Protein AF-A0A6B3GXK8-F1 (afdb_monomer_lite)

Radius of gyration: 46.5 Å; chains: 1; bounding box: 96×42×132 Å

Sequence (391 aa):
ATLAARRRALAETEGRAEFGAELALLAQATTAALAAADTPESCAGQLAGLLLRVEDLESRFAEQDTFLDALATRREEIHEAFTTRGQTLADARARHAQRLADSADRVLASLTRRLAALPDQEAVTAFLATDPMAAKVTRTIEALREADDPVRAEEIAGRLKAARQEAARALRDRADLYADGGRTVRLGRHRFAVTPRPAELTLVPDGDTLAFALSGTDYRSPVTDPGFAATRPYWEQTLPSESAEVYRAEHLAARLLTAHGADALATADLPALVRAAAEAAPEEGYERGVHDHDTVRILGALLPLHQGAGLLRFPAAERAAAQLFWAHHTEPAARSGLTRRARSLARARAAFGPTGAEEELRAELADALATSGAPGTDGVDTGLAAAYLFE

Secondary structure (DSSP, 8-state):
-HHHHHHHHHHHHHHHHHHHHHHHHHHHHHHHHHHH--SHHHHHHHHHHHHHHHHHHHHHTTT-HHHHHHHHHHHHHHHHHHHHHHHHHHHHHHHHHHHHHHHHHHHHHHHHHHHHH-SSHHHHHHHHHH-HHHHHHHHHHHHHHHTT-HHHHHHHHHHHHHHHHHHHHHHHHHHHHEEGGGTEEEETTEEEE---SPP-EEEEEETTEEEEEETTS--EEE---HHHHTTGGGTT---TT--SS--HHHHHHHHHHHHH-HHHHHHS-HHHHHHHHHHT-GGGTPPTTTHHHHHHHHHHHHHHHHHHHGGGGS-HHHHHHHHHHHHHSS-HHHHHHHHHHHHHHHHHHHHH---SHHHHHHHHHHHHHHHS--TT-TTS-HHHHHHHHH-

pLDDT: mean 91.16, std 6.45, range [64.62, 98.38]

Structure (mmCIF, N/CA/C/O backbone):
data_AF-A0A6B3GXK8-F1
#
_entry.id   AF-A0A6B3GXK8-F1
#
loop_
_atom_site.group_PDB
_atom_site.id
_atom_site.type_symbol
_atom_site.label_atom_id
_atom_site.label_alt_id
_atom_site.label_comp_id
_atom_site.label_asym_id
_atom_site.label_entity_id
_atom_site.label_seq_id
_atom_site.pdbx_PDB_ins_code
_atom_site.Cartn_x
_atom_site.Cartn_y
_atom_site.Cartn_z
_atom_site.occupancy
_atom_site.B_iso_or_equiv
_atom_site.auth_seq_id
_atom_site.auth_comp_id
_atom_site.auth_asym_id
_atom_site.auth_atom_id
_atom_site.pdbx_PDB_model_num
ATOM 1 N N . ALA A 1 1 ? -18.344 10.084 93.279 1.00 64.62 1 ALA A N 1
ATOM 2 C CA . ALA A 1 1 ? -17.398 10.804 92.395 1.00 64.62 1 ALA A CA 1
ATOM 3 C C . ALA A 1 1 ? -16.428 9.852 91.678 1.00 64.62 1 ALA A C 1
ATOM 5 O O . ALA A 1 1 ? -16.416 9.827 90.456 1.00 64.62 1 ALA A O 1
ATOM 6 N N . THR A 1 2 ? -15.686 9.005 92.396 1.00 71.75 2 THR A N 1
ATOM 7 C CA . THR A 1 2 ? -14.679 8.068 91.844 1.00 71.75 2 THR A CA 1
ATOM 8 C C . THR A 1 2 ? -15.235 6.990 90.903 1.00 71.75 2 THR A C 1
ATOM 10 O O . THR A 1 2 ? -14.640 6.735 89.862 1.00 71.75 2 THR A O 1
ATOM 13 N N . LEU A 1 3 ? -16.395 6.395 91.206 1.00 70.62 3 LEU A N 1
ATOM 14 C CA . LEU A 1 3 ? -17.056 5.417 90.320 1.00 70.62 3 LEU A CA 1
ATOM 15 C C . LEU A 1 3 ? -17.533 6.032 88.994 1.00 70.62 3 LEU A C 1
ATOM 17 O O . LEU A 1 3 ? -17.394 5.411 87.947 1.00 70.62 3 LEU A O 1
ATOM 21 N N . ALA A 1 4 ? -18.042 7.267 89.022 1.00 72.25 4 ALA A N 1
ATOM 22 C CA . ALA A 1 4 ? -18.482 7.978 87.819 1.00 72.25 4 ALA A CA 1
ATOM 23 C C . ALA A 1 4 ? -17.299 8.350 86.907 1.00 72.25 4 ALA A C 1
ATOM 25 O O . ALA A 1 4 ? -17.394 8.207 85.692 1.00 72.25 4 ALA A O 1
ATOM 26 N N . ALA A 1 5 ? -16.167 8.756 87.493 1.00 72.56 5 ALA A N 1
ATOM 27 C CA . ALA A 1 5 ? -14.934 9.016 86.751 1.00 72.56 5 ALA A CA 1
ATOM 28 C C . ALA A 1 5 ? -14.365 7.738 86.110 1.00 72.56 5 ALA A C 1
ATOM 30 O O . ALA A 1 5 ? -13.985 7.747 84.945 1.00 72.56 5 ALA A O 1
ATOM 31 N N . ARG A 1 6 ? -14.368 6.614 86.842 1.00 73.06 6 ARG A N 1
ATOM 32 C CA . ARG A 1 6 ? -13.863 5.326 86.338 1.00 73.06 6 ARG A CA 1
ATOM 33 C C . ARG A 1 6 ? -14.760 4.729 85.249 1.00 73.06 6 ARG A C 1
ATOM 35 O O . ARG A 1 6 ? -14.245 4.160 84.297 1.00 73.06 6 ARG A O 1
ATOM 42 N N . ARG A 1 7 ? -16.081 4.919 85.353 1.00 73.25 7 ARG A N 1
ATOM 43 C CA . ARG A 1 7 ? -17.059 4.515 84.329 1.00 73.25 7 ARG A CA 1
ATOM 44 C C . ARG A 1 7 ? -16.944 5.350 83.049 1.00 73.25 7 ARG A C 1
ATOM 46 O O . ARG A 1 7 ? -17.035 4.777 81.975 1.00 73.25 7 ARG A O 1
ATOM 53 N N . ARG A 1 8 ? -16.680 6.661 83.150 1.00 73.19 8 ARG A N 1
ATOM 54 C CA . ARG A 1 8 ? -16.352 7.500 81.978 1.00 73.19 8 ARG A CA 1
ATOM 55 C C . ARG A 1 8 ? -15.054 7.069 81.309 1.00 73.19 8 ARG A C 1
ATOM 57 O O . ARG A 1 8 ? -15.044 6.907 80.101 1.00 73.19 8 ARG A O 1
ATOM 64 N N . ALA A 1 9 ? -13.998 6.833 82.087 1.00 74.38 9 ALA A N 1
ATOM 65 C CA . ALA A 1 9 ? -12.712 6.408 81.540 1.00 74.38 9 ALA A CA 1
ATOM 66 C C . ALA A 1 9 ? -12.808 5.060 80.797 1.00 74.38 9 ALA A C 1
ATOM 68 O O . ALA A 1 9 ? -12.232 4.924 79.721 1.00 74.38 9 ALA A O 1
ATOM 69 N N . LEU A 1 10 ? -13.559 4.093 81.346 1.00 74.25 10 LEU A N 1
ATOM 70 C CA . LEU A 1 10 ? -13.847 2.809 80.691 1.00 74.25 10 LEU A CA 1
ATOM 71 C C . LEU A 1 10 ? -14.683 2.987 79.417 1.00 74.25 10 LEU A C 1
ATOM 73 O O . LEU A 1 10 ? -14.276 2.502 78.371 1.00 74.25 10 LEU A O 1
ATOM 77 N N . ALA A 1 11 ? -15.780 3.749 79.471 1.00 74.81 11 ALA A N 1
ATOM 78 C CA . ALA A 1 11 ? -16.615 4.016 78.297 1.00 74.81 11 ALA A CA 1
ATOM 79 C C . ALA A 1 11 ? -15.845 4.731 77.169 1.00 74.81 11 ALA A C 1
ATOM 81 O O . ALA A 1 11 ? -16.070 4.463 75.996 1.00 74.81 11 ALA A O 1
ATOM 82 N N . GLU A 1 12 ? 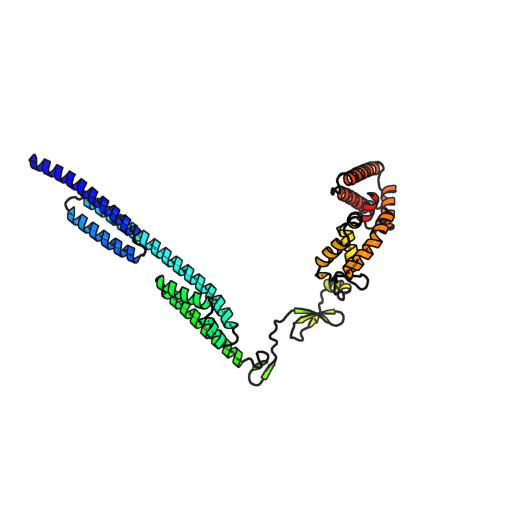-14.898 5.606 77.511 1.00 78.88 12 GLU A N 1
ATOM 83 C CA . GLU A 1 12 ? -14.046 6.294 76.537 1.00 78.88 12 GLU A CA 1
ATOM 84 C C . GLU A 1 12 ? -13.000 5.355 75.905 1.00 78.88 12 GLU A C 1
ATOM 86 O O . GLU A 1 12 ? -12.667 5.492 74.729 1.00 78.88 12 GLU A O 1
ATOM 91 N N . THR A 1 13 ? -12.476 4.380 76.660 1.00 81.38 13 THR A N 1
ATOM 92 C CA . THR A 1 13 ? -11.542 3.375 76.114 1.00 81.38 13 THR A CA 1
ATOM 93 C C . THR A 1 13 ? -12.259 2.321 75.277 1.00 81.38 13 THR A C 1
ATOM 95 O O . THR A 1 13 ? -11.777 1.976 74.200 1.00 81.38 13 THR A O 1
ATOM 98 N N . GLU A 1 14 ? -13.417 1.849 75.735 1.00 83.56 14 GLU A N 1
ATOM 99 C CA . GLU A 1 14 ? -14.279 0.916 75.004 1.00 83.56 14 GLU A CA 1
ATOM 100 C C . GLU A 1 14 ? -14.819 1.560 73.721 1.00 83.56 14 GLU A C 1
ATOM 102 O O . GLU A 1 14 ? -14.678 0.973 72.651 1.00 83.56 14 GLU A O 1
ATOM 107 N N . GLY A 1 15 ? -15.307 2.804 73.792 1.00 85.38 15 GLY A N 1
ATOM 108 C CA . GLY A 1 15 ? -15.783 3.556 72.628 1.00 85.38 15 GLY A CA 1
ATOM 109 C C . GLY A 1 15 ? -14.695 3.798 71.579 1.00 85.38 15 GLY A C 1
ATOM 110 O O . GLY A 1 15 ? -14.951 3.638 70.390 1.00 85.38 15 GLY A O 1
ATOM 111 N N . ARG A 1 16 ? -13.449 4.090 71.989 1.00 87.19 16 ARG A N 1
ATOM 112 C CA . ARG A 1 16 ? -12.304 4.173 71.056 1.00 87.19 16 ARG A CA 1
ATOM 113 C C . ARG A 1 16 ? -12.008 2.842 70.365 1.00 87.19 16 ARG A C 1
ATOM 115 O O . ARG A 1 16 ? -11.710 2.839 69.172 1.00 87.19 16 ARG A O 1
ATOM 122 N N . ALA A 1 17 ? -12.056 1.730 71.097 1.00 89.06 17 ALA A N 1
ATOM 123 C CA . ALA A 1 17 ? -11.807 0.408 70.526 1.00 89.06 17 ALA A CA 1
ATOM 124 C C . ALA A 1 17 ? -12.920 -0.004 69.546 1.00 89.06 17 ALA A C 1
ATOM 126 O O . ALA A 1 17 ? -12.631 -0.500 68.457 1.00 89.06 17 ALA A O 1
ATOM 127 N N . GLU A 1 18 ? -14.177 0.248 69.911 1.00 92.06 18 GLU A N 1
ATOM 128 C CA . GLU A 1 18 ? -15.355 -0.008 69.081 1.00 92.06 18 GLU A CA 1
ATOM 129 C C . GLU A 1 18 ? -15.349 0.845 67.806 1.00 92.06 18 GLU A C 1
ATOM 131 O O . GLU A 1 18 ? -15.479 0.305 66.707 1.00 92.06 18 GLU A O 1
ATOM 136 N N . PHE A 1 19 ? -15.107 2.154 67.929 1.00 93.94 19 PHE A N 1
ATOM 137 C CA . PHE A 1 19 ? -14.984 3.060 66.786 1.00 93.94 19 PHE A CA 1
ATOM 138 C C . PHE A 1 19 ? -13.849 2.642 65.849 1.00 93.94 19 PHE A C 1
ATOM 140 O O . PHE A 1 19 ? -14.033 2.587 64.635 1.00 93.94 19 PHE A O 1
ATOM 147 N N . GLY A 1 20 ? -12.687 2.279 66.403 1.00 92.62 20 GLY A N 1
ATOM 148 C CA . GLY A 1 20 ? -11.563 1.777 65.615 1.00 92.62 20 GLY A CA 1
ATOM 149 C C . GLY A 1 20 ? -11.911 0.516 64.817 1.00 92.62 20 GLY A C 1
ATOM 150 O O . GLY A 1 20 ? -11.515 0.398 63.656 1.00 92.62 20 GLY A O 1
ATOM 151 N N . ALA A 1 21 ? -12.685 -0.404 65.402 1.00 94.94 21 ALA A N 1
ATOM 152 C CA . ALA A 1 21 ? -13.148 -1.608 64.715 1.00 94.94 21 ALA A CA 1
ATOM 153 C C . ALA A 1 21 ? -14.155 -1.289 63.595 1.00 94.94 21 ALA A C 1
ATOM 155 O O . ALA A 1 21 ? -14.008 -1.793 62.481 1.00 94.94 21 ALA A O 1
ATOM 156 N N . GLU A 1 22 ? -15.140 -0.426 63.852 1.00 95.62 22 GLU A N 1
ATOM 157 C CA . GLU A 1 22 ? -16.134 -0.014 62.848 1.00 95.62 22 GLU A CA 1
ATOM 158 C C . GLU A 1 22 ? -15.500 0.771 61.691 1.00 95.62 22 GLU A C 1
ATOM 160 O O . GLU A 1 22 ? -15.812 0.523 60.525 1.00 95.62 22 GLU A O 1
ATOM 165 N N . LEU A 1 23 ? -14.547 1.662 61.980 1.00 94.50 23 LEU A N 1
ATOM 166 C CA . LEU A 1 23 ? -13.817 2.404 60.954 1.00 94.50 23 LEU A CA 1
ATOM 167 C C . LEU A 1 23 ? -12.968 1.466 60.080 1.00 94.50 23 LEU A C 1
ATOM 169 O O . LEU A 1 23 ? -12.909 1.633 58.859 1.00 94.50 23 LEU A O 1
ATOM 173 N N . ALA A 1 24 ? -12.355 0.437 60.678 1.00 95.25 24 ALA A N 1
ATOM 174 C CA . ALA A 1 24 ? -11.629 -0.591 59.935 1.00 95.25 24 ALA A CA 1
ATOM 175 C C . ALA A 1 24 ? -12.560 -1.414 59.025 1.00 95.25 24 ALA A C 1
ATOM 177 O O . ALA A 1 24 ? -12.211 -1.675 57.871 1.00 95.25 24 ALA A O 1
ATOM 178 N N . LEU A 1 25 ? -13.757 -1.775 59.501 1.00 96.50 25 LEU A N 1
ATOM 179 C CA . LEU A 1 25 ? -14.774 -2.454 58.690 1.00 96.50 25 LEU A CA 1
ATOM 180 C C . LEU A 1 25 ? -15.264 -1.571 57.537 1.00 96.50 25 LEU A C 1
ATOM 182 O O . LEU A 1 25 ? -15.373 -2.049 56.408 1.00 96.50 25 LEU A O 1
ATOM 186 N N . LEU A 1 26 ? -15.491 -0.278 57.782 1.00 96.50 26 LEU A N 1
ATOM 187 C CA . LEU A 1 26 ? -15.852 0.680 56.737 1.00 96.50 26 LEU A CA 1
ATOM 188 C C . LEU A 1 26 ? -14.747 0.791 55.677 1.00 96.50 26 LEU A C 1
ATOM 190 O O . LEU A 1 26 ? -15.034 0.812 54.478 1.00 96.50 26 LEU A O 1
ATOM 194 N N . ALA A 1 27 ? -13.477 0.820 56.086 1.00 95.38 27 ALA A N 1
ATOM 195 C CA . ALA A 1 27 ? -12.350 0.846 55.158 1.00 95.38 27 ALA A CA 1
ATOM 196 C C . ALA A 1 27 ? -12.271 -0.424 54.290 1.00 95.38 27 ALA A C 1
ATOM 198 O O . ALA A 1 27 ? -12.060 -0.334 53.075 1.00 95.38 27 ALA A O 1
ATOM 199 N N . GLN A 1 28 ? -12.503 -1.598 54.884 1.00 96.75 28 GLN A N 1
ATOM 200 C CA . GLN A 1 28 ? -12.580 -2.868 54.156 1.00 96.75 28 GLN A CA 1
ATOM 201 C C . GLN A 1 28 ? -13.762 -2.893 53.180 1.00 96.75 28 GLN A C 1
ATOM 203 O O . GLN A 1 28 ? -13.579 -3.242 52.014 1.00 96.75 28 GLN A O 1
ATOM 208 N N . ALA A 1 29 ? -14.946 -2.457 53.620 1.00 96.75 29 ALA A N 1
ATOM 209 C CA . ALA A 1 29 ? -16.138 -2.361 52.782 1.00 96.75 29 ALA A CA 1
ATOM 210 C C . ALA A 1 29 ? -15.925 -1.402 51.602 1.00 96.75 29 ALA A C 1
ATOM 212 O O . ALA A 1 29 ? -16.257 -1.743 50.470 1.00 96.75 29 ALA A O 1
ATOM 213 N N . THR A 1 30 ? -15.289 -0.250 51.842 1.00 96.62 30 THR A N 1
ATOM 214 C CA . THR A 1 30 ? -14.927 0.716 50.791 1.00 96.62 30 THR A CA 1
ATOM 215 C C . THR A 1 30 ? -14.024 0.068 49.744 1.00 96.62 30 THR A C 1
ATOM 217 O O . THR A 1 30 ? -14.266 0.187 48.545 1.00 96.62 30 THR A O 1
ATOM 220 N N . THR A 1 31 ? -12.998 -0.660 50.191 1.00 96.50 31 THR A N 1
ATOM 221 C CA . THR A 1 31 ? -12.043 -1.328 49.298 1.00 96.50 31 THR A CA 1
ATOM 222 C C . THR A 1 31 ? -12.724 -2.415 48.464 1.00 96.50 31 THR A C 1
ATOM 224 O O . THR A 1 31 ? -12.521 -2.483 47.252 1.00 96.50 31 THR A O 1
ATOM 227 N N . ALA A 1 32 ? -13.571 -3.237 49.089 1.00 96.44 32 ALA A N 1
ATOM 228 C CA . ALA A 1 32 ? -14.330 -4.277 48.400 1.00 96.44 32 ALA A CA 1
ATOM 229 C C . ALA A 1 32 ? -15.318 -3.690 47.378 1.00 96.44 32 ALA A C 1
ATOM 231 O O . ALA A 1 32 ? -15.403 -4.177 46.252 1.00 96.44 32 ALA A O 1
ATOM 232 N N . ALA A 1 33 ? -16.019 -2.616 47.740 1.00 96.44 33 ALA A N 1
ATOM 233 C CA . ALA A 1 33 ? -16.977 -1.946 46.871 1.00 96.44 33 ALA A CA 1
ATOM 234 C C . ALA A 1 33 ? -16.301 -1.261 45.668 1.00 96.44 33 ALA A C 1
ATOM 236 O O . ALA A 1 33 ? -16.800 -1.366 44.549 1.00 96.44 33 ALA A O 1
ATOM 237 N N . LEU A 1 34 ? -15.135 -0.630 45.861 1.00 95.88 34 LEU A N 1
ATOM 238 C CA . LEU A 1 34 ? -14.331 -0.079 44.760 1.00 95.88 34 LEU A CA 1
ATOM 239 C C . LEU A 1 34 ? -13.837 -1.168 43.798 1.00 95.88 34 LEU A C 1
ATOM 241 O O . LEU A 1 34 ? -13.799 -0.939 42.589 1.00 95.88 34 LEU A O 1
ATOM 245 N N . ALA A 1 35 ? -13.470 -2.342 44.320 1.00 94.69 35 ALA A N 1
ATOM 246 C CA . ALA A 1 35 ? -13.048 -3.481 43.507 1.00 94.69 35 ALA A CA 1
ATOM 247 C C . ALA A 1 35 ? -14.213 -4.113 42.726 1.00 94.69 35 ALA A C 1
ATOM 249 O O . ALA A 1 35 ? -14.014 -4.565 41.600 1.00 94.69 35 ALA A O 1
ATOM 250 N N . ALA A 1 36 ? -15.415 -4.131 43.308 1.00 94.69 36 ALA A N 1
ATOM 251 C CA . ALA A 1 36 ? -16.619 -4.662 42.675 1.00 94.69 36 ALA A CA 1
ATOM 252 C C . ALA A 1 36 ? -17.249 -3.700 41.652 1.00 94.69 36 ALA A C 1
ATOM 254 O O . ALA A 1 36 ? -17.963 -4.153 40.764 1.00 94.69 36 ALA A O 1
ATOM 255 N N . ALA A 1 37 ? -17.005 -2.389 41.764 1.00 94.75 37 ALA A N 1
ATOM 256 C CA . ALA A 1 37 ? -17.547 -1.401 40.839 1.00 94.75 37 ALA A CA 1
ATOM 257 C C . ALA A 1 37 ? -16.794 -1.409 39.493 1.00 94.75 37 ALA A C 1
ATOM 259 O O . ALA A 1 37 ? -15.640 -0.962 39.378 1.00 94.75 37 ALA A O 1
ATOM 260 N N . ASP A 1 38 ? -17.473 -1.911 38.464 1.00 94.19 38 ASP A N 1
ATOM 261 C CA . ASP A 1 38 ? -16.987 -2.067 37.090 1.00 94.19 38 ASP A CA 1
ATOM 262 C C . ASP A 1 38 ? -17.628 -1.084 36.092 1.00 94.19 38 ASP A C 1
ATOM 264 O O . ASP A 1 38 ? -17.113 -0.906 34.986 1.00 94.19 38 ASP A O 1
ATOM 268 N N . THR A 1 39 ? -18.684 -0.375 36.500 1.00 94.06 39 THR A N 1
ATOM 269 C CA . THR A 1 39 ? -19.329 0.695 35.727 1.00 94.06 39 THR A CA 1
ATOM 270 C C . THR A 1 39 ? -19.446 2.002 36.527 1.00 94.06 39 THR A C 1
ATOM 272 O O . THR A 1 39 ? -19.529 1.959 37.759 1.00 94.06 39 THR A O 1
ATOM 275 N N . PRO A 1 40 ? -19.483 3.184 35.873 1.00 93.88 40 PRO A N 1
ATOM 276 C CA . PRO A 1 40 ? -19.765 4.459 36.539 1.00 93.88 40 PRO A CA 1
ATOM 277 C C . PRO A 1 40 ? -21.086 4.441 37.320 1.00 93.88 40 PRO A C 1
ATOM 279 O O . PRO A 1 40 ? -21.164 4.978 38.423 1.00 93.88 40 PRO A O 1
ATOM 282 N N . GLU A 1 41 ? -22.105 3.762 36.790 1.00 93.94 41 GLU A N 1
ATOM 283 C CA . GLU A 1 41 ? -23.408 3.614 37.440 1.00 93.94 41 GLU A CA 1
ATOM 284 C C . GLU A 1 41 ? -23.295 2.752 38.710 1.00 93.94 41 GLU A C 1
ATOM 286 O O . GLU A 1 41 ? -23.850 3.100 39.755 1.00 93.94 41 GLU A O 1
ATOM 291 N N . SER A 1 42 ? -22.505 1.670 38.664 1.00 95.69 42 SER A N 1
ATOM 292 C CA . SER A 1 42 ? -22.201 0.862 39.848 1.00 95.69 42 SER A CA 1
ATOM 293 C C . SER A 1 42 ? -21.393 1.648 40.881 1.00 95.69 42 SER A C 1
ATOM 295 O O . SER A 1 42 ? -21.617 1.453 42.074 1.00 95.69 42 SER A O 1
ATOM 297 N N . CYS A 1 43 ? -20.471 2.527 40.473 1.00 95.75 43 CYS A N 1
ATOM 298 C CA . CYS A 1 43 ? -19.749 3.397 41.405 1.00 95.75 43 CYS A CA 1
ATOM 299 C C . CYS A 1 43 ? -20.710 4.299 42.186 1.00 95.75 43 CYS A C 1
ATOM 301 O O . CYS A 1 43 ? -20.597 4.383 43.406 1.00 95.75 43 CYS A O 1
ATOM 303 N N . ALA A 1 44 ? -21.677 4.921 41.505 1.00 94.62 44 ALA A N 1
ATOM 304 C CA . ALA A 1 44 ? -22.678 5.766 42.152 1.00 94.62 44 ALA A CA 1
ATOM 305 C C . ALA A 1 44 ? -23.550 4.976 43.146 1.00 94.62 44 ALA A C 1
ATOM 307 O O . ALA A 1 44 ? -23.782 5.433 44.266 1.00 94.62 44 ALA A O 1
ATOM 308 N N . GLY A 1 45 ? -23.984 3.766 42.772 1.00 95.44 45 GLY A N 1
ATOM 309 C CA . GLY A 1 45 ? -24.772 2.897 43.653 1.00 95.44 45 GLY A CA 1
ATOM 310 C C . GLY A 1 45 ? -24.008 2.440 44.903 1.00 95.44 45 GLY A C 1
ATOM 311 O O . GLY A 1 45 ? -24.535 2.508 46.013 1.00 95.44 45 GLY A O 1
ATOM 312 N N . GLN A 1 46 ? -22.750 2.020 44.738 1.00 96.75 46 GLN A N 1
ATOM 313 C CA . GLN A 1 46 ? -21.882 1.606 45.848 1.00 96.75 46 GLN A CA 1
ATOM 314 C C . GLN A 1 46 ? -21.552 2.777 46.786 1.00 96.75 46 GLN A C 1
ATOM 316 O O . GLN A 1 46 ? -21.593 2.620 48.007 1.00 96.75 46 GLN A O 1
ATOM 321 N N . LEU A 1 47 ? -21.285 3.963 46.225 1.00 97.44 47 LEU A N 1
ATOM 322 C CA . LEU A 1 47 ? -21.068 5.188 46.992 1.00 97.44 47 LEU A CA 1
ATOM 323 C C . LEU A 1 47 ? -22.286 5.514 47.861 1.00 97.44 47 LEU A C 1
ATOM 325 O O . LEU A 1 47 ? -22.132 5.712 49.063 1.00 97.44 47 LEU A O 1
ATOM 329 N N . ALA A 1 48 ? -23.494 5.505 47.288 1.00 96.19 48 ALA A N 1
ATOM 330 C CA . ALA A 1 48 ? -24.721 5.775 48.036 1.00 96.19 48 ALA A CA 1
ATOM 331 C C . ALA A 1 48 ? -24.896 4.815 49.229 1.00 96.19 48 ALA A C 1
ATOM 333 O O . ALA A 1 48 ? -25.208 5.255 50.334 1.00 96.19 48 ALA A O 1
ATOM 334 N N . GLY A 1 49 ? -24.627 3.518 49.037 1.00 96.12 49 GLY A N 1
ATOM 335 C CA . GLY A 1 49 ? -24.693 2.523 50.113 1.00 96.12 49 GLY A CA 1
ATOM 336 C C . GLY A 1 49 ? -23.672 2.757 51.233 1.00 96.12 49 GLY A C 1
ATOM 337 O O . GLY A 1 49 ? -24.005 2.629 52.411 1.00 96.12 49 GLY A O 1
ATOM 338 N N . LEU A 1 50 ? -22.439 3.138 50.890 1.00 96.69 50 LEU A N 1
ATOM 339 C CA . LEU A 1 50 ? -21.401 3.439 51.882 1.00 96.69 50 LEU A CA 1
ATOM 340 C C . LEU A 1 50 ? -21.669 4.743 52.634 1.00 96.69 50 LEU A C 1
ATOM 342 O O . LEU A 1 50 ? -21.407 4.803 53.832 1.00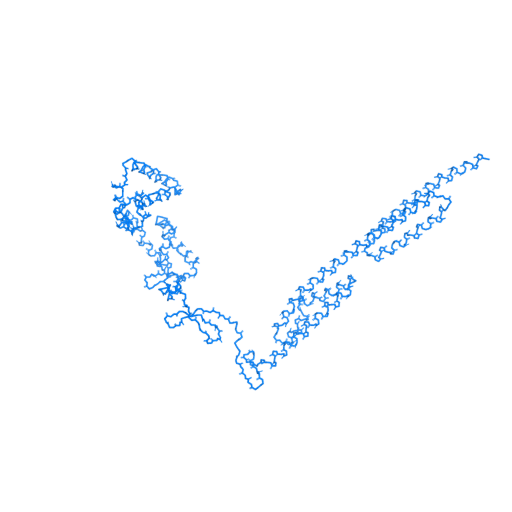 96.69 50 LEU A O 1
ATOM 346 N N . LEU A 1 51 ? -22.222 5.762 51.970 1.00 96.81 51 LEU A N 1
ATOM 347 C CA . LEU A 1 51 ? -22.602 7.017 52.621 1.00 96.81 51 LEU A CA 1
ATOM 348 C C . LEU A 1 51 ? -23.708 6.804 53.663 1.00 96.81 51 LEU A C 1
ATOM 350 O O . LEU A 1 51 ? -23.612 7.360 54.751 1.00 96.81 51 LEU A O 1
ATOM 354 N N . LEU A 1 52 ? -24.681 5.925 53.392 1.00 96.94 52 LEU A N 1
ATOM 355 C CA . LEU A 1 52 ? -25.678 5.524 54.395 1.00 96.94 52 LEU A CA 1
ATOM 356 C C . LEU A 1 52 ? -25.039 4.821 55.601 1.00 96.94 52 LEU A C 1
ATOM 358 O O . LEU A 1 52 ? -25.460 5.026 56.736 1.00 96.94 52 LEU A O 1
ATOM 362 N N . ARG A 1 53 ? -24.000 4.001 55.385 1.00 95.56 53 ARG A N 1
ATOM 363 C CA . ARG A 1 53 ? -23.265 3.371 56.494 1.00 95.56 53 ARG A CA 1
ATOM 364 C C . ARG A 1 53 ? -22.474 4.394 57.309 1.00 95.56 53 ARG A C 1
ATOM 366 O O . ARG A 1 53 ? -22.374 4.236 58.521 1.00 95.56 53 ARG A O 1
ATOM 373 N N . VAL A 1 54 ? -21.916 5.420 56.669 1.00 96.62 54 VAL A N 1
ATOM 374 C CA . VAL A 1 54 ? -21.270 6.535 57.375 1.00 96.62 54 VAL A CA 1
ATOM 375 C C . VAL A 1 54 ? -22.290 7.289 58.227 1.00 96.62 54 VAL A C 1
ATOM 377 O O . VAL A 1 54 ? -22.020 7.505 59.401 1.00 96.62 54 VAL A O 1
ATOM 380 N N . GLU A 1 55 ? -23.468 7.603 57.688 1.00 96.62 55 GLU A N 1
ATOM 381 C CA . GLU A 1 55 ? -24.549 8.281 58.422 1.00 96.62 55 GLU A CA 1
ATOM 382 C C . GLU A 1 55 ? -25.025 7.472 59.648 1.00 96.62 55 GLU A C 1
ATOM 384 O O . GLU A 1 55 ? -25.191 8.018 60.739 1.00 96.62 55 GLU A O 1
ATOM 389 N N . ASP A 1 56 ? -25.164 6.149 59.512 1.00 96.38 56 ASP A N 1
ATOM 390 C CA . ASP A 1 56 ? -25.476 5.240 60.627 1.00 96.38 56 ASP A CA 1
ATOM 391 C C . ASP A 1 56 ? -24.398 5.280 61.730 1.00 96.38 56 ASP A C 1
ATOM 393 O O . ASP A 1 56 ? -24.709 5.341 62.923 1.00 96.38 56 ASP A O 1
ATOM 397 N N . LEU A 1 57 ? -23.117 5.314 61.345 1.00 95.12 57 LEU A N 1
ATOM 398 C CA . LEU A 1 57 ? -22.006 5.454 62.291 1.00 95.12 57 LEU A CA 1
ATOM 399 C C . LEU A 1 57 ? -21.980 6.843 62.950 1.00 95.12 57 LEU A C 1
ATOM 401 O O . LEU A 1 57 ? -21.756 6.925 64.157 1.00 95.12 57 LEU A O 1
ATOM 405 N N . GLU A 1 58 ? -22.255 7.915 62.203 1.00 94.44 58 GLU A N 1
ATOM 406 C CA . GLU A 1 58 ? -22.370 9.281 62.738 1.00 94.44 58 GLU A CA 1
ATOM 407 C C . GLU A 1 58 ? -23.484 9.352 63.799 1.00 94.44 58 GLU A C 1
ATOM 409 O O . GLU A 1 58 ? -23.268 9.891 64.885 1.00 94.44 58 GLU A O 1
ATOM 414 N N . SER A 1 59 ? -24.641 8.724 63.548 1.00 94.75 59 SER A N 1
ATOM 415 C CA . SER A 1 59 ? -25.731 8.645 64.530 1.00 94.75 59 SER A CA 1
ATOM 416 C C . SER A 1 59 ? -25.360 7.823 65.768 1.00 94.75 59 SER A C 1
ATOM 418 O O . SER A 1 59 ? -25.797 8.157 66.871 1.00 94.75 59 SER A O 1
ATOM 420 N N . ARG A 1 60 ? -24.593 6.736 65.613 1.00 92.88 60 ARG A N 1
ATOM 421 C CA . ARG A 1 60 ? -24.193 5.854 66.724 1.00 92.88 60 ARG A CA 1
ATOM 422 C C . ARG A 1 60 ? -23.156 6.498 67.647 1.00 92.88 60 ARG A C 1
ATOM 424 O O . ARG A 1 60 ? -23.192 6.250 68.850 1.00 92.88 60 ARG A O 1
ATOM 431 N N . PHE A 1 61 ? -22.260 7.324 67.106 1.00 92.00 61 PHE A N 1
ATOM 432 C CA . PHE A 1 61 ? -21.165 7.974 67.843 1.00 92.00 61 PHE A CA 1
ATOM 433 C C . PHE A 1 61 ? -21.377 9.486 68.065 1.00 92.00 61 PHE A C 1
ATOM 435 O O . PHE A 1 61 ? -20.422 10.216 68.327 1.00 92.00 61 PHE A O 1
ATOM 442 N N . ALA A 1 62 ? -22.628 9.957 68.022 1.00 90.31 62 ALA A N 1
ATOM 443 C CA . ALA A 1 62 ? -22.994 11.379 68.036 1.00 90.31 62 ALA A CA 1
ATOM 444 C C . ALA A 1 62 ? -22.512 12.195 69.257 1.00 90.31 62 ALA A C 1
ATOM 446 O O . ALA A 1 62 ? -22.469 13.419 69.193 1.00 90.31 62 ALA A O 1
ATOM 447 N N . GLU A 1 63 ? -22.157 11.553 70.375 1.00 86.12 63 GLU A N 1
ATOM 448 C CA . GLU A 1 63 ? -21.722 12.240 71.606 1.00 86.12 63 GLU A CA 1
ATOM 449 C C . GLU A 1 63 ? -20.214 12.570 71.639 1.00 86.12 63 GLU A C 1
ATOM 451 O O . GLU A 1 63 ? -19.724 13.108 72.634 1.00 86.12 63 GLU A O 1
ATOM 456 N N . GLN A 1 64 ? -19.451 12.206 70.600 1.00 87.75 64 GLN A N 1
ATOM 457 C CA . GLN A 1 64 ? -17.985 12.268 70.592 1.00 87.75 64 GLN A CA 1
ATOM 458 C C . GLN A 1 64 ? -17.466 12.999 69.345 1.00 87.75 64 GLN A C 1
ATOM 460 O O . GLN A 1 64 ? -17.198 12.379 68.318 1.00 87.75 64 GLN A O 1
ATOM 465 N N . ASP A 1 65 ? -17.256 14.315 69.460 1.00 88.25 65 ASP A N 1
ATOM 466 C CA . ASP A 1 65 ? -16.855 15.198 68.347 1.00 88.25 65 ASP A CA 1
ATOM 467 C C . ASP A 1 65 ? -15.638 14.682 67.558 1.00 88.25 65 ASP A C 1
ATOM 469 O O . ASP A 1 65 ? -15.627 14.697 66.332 1.00 88.25 65 ASP A O 1
ATOM 473 N N . THR A 1 66 ? -14.634 14.121 68.242 1.00 88.75 66 THR A N 1
ATOM 474 C CA . THR A 1 66 ? -13.424 13.592 67.586 1.00 88.75 66 THR A CA 1
ATOM 475 C C . THR A 1 66 ? -13.717 12.424 66.634 1.00 88.75 66 THR A C 1
ATOM 477 O O . THR A 1 66 ? -12.986 12.215 65.668 1.00 88.75 66 THR A O 1
ATOM 480 N N . PHE A 1 67 ? -14.763 11.634 66.899 1.00 92.81 67 PHE A N 1
ATOM 481 C CA . PHE A 1 67 ? -15.169 10.531 66.022 1.00 92.81 67 PHE A CA 1
ATOM 482 C C . PHE A 1 67 ? -15.975 11.040 64.832 1.00 92.81 67 PHE A C 1
ATOM 484 O O . PHE A 1 67 ? -15.802 10.533 63.724 1.00 92.81 67 PHE A O 1
ATOM 491 N N . LEU A 1 68 ? -16.788 12.078 65.040 1.00 93.12 68 LEU A N 1
ATOM 492 C CA . LEU A 1 68 ? -17.508 12.759 63.967 1.00 93.12 68 LEU A CA 1
ATOM 493 C C . LEU A 1 68 ? -16.540 13.418 62.974 1.00 93.12 68 LEU A C 1
ATOM 495 O O . LEU A 1 68 ? -16.709 13.243 61.770 1.00 93.12 68 LEU A O 1
ATOM 499 N N . ASP A 1 69 ? -15.471 14.065 63.449 1.00 94.62 69 ASP A N 1
ATOM 500 C CA . ASP A 1 69 ? -14.422 14.633 62.584 1.00 94.62 69 ASP A CA 1
ATOM 501 C C . ASP A 1 69 ? -13.726 13.553 61.731 1.00 94.62 69 ASP A C 1
ATOM 503 O O . ASP A 1 69 ? -13.467 13.734 60.534 1.00 94.62 69 ASP A O 1
ATOM 507 N N . ALA A 1 70 ? -13.445 12.392 62.333 1.00 93.50 70 ALA A N 1
ATOM 508 C CA . ALA A 1 70 ? -12.850 11.258 61.632 1.00 93.50 70 ALA A CA 1
ATOM 509 C C . ALA A 1 70 ? -13.807 10.647 60.590 1.00 93.50 70 ALA A C 1
ATOM 511 O O . ALA A 1 70 ? -13.372 10.305 59.488 1.00 93.50 70 ALA A O 1
ATOM 512 N N . LEU A 1 71 ? -15.106 10.538 60.897 1.00 95.69 71 LEU A N 1
ATOM 513 C CA . LEU A 1 71 ? -16.127 10.077 59.949 1.00 95.69 71 LEU A CA 1
ATOM 514 C C . LEU A 1 71 ? -16.335 11.071 58.804 1.00 95.69 71 LEU A C 1
ATOM 516 O O . LEU A 1 71 ? -16.424 10.639 57.657 1.00 95.69 71 LEU A O 1
ATOM 520 N N . ALA A 1 72 ? -16.319 12.376 59.080 1.00 95.38 72 ALA A N 1
ATOM 521 C CA . ALA A 1 72 ? -16.408 13.412 58.056 1.00 95.38 72 ALA A CA 1
ATOM 522 C C . ALA A 1 72 ? -15.221 13.339 57.083 1.00 95.38 72 ALA A C 1
ATOM 524 O O . ALA A 1 72 ? -15.423 13.306 55.869 1.00 95.38 72 ALA A O 1
ATOM 525 N N . THR A 1 73 ? -14.001 13.197 57.614 1.00 96.19 73 THR A N 1
ATOM 526 C CA . THR A 1 73 ? -12.793 12.970 56.802 1.00 96.19 73 THR A CA 1
ATOM 527 C C . THR A 1 73 ? -12.951 11.712 55.950 1.00 96.19 73 THR A C 1
ATOM 529 O O . THR A 1 73 ? -12.716 11.723 54.742 1.00 96.19 73 THR A O 1
ATOM 532 N N . ARG A 1 74 ? -13.423 10.613 56.552 1.00 94.88 74 ARG A N 1
ATOM 533 C CA . ARG A 1 74 ? -13.589 9.350 55.832 1.00 94.88 74 ARG A CA 1
ATOM 534 C C . ARG A 1 74 ? -14.669 9.422 54.752 1.00 94.88 74 ARG A C 1
ATOM 536 O O . ARG A 1 74 ? -14.522 8.802 53.702 1.00 94.88 74 ARG A O 1
ATOM 543 N N . ARG A 1 75 ? -15.740 10.179 54.987 1.00 97.75 75 ARG A N 1
ATOM 544 C CA . ARG A 1 75 ? -16.808 10.440 54.017 1.00 97.75 75 ARG A CA 1
ATOM 545 C C . ARG A 1 75 ? -16.266 11.131 52.772 1.00 97.75 75 ARG A C 1
ATOM 547 O O . ARG A 1 75 ? -16.583 10.708 51.662 1.00 97.75 75 ARG A O 1
ATOM 554 N N . GLU A 1 76 ? -15.441 12.158 52.960 1.00 97.44 76 GLU A N 1
ATOM 555 C CA . GLU A 1 76 ? -14.777 12.874 51.867 1.00 97.44 76 GLU A CA 1
ATOM 556 C C . GLU A 1 76 ? -13.841 11.947 51.084 1.00 97.44 76 GLU A C 1
ATOM 558 O O . GLU A 1 76 ? -13.923 11.891 49.858 1.00 97.44 76 GLU A O 1
ATOM 563 N N . GLU A 1 77 ? -13.028 11.142 51.776 1.00 96.88 77 GLU A N 1
ATOM 564 C CA . GLU A 1 77 ? -12.144 10.155 51.139 1.00 96.88 77 GLU A CA 1
ATOM 565 C C . GLU A 1 77 ? -12.917 9.124 50.301 1.00 96.88 77 GLU A C 1
ATOM 567 O O . GLU A 1 77 ? -12.512 8.802 49.183 1.00 96.88 77 GLU A O 1
ATOM 572 N N . ILE A 1 78 ? -14.035 8.601 50.822 1.00 97.25 78 ILE A N 1
ATOM 573 C CA . ILE A 1 78 ? -14.900 7.659 50.096 1.00 97.25 78 ILE A CA 1
ATOM 574 C C . ILE A 1 78 ? -15.483 8.342 48.854 1.00 97.25 78 ILE A C 1
ATOM 576 O O . ILE A 1 78 ? -15.430 7.776 47.760 1.00 97.25 78 ILE A O 1
ATOM 580 N N . HIS A 1 79 ? -16.012 9.557 49.003 1.00 97.69 79 HIS A N 1
ATOM 581 C CA . HIS A 1 79 ? -16.598 10.308 47.897 1.00 97.69 79 HIS A CA 1
ATOM 582 C C . HIS A 1 79 ? -15.578 10.571 46.782 1.00 97.69 79 HIS A C 1
ATOM 584 O O . HIS A 1 79 ? -15.858 10.306 45.609 1.00 97.69 79 HIS A O 1
ATOM 590 N N . GLU A 1 80 ? -14.380 11.037 47.135 1.00 97.81 80 GLU A N 1
ATOM 591 C CA . GLU A 1 80 ? -13.302 11.304 46.182 1.00 97.81 80 GLU A CA 1
ATOM 592 C C . GLU A 1 80 ? -12.846 10.022 45.472 1.00 97.81 80 GLU A C 1
ATOM 594 O O . GLU A 1 80 ? -12.736 9.988 44.243 1.00 97.81 80 GLU A O 1
ATOM 599 N N . ALA A 1 81 ? -12.671 8.925 46.215 1.00 97.06 81 ALA A N 1
ATOM 600 C CA . ALA A 1 81 ? -12.257 7.648 45.642 1.00 97.06 81 ALA A CA 1
ATOM 601 C C . ALA A 1 81 ? -13.266 7.115 44.608 1.00 97.06 81 ALA A C 1
ATOM 603 O O . ALA A 1 81 ? -12.869 6.686 43.520 1.00 97.06 81 ALA A O 1
ATOM 604 N N . PHE A 1 82 ? -14.569 7.167 44.909 1.00 97.75 82 PHE A N 1
ATOM 605 C CA . PHE A 1 82 ? -15.610 6.737 43.968 1.00 97.75 82 PHE A CA 1
ATOM 606 C C . PHE A 1 82 ? -15.776 7.693 42.786 1.00 97.75 82 PHE A C 1
ATOM 608 O O . PHE A 1 82 ? -16.001 7.222 41.670 1.00 97.75 82 PHE A O 1
ATOM 615 N N . THR A 1 83 ? -15.605 9.001 42.993 1.00 96.44 83 THR A N 1
ATOM 616 C CA . THR A 1 83 ? -15.634 9.999 41.912 1.00 96.44 83 THR A CA 1
ATOM 617 C C . THR A 1 83 ? -14.490 9.755 40.928 1.00 96.44 83 THR A C 1
ATOM 619 O O . THR A 1 83 ? -14.721 9.587 39.729 1.00 96.44 83 THR A O 1
ATOM 622 N N . THR A 1 84 ? -13.261 9.616 41.433 1.00 97.12 84 THR A N 1
ATOM 623 C CA . THR A 1 84 ? -12.074 9.313 40.621 1.00 97.12 84 THR A CA 1
ATOM 624 C C . THR A 1 84 ? -12.199 7.962 39.900 1.00 97.12 84 THR A C 1
ATOM 626 O O . THR A 1 84 ? -11.877 7.845 38.709 1.00 97.12 84 THR A O 1
ATOM 629 N N . ARG A 1 85 ? -12.707 6.922 40.578 1.00 96.38 85 ARG A N 1
ATOM 630 C CA . ARG A 1 85 ? -12.945 5.602 39.970 1.00 96.38 85 ARG A CA 1
ATOM 631 C C . ARG A 1 85 ? -14.001 5.666 38.866 1.00 96.38 85 ARG A C 1
ATOM 633 O O . ARG A 1 85 ? -13.762 5.129 37.783 1.00 96.38 85 ARG A O 1
ATOM 640 N N . GLY A 1 86 ? -15.125 6.334 39.118 1.00 97.19 86 GLY A N 1
ATOM 641 C CA . GLY A 1 86 ? -16.204 6.528 38.150 1.00 97.19 86 GLY A CA 1
ATOM 642 C C . GLY A 1 86 ? -15.724 7.266 36.903 1.00 97.19 86 GLY A C 1
ATOM 643 O O . GLY A 1 86 ? -15.957 6.794 35.791 1.00 97.19 86 GLY A O 1
ATOM 644 N N . GLN A 1 87 ? -14.954 8.344 37.079 1.00 96.31 87 GLN A N 1
ATOM 645 C CA . GLN A 1 87 ? -14.344 9.085 35.972 1.00 96.31 87 GLN A CA 1
ATOM 646 C C . GLN A 1 87 ? -13.396 8.202 35.149 1.00 96.31 87 GLN A C 1
ATOM 648 O O . GLN A 1 87 ? -13.483 8.158 33.924 1.00 96.31 87 GLN A O 1
ATOM 653 N N . THR A 1 88 ? -12.539 7.421 35.814 1.00 96.69 88 THR A N 1
ATOM 654 C CA . THR A 1 88 ? -11.612 6.496 35.139 1.00 96.69 88 THR A CA 1
ATOM 655 C C . THR A 1 88 ? -12.355 5.468 34.276 1.00 96.69 88 THR A C 1
ATOM 657 O O . THR A 1 88 ? -11.929 5.170 33.154 1.00 96.69 88 THR A O 1
ATOM 660 N N . LEU A 1 89 ? -13.465 4.921 34.782 1.00 96.12 89 LEU A N 1
ATOM 661 C CA . LEU A 1 89 ? -14.311 3.973 34.053 1.00 96.12 89 LEU A CA 1
ATOM 662 C C . LEU A 1 89 ? -15.040 4.642 32.881 1.00 96.12 89 LEU A C 1
ATOM 664 O O . LEU A 1 89 ? -15.063 4.079 31.784 1.00 96.12 89 LEU A O 1
ATOM 668 N N . ALA A 1 90 ? -15.566 5.854 33.075 1.00 95.44 90 ALA A N 1
ATOM 669 C CA . ALA A 1 90 ? -16.206 6.635 32.020 1.00 95.44 90 ALA A CA 1
ATOM 670 C C . ALA A 1 90 ? -15.224 6.948 30.877 1.00 95.44 90 ALA A C 1
ATOM 672 O O . ALA A 1 90 ? -15.525 6.700 29.709 1.00 95.44 90 ALA A O 1
ATOM 673 N N . ASP A 1 91 ? -14.002 7.374 31.201 1.00 95.88 91 ASP A N 1
ATOM 674 C CA . ASP A 1 91 ? -12.954 7.644 30.213 1.00 95.88 91 ASP A CA 1
ATOM 675 C C . ASP A 1 91 ? -12.497 6.375 29.484 1.00 95.88 91 ASP A C 1
ATOM 677 O O . ASP A 1 91 ? -12.128 6.410 28.305 1.00 95.88 91 ASP A O 1
ATOM 681 N N . ALA A 1 92 ? -12.477 5.226 30.166 1.00 94.94 92 ALA A N 1
ATOM 682 C CA . ALA A 1 92 ? -12.183 3.942 29.537 1.00 94.94 92 ALA A CA 1
ATOM 683 C C . ALA A 1 92 ? -13.289 3.530 28.548 1.00 94.94 92 ALA A C 1
ATOM 685 O O . ALA A 1 92 ? -12.968 3.135 27.419 1.00 94.94 92 ALA A O 1
ATOM 686 N N . ARG A 1 93 ? -14.564 3.686 28.938 1.00 94.56 93 ARG A N 1
ATOM 687 C CA . ARG A 1 93 ? -15.748 3.446 28.095 1.00 94.56 93 ARG A CA 1
ATOM 688 C C . ARG A 1 93 ? -15.737 4.357 26.864 1.00 94.56 93 ARG A C 1
ATOM 690 O O . ARG A 1 93 ? -15.780 3.857 25.741 1.00 94.56 93 ARG A O 1
ATOM 697 N N . ALA A 1 94 ? -15.538 5.663 27.047 1.00 93.81 94 ALA A N 1
ATOM 698 C CA . ALA A 1 94 ? -15.473 6.640 25.958 1.00 93.81 94 ALA A CA 1
ATOM 699 C C . ALA A 1 94 ? -14.333 6.341 24.967 1.00 93.81 94 ALA A C 1
ATOM 701 O O . ALA A 1 94 ? -14.532 6.345 23.751 1.00 93.81 94 ALA A O 1
ATOM 702 N N . ARG A 1 95 ? -13.134 6.004 25.466 1.00 95.94 95 ARG A N 1
ATOM 703 C CA . ARG A 1 95 ? -12.006 5.602 24.608 1.00 95.94 95 ARG A CA 1
ATOM 704 C C . ARG A 1 95 ? -12.285 4.303 23.854 1.00 95.94 95 ARG A C 1
ATOM 706 O O . ARG A 1 95 ? -11.808 4.147 22.731 1.00 95.94 95 ARG A O 1
ATOM 713 N N . HIS A 1 96 ? -12.995 3.351 24.457 1.00 95.19 96 HIS A N 1
ATOM 714 C CA . HIS A 1 96 ? -13.399 2.121 23.776 1.00 95.19 96 HIS A CA 1
ATOM 715 C C . HIS A 1 96 ? -14.393 2.408 22.643 1.00 95.19 96 HIS A C 1
ATOM 717 O O . HIS A 1 96 ? -14.135 1.993 21.512 1.00 95.19 96 HIS A O 1
ATOM 723 N N . ALA A 1 97 ? -15.441 3.191 22.915 1.00 96.00 97 ALA A N 1
ATOM 724 C CA . ALA A 1 97 ? -16.414 3.623 21.914 1.00 96.00 97 ALA A CA 1
ATOM 725 C C . ALA A 1 97 ? -15.747 4.380 20.750 1.00 96.00 97 ALA A C 1
ATOM 727 O O . ALA A 1 97 ? -16.008 4.081 19.587 1.00 96.00 97 ALA A O 1
ATOM 728 N N . GLN A 1 98 ? -14.788 5.270 21.032 1.00 95.44 98 GLN A N 1
ATOM 729 C CA . GLN A 1 98 ? -14.040 5.960 19.976 1.00 95.44 98 GLN A CA 1
ATOM 730 C C . GLN A 1 98 ? -13.255 4.984 19.083 1.00 95.44 98 GLN A C 1
ATOM 732 O O . GLN A 1 98 ? -13.323 5.076 17.860 1.00 95.44 98 GLN A O 1
ATOM 737 N N . ARG A 1 99 ? -12.560 3.992 19.665 1.00 96.88 99 ARG A N 1
ATOM 738 C CA . ARG A 1 99 ? -11.836 2.974 18.876 1.00 96.88 99 ARG A CA 1
ATOM 739 C C . ARG A 1 99 ? -12.772 2.140 17.999 1.00 96.88 99 ARG A C 1
ATOM 741 O O . ARG A 1 99 ? -12.389 1.762 16.888 1.00 96.88 99 ARG A O 1
ATOM 748 N N . LEU A 1 100 ? -13.972 1.836 18.496 1.00 97.12 100 LEU A N 1
ATOM 749 C CA . LEU A 1 100 ? -15.018 1.166 17.725 1.00 97.12 100 LEU A CA 1
ATOM 750 C C . LEU A 1 100 ? -15.461 2.038 16.542 1.00 97.12 100 LEU A C 1
ATOM 752 O O . LEU A 1 100 ? -15.440 1.561 15.406 1.00 97.12 100 LEU A O 1
ATOM 756 N N . ALA A 1 101 ? -15.764 3.315 16.780 1.00 94.94 101 ALA A N 1
ATOM 757 C CA . ALA A 1 101 ? -16.177 4.256 15.742 1.00 94.94 101 ALA A CA 1
ATOM 758 C C . ALA A 1 101 ? -15.110 4.431 14.646 1.00 94.94 101 ALA A C 1
ATOM 760 O O . ALA A 1 101 ? -15.399 4.232 13.466 1.00 94.94 101 ALA A O 1
ATOM 761 N N . ASP A 1 102 ? -13.847 4.658 15.020 1.00 96.62 102 ASP A N 1
ATOM 762 C CA . ASP A 1 102 ? -12.743 4.801 14.059 1.00 96.62 102 ASP A CA 1
ATOM 763 C C . ASP A 1 102 ? -12.561 3.540 13.193 1.00 96.62 102 ASP A C 1
ATOM 765 O O . ASP A 1 102 ? -12.199 3.595 12.013 1.00 96.62 102 ASP A O 1
ATOM 769 N N . SER A 1 103 ? -12.779 2.364 13.789 1.00 96.19 103 SER A N 1
ATOM 770 C CA . SER A 1 103 ? -12.746 1.083 13.082 1.00 96.19 103 SER A CA 1
ATOM 771 C C . SER A 1 103 ? -13.906 0.966 12.092 1.00 96.19 103 SER A C 1
ATOM 773 O O . SER A 1 103 ? -13.675 0.596 10.936 1.00 96.19 103 SER A O 1
ATOM 775 N N . ALA A 1 104 ? -15.127 1.314 12.512 1.00 96.44 104 ALA A N 1
ATOM 776 C CA . ALA A 1 104 ? -16.298 1.331 11.641 1.00 96.44 104 ALA A CA 1
ATOM 777 C C . ALA A 1 104 ? -16.106 2.286 10.460 1.00 96.44 104 ALA A C 1
ATOM 779 O O . ALA A 1 104 ? -16.416 1.907 9.335 1.00 96.44 104 ALA A O 1
ATOM 780 N N . ASP A 1 105 ? -15.510 3.458 10.674 1.00 95.00 105 ASP A N 1
ATOM 781 C CA . ASP A 1 105 ? -15.261 4.448 9.625 1.00 95.00 105 ASP A CA 1
ATOM 782 C C . ASP A 1 105 ? -14.354 3.933 8.511 1.00 95.00 105 ASP A C 1
ATOM 784 O O . ASP A 1 105 ? -14.677 4.061 7.325 1.00 95.00 105 ASP A O 1
ATOM 788 N N . ARG A 1 106 ? -13.242 3.285 8.872 1.00 96.50 106 ARG A N 1
ATOM 789 C CA . ARG A 1 106 ? -12.321 2.684 7.893 1.00 96.50 106 ARG A CA 1
ATOM 790 C C . ARG A 1 106 ? -12.981 1.552 7.107 1.00 96.50 106 ARG A C 1
ATOM 792 O O . ARG A 1 106 ? -12.767 1.421 5.894 1.00 96.50 106 ARG A O 1
ATOM 799 N N . VAL A 1 107 ? -13.778 0.728 7.791 1.00 96.88 107 VAL A N 1
ATOM 800 C CA . VAL A 1 107 ? -14.506 -0.380 7.160 1.00 96.88 107 VAL A CA 1
ATOM 801 C C . VAL A 1 107 ? -15.595 0.163 6.238 1.00 96.88 107 VAL A C 1
ATOM 803 O O . VAL A 1 107 ? -15.664 -0.276 5.094 1.00 96.88 107 VAL A O 1
ATOM 806 N N . LEU A 1 108 ? -16.369 1.160 6.677 1.00 96.06 108 LEU A N 1
ATOM 807 C CA . LEU A 1 108 ? -17.400 1.831 5.885 1.00 96.06 108 LEU A CA 1
ATOM 808 C C . LEU A 1 108 ? -16.821 2.474 4.625 1.00 96.06 108 LEU A C 1
ATOM 810 O O . LEU A 1 108 ? -17.358 2.259 3.546 1.00 96.06 108 LEU A O 1
ATOM 814 N N . ALA A 1 109 ? -15.702 3.198 4.718 1.00 95.12 109 ALA A N 1
ATOM 815 C CA . ALA A 1 109 ? -15.067 3.801 3.543 1.00 95.12 109 ALA A CA 1
ATOM 816 C C . ALA A 1 109 ? -14.692 2.747 2.485 1.00 95.12 109 ALA A C 1
ATOM 818 O O . ALA A 1 109 ? -14.865 2.951 1.282 1.00 95.12 109 ALA A O 1
ATOM 819 N N . SER A 1 110 ? -14.195 1.597 2.938 1.00 95.31 110 SER A N 1
ATOM 820 C CA . SER A 1 110 ? -13.829 0.481 2.064 1.00 95.31 110 SER A CA 1
ATOM 821 C C . SER A 1 110 ? -15.063 -0.244 1.512 1.00 95.31 110 SER A C 1
ATOM 823 O O . SER A 1 110 ? -15.078 -0.628 0.343 1.00 95.31 110 SER A O 1
ATOM 825 N N . LEU A 1 111 ? -16.109 -0.382 2.329 1.00 95.81 111 LEU A N 1
ATOM 826 C CA . LEU A 1 111 ? -17.398 -0.961 1.961 1.00 95.81 111 LEU A CA 1
ATOM 827 C C . LEU A 1 111 ? -18.076 -0.123 0.872 1.00 95.81 111 LEU A C 1
ATOM 829 O O . LEU A 1 111 ? -18.476 -0.679 -0.144 1.00 95.81 111 LEU A O 1
ATOM 833 N N . THR A 1 112 ? -18.122 1.204 1.017 1.00 94.44 112 THR A N 1
ATOM 834 C CA . THR A 1 112 ? -18.702 2.117 0.019 1.00 94.44 112 THR A CA 1
ATOM 835 C C . THR A 1 112 ? -18.006 1.999 -1.337 1.00 94.44 112 THR A C 1
ATOM 837 O O . THR A 1 112 ? -18.680 1.908 -2.361 1.00 94.44 112 THR A O 1
ATOM 840 N N . ARG A 1 113 ? -16.665 1.927 -1.367 1.00 93.00 113 ARG A N 1
ATOM 841 C CA . ARG A 1 113 ? -15.916 1.725 -2.624 1.00 93.00 113 ARG A CA 1
ATOM 842 C C . ARG A 1 113 ? -16.253 0.394 -3.293 1.00 93.00 113 ARG A C 1
ATOM 844 O O . ARG A 1 113 ? -16.418 0.352 -4.507 1.00 93.00 113 ARG A O 1
ATOM 851 N N . ARG A 1 114 ? -16.366 -0.685 -2.511 1.00 93.75 114 ARG A N 1
ATOM 852 C CA . ARG A 1 114 ? -16.745 -2.005 -3.037 1.00 93.75 114 ARG A CA 1
ATOM 853 C C . ARG A 1 114 ? -18.167 -2.003 -3.580 1.00 93.75 114 ARG A C 1
ATOM 855 O O . ARG A 1 114 ? -18.367 -2.467 -4.693 1.00 93.75 114 ARG A O 1
ATOM 862 N N . LEU A 1 115 ? -19.117 -1.428 -2.842 1.00 94.25 115 LEU A N 1
ATOM 863 C CA . LEU A 1 115 ? -20.507 -1.315 -3.280 1.00 94.25 115 LEU A CA 1
ATOM 864 C C . LEU A 1 115 ? -20.638 -0.593 -4.629 1.00 94.25 115 LEU A C 1
ATOM 866 O O . LEU A 1 115 ? -21.407 -1.038 -5.474 1.00 94.25 115 LEU A O 1
ATOM 870 N N . ALA A 1 116 ? -19.868 0.477 -4.853 1.00 88.44 116 ALA A N 1
ATOM 871 C CA . ALA A 1 116 ? -19.889 1.232 -6.108 1.00 88.44 116 ALA A CA 1
ATOM 872 C C . ALA A 1 116 ? -19.359 0.440 -7.322 1.00 88.44 116 ALA A C 1
ATOM 874 O O . ALA A 1 116 ? -19.722 0.733 -8.460 1.00 88.44 116 ALA A O 1
ATOM 875 N N . ALA A 1 117 ? -18.508 -0.564 -7.092 1.00 88.88 117 ALA A N 1
ATOM 876 C CA . ALA A 1 117 ? -17.933 -1.398 -8.145 1.00 88.88 117 ALA A CA 1
ATOM 877 C C . ALA A 1 117 ? -18.806 -2.612 -8.510 1.00 88.88 117 ALA A C 1
ATOM 879 O O . ALA A 1 117 ? -18.524 -3.284 -9.502 1.00 88.88 117 ALA A O 1
ATOM 880 N N . LEU A 1 118 ? -19.851 -2.911 -7.729 1.00 91.50 118 LEU A N 1
ATOM 881 C CA . LEU A 1 118 ? -20.698 -4.080 -7.967 1.00 91.50 118 LEU A CA 1
ATOM 882 C C . LEU A 1 118 ? -21.490 -3.945 -9.278 1.00 91.50 118 LEU A C 1
ATOM 884 O O . LEU A 1 118 ? -21.803 -2.828 -9.701 1.00 91.50 118 LEU A O 1
ATOM 888 N N . PRO A 1 119 ? -21.788 -5.065 -9.959 1.00 85.81 119 PRO A N 1
ATOM 889 C CA . PRO A 1 119 ? -22.385 -5.045 -11.293 1.00 85.81 119 PRO A CA 1
ATOM 890 C C . PRO A 1 119 ? -23.875 -4.675 -11.282 1.00 85.81 119 PRO A C 1
ATOM 892 O O . PRO A 1 119 ? -24.323 -3.940 -12.166 1.00 85.81 119 PRO A O 1
ATOM 895 N N . ASP A 1 120 ? -24.625 -5.126 -10.275 1.00 88.31 120 ASP A N 1
ATOM 896 C CA . ASP A 1 120 ? -26.083 -5.023 -10.220 1.00 88.31 120 ASP A CA 1
ATOM 897 C C . ASP A 1 120 ? -26.638 -5.022 -8.778 1.00 88.31 120 ASP A C 1
ATOM 899 O O . ASP A 1 120 ? -25.910 -5.111 -7.783 1.00 88.31 120 ASP A O 1
ATOM 903 N N . GLN A 1 121 ? -27.962 -4.876 -8.671 1.00 88.81 121 GLN A N 1
ATOM 904 C CA . GLN A 1 121 ? -28.684 -4.765 -7.402 1.00 88.81 121 GLN A CA 1
ATOM 905 C C . GLN A 1 121 ? -28.729 -6.086 -6.613 1.00 88.81 121 GLN A C 1
ATOM 907 O O . GLN A 1 121 ? -28.816 -6.066 -5.378 1.00 88.81 121 GLN A O 1
ATOM 912 N N . GLU A 1 122 ? -28.684 -7.227 -7.301 1.00 91.06 122 GLU A N 1
ATOM 913 C CA . GLU A 1 122 ? -28.649 -8.544 -6.667 1.00 91.06 122 GLU A CA 1
ATOM 914 C C . GLU A 1 122 ? -27.300 -8.738 -5.970 1.00 91.06 122 GLU A C 1
ATOM 916 O O . GLU A 1 122 ? -27.265 -9.045 -4.778 1.00 91.06 122 GLU A O 1
ATOM 921 N N . ALA A 1 123 ? -26.203 -8.403 -6.654 1.00 92.75 123 ALA A N 1
ATOM 922 C CA . ALA A 1 123 ? -24.853 -8.413 -6.111 1.00 92.75 123 ALA A CA 1
ATOM 923 C C . ALA A 1 123 ? -24.699 -7.473 -4.905 1.00 92.75 123 ALA A C 1
ATOM 925 O O . ALA A 1 123 ? -24.094 -7.862 -3.909 1.00 92.75 123 ALA A O 1
ATOM 926 N N . VAL A 1 124 ? -25.283 -6.266 -4.938 1.00 92.88 124 VAL A N 1
ATOM 927 C CA . VAL A 1 124 ? -25.315 -5.355 -3.772 1.00 92.88 124 VAL A CA 1
ATOM 928 C C . VAL A 1 124 ? -26.030 -5.993 -2.583 1.00 92.88 124 VAL A C 1
ATOM 930 O O . VAL A 1 124 ? -25.563 -5.893 -1.447 1.00 92.88 124 VAL A O 1
ATOM 933 N N . THR A 1 125 ? -27.165 -6.645 -2.831 1.00 92.69 125 THR A N 1
ATOM 934 C CA . THR A 1 125 ? -27.964 -7.267 -1.771 1.00 92.69 125 THR A CA 1
ATOM 935 C C . THR A 1 125 ? -27.241 -8.469 -1.167 1.00 92.69 125 THR A C 1
ATOM 937 O O . THR A 1 125 ? -27.134 -8.557 0.055 1.00 92.69 125 THR A O 1
ATOM 940 N N . ALA A 1 126 ? -26.682 -9.340 -2.009 1.00 93.69 126 ALA A N 1
ATOM 941 C CA . ALA A 1 126 ? -25.877 -10.480 -1.587 1.00 93.69 126 ALA A CA 1
ATOM 942 C C . ALA A 1 126 ? -24.639 -10.028 -0.799 1.00 93.69 126 ALA A C 1
ATOM 944 O O . ALA A 1 126 ? -24.404 -10.511 0.305 1.00 93.69 126 ALA A O 1
ATOM 945 N N . PHE A 1 127 ? -23.906 -9.030 -1.306 1.00 93.44 127 PHE A N 1
ATOM 946 C CA . PHE A 1 127 ? -22.729 -8.475 -0.642 1.00 93.44 127 PHE A CA 1
ATOM 947 C C . PHE A 1 127 ? -23.054 -7.960 0.765 1.00 93.44 127 PHE A C 1
ATOM 949 O O . PHE A 1 127 ? -22.382 -8.326 1.723 1.00 93.44 127 PHE A O 1
ATOM 956 N N . LEU A 1 128 ? -24.108 -7.155 0.929 1.00 93.69 128 LEU A N 1
ATOM 957 C CA . LEU A 1 128 ? -24.496 -6.649 2.251 1.00 93.69 128 LEU A CA 1
ATOM 958 C C . LEU A 1 128 ? -24.956 -7.754 3.214 1.00 93.69 128 LEU A C 1
ATOM 960 O O . LEU A 1 128 ? -24.839 -7.576 4.424 1.00 93.69 128 LEU A O 1
ATOM 964 N N . ALA A 1 129 ? -25.482 -8.866 2.694 1.00 93.31 129 ALA A N 1
ATOM 965 C CA . ALA A 1 129 ? -25.946 -9.987 3.502 1.00 93.31 129 ALA A CA 1
ATOM 966 C C . ALA A 1 129 ? -24.808 -10.919 3.952 1.00 93.31 129 ALA A C 1
ATOM 968 O O . ALA A 1 129 ? -24.852 -11.425 5.071 1.00 93.31 129 ALA A O 1
ATOM 969 N N . THR A 1 130 ? -23.804 -11.159 3.101 1.00 92.94 130 THR A N 1
ATOM 970 C CA . THR A 1 130 ? -22.790 -12.202 3.341 1.00 92.94 130 THR A CA 1
ATOM 971 C C . THR A 1 130 ? -21.374 -11.679 3.557 1.00 92.94 130 THR A C 1
ATOM 973 O O . THR A 1 130 ? -20.535 -12.418 4.071 1.00 92.94 130 THR A O 1
ATOM 976 N N . ASP A 1 131 ? -21.056 -10.445 3.154 1.00 94.81 131 ASP A N 1
ATOM 977 C CA . ASP A 1 131 ? -19.680 -9.949 3.221 1.00 94.81 131 ASP A CA 1
ATOM 978 C C . ASP A 1 131 ? -19.245 -9.665 4.678 1.00 94.81 131 ASP A C 1
ATOM 980 O O . ASP A 1 131 ? -19.945 -8.966 5.427 1.00 94.81 131 ASP A O 1
ATOM 984 N N . PRO A 1 132 ? -18.056 -10.144 5.098 1.00 94.62 132 PRO A N 1
ATOM 985 C CA . PRO A 1 132 ? -17.530 -9.916 6.442 1.00 94.62 132 PRO A CA 1
ATOM 986 C C . PRO A 1 132 ? -17.406 -8.440 6.843 1.00 94.62 132 PRO A C 1
ATOM 988 O O . PRO A 1 132 ? -17.456 -8.129 8.035 1.00 94.62 132 PRO A O 1
ATOM 991 N N . MET A 1 133 ? -17.234 -7.517 5.890 1.00 94.06 133 MET A N 1
ATOM 992 C CA . MET A 1 133 ? -17.156 -6.081 6.161 1.00 94.06 133 MET A CA 1
ATOM 993 C C . MET A 1 133 ? -18.510 -5.526 6.592 1.00 94.06 133 MET A C 1
ATOM 995 O O . MET A 1 133 ? -18.564 -4.788 7.574 1.00 94.06 133 MET A O 1
ATOM 999 N N . ALA A 1 134 ? -19.593 -5.909 5.908 1.00 94.19 134 ALA A N 1
ATOM 1000 C CA . ALA A 1 134 ? -20.947 -5.504 6.279 1.00 94.19 134 ALA A CA 1
ATOM 1001 C C . ALA A 1 134 ? -21.309 -6.054 7.667 1.00 94.19 134 ALA A C 1
ATOM 1003 O O . ALA A 1 134 ? -21.704 -5.293 8.551 1.00 94.19 134 ALA A O 1
ATOM 1004 N N . ALA A 1 135 ? -21.035 -7.341 7.907 1.00 95.19 135 ALA A N 1
ATOM 1005 C CA . ALA A 1 135 ? -21.228 -7.965 9.216 1.00 95.19 135 ALA A CA 1
ATOM 1006 C C . ALA A 1 135 ? -20.385 -7.301 10.322 1.00 95.19 135 ALA A C 1
ATOM 1008 O O . ALA A 1 135 ? -20.824 -7.171 11.465 1.00 95.19 135 ALA A O 1
ATOM 1009 N N . LYS A 1 136 ? -19.158 -6.863 10.009 1.00 96.06 136 LYS A N 1
ATOM 1010 C CA . LYS A 1 136 ? -18.310 -6.131 10.957 1.00 96.06 136 LYS A CA 1
ATOM 1011 C C . LYS A 1 136 ? -18.906 -4.772 11.326 1.00 96.06 136 LYS A C 1
ATOM 1013 O O . LYS A 1 136 ? -18.922 -4.464 12.511 1.00 96.06 136 LYS A O 1
ATOM 1018 N N . VAL A 1 137 ? -19.411 -3.998 10.361 1.00 96.69 137 VAL A N 1
ATOM 1019 C CA . VAL A 1 137 ? -20.067 -2.707 10.643 1.00 96.69 137 VAL A CA 1
ATOM 1020 C C . VAL A 1 137 ? -21.287 -2.907 11.542 1.00 96.69 137 VAL A C 1
ATOM 1022 O O . VAL A 1 137 ? -21.393 -2.222 12.554 1.00 96.69 137 VAL A O 1
ATOM 1025 N N . THR A 1 138 ? -22.152 -3.883 11.242 1.00 95.62 138 THR A N 1
ATOM 1026 C CA . THR A 1 138 ? -23.330 -4.190 12.074 1.00 95.62 138 THR A CA 1
ATOM 1027 C C . THR A 1 138 ? -22.946 -4.558 13.507 1.00 95.62 138 THR A C 1
ATOM 1029 O O . THR A 1 138 ? -23.479 -3.974 14.445 1.00 95.62 138 THR A O 1
ATOM 1032 N N . ARG A 1 139 ? -21.947 -5.432 13.693 1.00 96.62 139 ARG A N 1
ATOM 1033 C CA . ARG A 1 139 ? -21.440 -5.769 15.036 1.00 96.62 139 ARG A CA 1
ATOM 1034 C C . ARG A 1 139 ? -20.856 -4.567 15.771 1.00 96.62 139 ARG A C 1
ATOM 1036 O O . ARG A 1 139 ? -20.972 -4.473 16.984 1.00 96.62 139 ARG A O 1
ATOM 1043 N N . THR A 1 140 ? -20.198 -3.648 15.064 1.00 97.06 140 THR A N 1
ATOM 1044 C CA . THR A 1 140 ? -19.678 -2.426 15.691 1.00 97.06 140 THR A CA 1
ATOM 1045 C C . THR A 1 140 ? -20.800 -1.479 16.123 1.00 97.06 140 THR A C 1
ATOM 1047 O O . THR A 1 140 ? -20.677 -0.865 17.177 1.00 97.06 140 THR A O 1
ATOM 1050 N N . ILE A 1 141 ? -21.903 -1.396 15.371 1.00 97.25 141 ILE A N 1
ATOM 1051 C CA . ILE A 1 141 ? -23.103 -0.647 15.783 1.00 97.25 141 ILE A CA 1
ATOM 1052 C C . ILE A 1 141 ? -23.678 -1.235 17.080 1.00 97.25 141 ILE A C 1
ATOM 1054 O O . ILE A 1 141 ? -23.992 -0.487 18.001 1.00 97.25 141 ILE A O 1
ATOM 1058 N N . GLU A 1 142 ? -23.788 -2.562 17.175 1.00 97.19 142 GLU A N 1
ATOM 1059 C CA . GLU A 1 142 ? -24.254 -3.248 18.390 1.00 97.19 142 GLU A CA 1
ATOM 1060 C C . GLU A 1 142 ? -23.309 -3.007 19.574 1.00 97.19 142 GLU A C 1
ATOM 1062 O O . GLU A 1 142 ? -23.761 -2.571 20.629 1.00 97.19 142 GLU A O 1
ATOM 1067 N N . ALA A 1 143 ? -21.997 -3.156 19.373 1.00 96.62 143 ALA A N 1
ATOM 1068 C CA . ALA A 1 143 ? -20.998 -2.908 20.412 1.00 96.62 143 ALA A CA 1
ATOM 1069 C C . ALA A 1 143 ? -20.999 -1.453 20.922 1.00 96.62 143 ALA A C 1
ATOM 1071 O O . ALA A 1 143 ? -20.731 -1.209 22.094 1.00 96.62 143 ALA A O 1
ATOM 1072 N N . LEU A 1 144 ? -21.312 -0.472 20.068 1.00 96.50 144 LEU A N 1
ATOM 1073 C CA . LEU A 1 144 ? -21.471 0.925 20.490 1.00 96.50 144 LEU A CA 1
ATOM 1074 C C . LEU A 1 144 ? -22.721 1.134 21.350 1.00 96.50 144 LEU A C 1
ATOM 1076 O O . LEU A 1 144 ? -22.665 1.881 22.323 1.00 96.50 144 LEU A O 1
ATOM 1080 N N . ARG A 1 145 ? -23.827 0.444 21.040 1.00 94.94 145 ARG A N 1
ATOM 1081 C CA . ARG A 1 145 ? -25.031 0.456 21.888 1.00 94.94 145 ARG A CA 1
ATOM 1082 C C . ARG A 1 145 ? -24.760 -0.194 23.244 1.00 94.94 145 ARG A C 1
ATOM 1084 O O . ARG A 1 145 ? -25.176 0.346 24.260 1.00 94.94 145 ARG A O 1
ATOM 1091 N N . GLU A 1 146 ? -24.030 -1.307 23.264 1.00 93.19 146 GLU A N 1
ATOM 1092 C CA . GLU A 1 146 ? -23.584 -1.962 24.503 1.00 93.19 146 GLU A CA 1
ATOM 1093 C C . GLU A 1 146 ? -22.621 -1.085 25.318 1.00 93.19 146 GLU A C 1
ATOM 1095 O O . GLU A 1 146 ? -22.621 -1.136 26.545 1.00 93.19 146 GLU A O 1
ATOM 1100 N N . ALA A 1 147 ? -21.830 -0.242 24.649 1.00 91.75 147 ALA A N 1
ATOM 1101 C CA . ALA A 1 147 ? -20.943 0.732 25.281 1.00 91.75 147 ALA A CA 1
ATOM 1102 C C . ALA A 1 147 ? -21.651 2.025 25.739 1.00 91.75 147 ALA A C 1
ATOM 1104 O O . ALA A 1 147 ? -20.958 2.970 26.115 1.00 91.75 147 ALA A O 1
ATOM 1105 N N . ASP A 1 148 ? -22.989 2.067 25.717 1.00 90.44 148 ASP A N 1
ATOM 1106 C CA . ASP A 1 148 ? -23.822 3.225 26.078 1.00 90.44 148 ASP A CA 1
ATOM 1107 C C . ASP A 1 148 ? -23.551 4.479 25.220 1.00 90.44 148 ASP A C 1
ATOM 1109 O O . ASP A 1 148 ? -23.601 5.617 25.682 1.00 90.44 148 ASP A O 1
ATOM 1113 N N . ASP A 1 149 ? -23.255 4.273 23.932 1.00 94.25 149 ASP A N 1
ATOM 1114 C CA . ASP A 1 149 ? -23.067 5.341 22.945 1.00 94.25 149 ASP A CA 1
ATOM 1115 C C . ASP A 1 149 ? -24.053 5.204 21.767 1.00 94.25 149 ASP A C 1
ATOM 1117 O O . ASP A 1 149 ? -23.678 4.847 20.639 1.00 94.25 149 ASP A O 1
ATOM 1121 N N . PRO A 1 150 ? -25.355 5.459 22.004 1.00 94.19 150 PRO A N 1
ATOM 1122 C CA . PRO A 1 150 ? -26.384 5.296 20.983 1.00 94.19 150 PRO A CA 1
ATOM 1123 C C . PRO A 1 150 ? -26.247 6.308 19.840 1.00 94.19 150 PRO A C 1
ATOM 1125 O O . PRO A 1 150 ? -26.625 6.003 18.711 1.00 94.19 150 PRO A O 1
ATOM 1128 N N . VAL A 1 151 ? -25.688 7.495 20.099 1.00 96.38 151 VAL A N 1
ATOM 1129 C CA . VAL A 1 151 ? -25.543 8.548 19.084 1.00 96.38 151 VAL A CA 1
ATOM 1130 C C . VAL A 1 151 ? -24.581 8.094 17.990 1.00 96.38 151 VAL A C 1
ATOM 1132 O O . VAL A 1 151 ? -24.965 8.059 16.820 1.00 96.38 151 VAL A O 1
ATOM 1135 N N . ARG A 1 152 ? -23.367 7.656 18.356 1.00 94.88 152 ARG A N 1
ATOM 1136 C CA . ARG A 1 152 ? -22.400 7.149 17.368 1.00 94.88 152 ARG A CA 1
ATOM 1137 C C . ARG A 1 152 ? -22.908 5.891 16.662 1.00 94.88 152 ARG A C 1
ATOM 1139 O O . ARG A 1 152 ? -22.662 5.713 15.467 1.00 94.88 152 ARG A O 1
ATOM 1146 N N . ALA A 1 153 ? -23.630 5.023 17.373 1.00 97.06 153 ALA A N 1
ATOM 1147 C CA . ALA A 1 153 ? -24.242 3.840 16.773 1.00 97.06 153 ALA A CA 1
ATOM 1148 C C . ALA A 1 153 ? -25.227 4.212 15.646 1.00 97.06 153 ALA A C 1
ATOM 1150 O O . ALA A 1 153 ? -25.154 3.646 14.551 1.00 97.06 153 ALA A O 1
ATOM 1151 N N . GLU A 1 154 ? -26.107 5.190 15.880 1.00 97.31 154 GLU A N 1
ATOM 1152 C CA . GLU A 1 154 ? -27.074 5.661 14.882 1.00 97.31 154 GLU A CA 1
ATOM 1153 C C . GLU A 1 154 ? -26.411 6.409 13.716 1.00 97.31 154 GLU A C 1
ATOM 1155 O O . GLU A 1 154 ? -26.815 6.233 12.565 1.00 97.31 154 GLU A O 1
ATOM 1160 N N . GLU A 1 155 ? -25.346 7.176 13.961 1.00 97.25 155 GLU A N 1
ATOM 1161 C CA . GLU A 1 155 ? -24.567 7.815 12.891 1.00 97.25 155 GLU A CA 1
ATOM 1162 C C . GLU A 1 155 ? -23.963 6.783 11.924 1.00 97.25 155 GLU A C 1
ATOM 1164 O O . GLU A 1 155 ? -24.090 6.905 10.698 1.00 97.25 155 GLU A O 1
ATOM 1169 N N . ILE A 1 156 ? -23.340 5.729 12.459 1.00 97.25 156 ILE A N 1
ATOM 1170 C CA . ILE A 1 156 ? -22.743 4.647 11.662 1.00 97.25 156 ILE A CA 1
ATOM 1171 C C . ILE A 1 156 ? -23.831 3.859 10.921 1.00 97.25 156 ILE A C 1
ATOM 1173 O O . ILE A 1 156 ? -23.671 3.564 9.731 1.00 97.25 156 ILE A O 1
ATOM 1177 N N . ALA A 1 157 ? -24.961 3.568 11.574 1.00 96.75 157 ALA A N 1
ATOM 1178 C CA . ALA A 1 157 ? -26.107 2.918 10.940 1.00 96.75 157 ALA A CA 1
ATOM 1179 C C . ALA A 1 157 ? -26.679 3.758 9.782 1.00 96.75 157 ALA A C 1
ATOM 1181 O O . ALA A 1 157 ? -26.941 3.239 8.690 1.00 96.75 157 ALA A O 1
ATOM 1182 N N . GLY A 1 158 ? -26.808 5.072 9.984 1.00 97.31 158 GLY A N 1
ATOM 1183 C CA . GLY A 1 158 ? -27.237 6.025 8.966 1.00 97.31 158 GLY A CA 1
ATOM 1184 C C . GLY A 1 158 ? -26.293 6.054 7.765 1.00 97.31 158 GLY A C 1
ATOM 1185 O O . GLY A 1 158 ? -26.745 6.000 6.619 1.00 97.31 158 GLY A O 1
ATOM 1186 N N . ARG A 1 159 ? -24.977 6.048 8.003 1.00 96.69 159 ARG A N 1
ATOM 1187 C CA . ARG A 1 159 ? -23.960 6.007 6.939 1.00 96.69 159 ARG A CA 1
ATOM 1188 C C . ARG A 1 159 ? -23.960 4.694 6.165 1.00 96.69 159 ARG A C 1
ATOM 1190 O O . ARG A 1 159 ? -23.834 4.726 4.942 1.00 96.69 159 ARG A O 1
ATOM 1197 N N . LEU A 1 160 ? -24.161 3.556 6.830 1.00 95.69 160 LEU A N 1
ATOM 1198 C CA . LEU A 1 160 ? -24.332 2.265 6.154 1.00 95.69 160 LEU A CA 1
ATOM 1199 C C . LEU A 1 160 ? -25.565 2.280 5.235 1.00 95.69 160 LEU A C 1
ATOM 1201 O O . LEU A 1 160 ? -25.498 1.860 4.076 1.00 95.69 160 LEU A O 1
ATOM 1205 N N . LYS A 1 161 ? -26.687 2.818 5.727 1.00 95.75 161 LYS A N 1
ATOM 1206 C CA . LYS A 1 161 ? -27.914 2.986 4.938 1.00 95.75 161 LYS A CA 1
ATOM 1207 C C . LYS A 1 161 ? -27.700 3.923 3.746 1.00 95.75 161 LYS A C 1
ATOM 1209 O O . LYS A 1 161 ? -28.145 3.601 2.644 1.00 95.75 161 LYS A O 1
ATOM 1214 N N . ALA A 1 162 ? -27.004 5.041 3.946 1.00 96.00 162 ALA A N 1
ATOM 1215 C CA . ALA A 1 162 ? -26.667 5.985 2.885 1.00 96.00 162 ALA A CA 1
ATOM 1216 C C . ALA A 1 162 ? -25.780 5.334 1.812 1.00 96.00 162 ALA A C 1
ATOM 1218 O O . ALA A 1 162 ? -26.092 5.440 0.630 1.00 96.00 162 ALA A O 1
ATOM 1219 N N . ALA A 1 163 ? -24.751 4.575 2.205 1.00 95.00 163 ALA A N 1
ATOM 1220 C CA . ALA A 1 163 ? -23.881 3.856 1.271 1.00 95.00 163 ALA A CA 1
ATOM 1221 C C . ALA A 1 163 ? -24.663 2.867 0.388 1.00 95.00 163 ALA A C 1
ATOM 1223 O O . ALA A 1 163 ? -24.451 2.808 -0.823 1.00 95.00 163 ALA A O 1
ATOM 1224 N N . ARG A 1 164 ? -25.628 2.137 0.968 1.00 93.56 164 ARG A N 1
ATOM 1225 C CA . ARG A 1 164 ? -26.537 1.261 0.209 1.00 93.56 164 ARG A CA 1
ATOM 1226 C C . ARG A 1 164 ? -27.403 2.045 -0.783 1.00 93.56 164 ARG A C 1
ATOM 1228 O O . ARG A 1 164 ? -27.600 1.594 -1.910 1.00 93.56 164 ARG A O 1
ATOM 1235 N N . GLN A 1 165 ? -27.966 3.178 -0.365 1.00 93.81 165 GLN A N 1
ATOM 1236 C CA . GLN A 1 165 ? -28.816 4.001 -1.232 1.00 93.81 165 GLN A CA 1
ATOM 1237 C C . GLN A 1 165 ? -28.025 4.627 -2.382 1.00 93.81 165 GLN A C 1
ATOM 1239 O O . GLN A 1 165 ? -28.529 4.667 -3.502 1.00 93.81 165 GLN A O 1
ATOM 1244 N N . GLU A 1 166 ? -26.799 5.068 -2.114 1.00 93.31 166 GLU A N 1
ATOM 1245 C CA . GLU A 1 166 ? -25.910 5.654 -3.114 1.00 93.31 166 GLU A CA 1
ATOM 1246 C C . GLU A 1 166 ? -25.485 4.618 -4.157 1.00 93.31 166 GLU A C 1
ATOM 1248 O O . GLU A 1 166 ? -25.606 4.867 -5.353 1.00 93.31 166 GLU A O 1
ATOM 1253 N N . ALA A 1 167 ? -25.121 3.405 -3.728 1.00 92.69 167 ALA A N 1
ATOM 1254 C CA . ALA A 1 167 ? -24.834 2.305 -4.648 1.00 92.69 167 ALA A CA 1
ATOM 1255 C C . ALA A 1 167 ? -26.032 1.994 -5.567 1.00 92.69 167 ALA A C 1
ATOM 1257 O O . ALA A 1 167 ? -25.874 1.865 -6.778 1.00 92.69 167 ALA A O 1
ATOM 1258 N N . ALA A 1 168 ? -27.251 1.958 -5.019 1.00 89.25 168 ALA A N 1
ATOM 1259 C CA . ALA A 1 168 ? -28.467 1.729 -5.804 1.00 89.25 168 ALA A CA 1
ATOM 1260 C C . ALA A 1 168 ? -28.820 2.891 -6.759 1.00 89.25 168 ALA A C 1
ATOM 1262 O O . ALA A 1 168 ? -29.530 2.689 -7.746 1.00 89.25 168 ALA A O 1
ATOM 1263 N N . ARG A 1 169 ? -28.383 4.124 -6.469 1.00 90.38 169 ARG A N 1
ATOM 1264 C CA . ARG A 1 169 ? -28.512 5.272 -7.384 1.00 90.38 169 ARG A CA 1
ATOM 1265 C C . ARG A 1 169 ? -27.491 5.173 -8.509 1.00 90.38 169 ARG A C 1
ATOM 1267 O O . ARG A 1 169 ? -27.900 5.125 -9.660 1.00 90.38 169 ARG A O 1
ATOM 1274 N N . ALA A 1 170 ? -26.215 4.992 -8.176 1.00 88.25 170 ALA A N 1
ATOM 1275 C CA . ALA A 1 170 ? -25.139 4.840 -9.151 1.00 88.25 170 ALA A CA 1
ATOM 1276 C C . ALA A 1 170 ? -25.387 3.683 -10.136 1.00 88.25 170 ALA A C 1
ATOM 1278 O O . ALA A 1 170 ? -25.117 3.810 -11.329 1.00 88.25 170 ALA A O 1
ATOM 1279 N N . LEU A 1 171 ? -25.949 2.564 -9.662 1.00 87.88 171 LEU A N 1
ATOM 1280 C CA . LEU A 1 171 ? -26.347 1.444 -10.519 1.00 87.88 171 LEU A CA 1
ATOM 1281 C C . LEU A 1 171 ? -27.458 1.811 -11.505 1.00 87.88 171 LEU A C 1
ATOM 1283 O O . LEU A 1 171 ? -27.381 1.420 -12.669 1.00 87.88 171 LEU A O 1
ATOM 1287 N N . ARG A 1 172 ? -28.478 2.554 -11.056 1.00 85.56 172 ARG A N 1
ATOM 1288 C CA . ARG A 1 172 ? -29.561 3.025 -11.930 1.00 85.56 172 ARG A CA 1
ATOM 1289 C C . ARG A 1 172 ? -29.043 4.018 -12.955 1.00 85.56 172 ARG A C 1
ATOM 1291 O O . ARG A 1 172 ? -29.280 3.816 -14.136 1.00 85.56 172 ARG A O 1
ATOM 1298 N N . ASP A 1 173 ? -28.248 4.991 -12.524 1.00 85.38 173 ASP A N 1
ATOM 1299 C CA . ASP A 1 173 ? -27.642 5.973 -13.424 1.00 85.38 173 ASP A CA 1
ATOM 1300 C C . ASP A 1 173 ? -26.773 5.278 -14.481 1.00 85.38 173 ASP A C 1
ATOM 1302 O O . ASP A 1 173 ? -26.847 5.596 -15.668 1.00 85.38 173 ASP A O 1
ATOM 1306 N N . ARG A 1 174 ? -25.996 4.260 -14.084 1.00 80.62 174 ARG A N 1
ATOM 1307 C CA . ARG A 1 174 ? -25.216 3.448 -15.024 1.00 80.62 174 ARG A CA 1
ATOM 1308 C C . ARG A 1 174 ? -26.111 2.667 -15.986 1.00 80.62 174 ARG A C 1
ATOM 1310 O O . ARG A 1 174 ? -25.804 2.639 -17.171 1.00 80.62 174 ARG A O 1
ATOM 1317 N N . ALA A 1 175 ? -27.189 2.050 -15.512 1.00 79.31 175 ALA A N 1
ATOM 1318 C CA . ALA A 1 175 ? -28.121 1.310 -16.364 1.00 79.31 175 ALA A CA 1
ATOM 1319 C C . ALA A 1 175 ? -28.891 2.222 -17.340 1.00 79.31 175 ALA A C 1
ATOM 1321 O O . ALA A 1 175 ? -29.165 1.821 -18.469 1.00 79.31 175 ALA A O 1
ATOM 1322 N N . ASP A 1 176 ? -29.211 3.451 -16.928 1.00 80.81 176 ASP A N 1
ATOM 1323 C CA . ASP A 1 176 ? -29.935 4.424 -17.749 1.00 80.81 176 ASP A CA 1
ATOM 1324 C C . ASP A 1 176 ? -29.039 5.052 -18.827 1.00 80.81 176 ASP A C 1
ATOM 1326 O O . ASP A 1 176 ? -29.487 5.282 -19.961 1.00 80.81 176 ASP A O 1
ATOM 1330 N N . LEU A 1 177 ? -27.776 5.320 -18.477 1.00 79.00 177 LEU A N 1
ATOM 1331 C CA . LEU A 1 177 ? -26.788 5.935 -19.361 1.00 79.00 177 LEU A CA 1
ATOM 1332 C C . LEU A 1 177 ? -26.124 4.926 -20.296 1.00 79.00 177 LEU A C 1
ATOM 1334 O O . LEU A 1 177 ? -25.936 5.238 -21.471 1.00 79.00 177 LEU A O 1
ATOM 1338 N N . TYR A 1 178 ? -25.748 3.744 -19.804 1.00 75.25 178 TYR A N 1
ATOM 1339 C CA . TYR A 1 178 ? -24.976 2.778 -20.577 1.00 75.25 178 TYR A CA 1
ATOM 1340 C C . TYR A 1 178 ? -25.863 1.712 -21.217 1.00 75.25 178 TYR A C 1
ATOM 1342 O O . TYR A 1 178 ? -26.647 1.038 -20.555 1.00 75.25 178 TYR A O 1
ATOM 1350 N N . ALA A 1 179 ? -25.672 1.504 -22.516 1.00 72.88 179 ALA A N 1
ATOM 1351 C CA . ALA A 1 179 ? -26.244 0.397 -23.266 1.00 72.88 179 ALA A CA 1
ATOM 1352 C C . ALA A 1 179 ? -25.141 -0.594 -23.679 1.00 72.88 179 ALA A C 1
ATOM 1354 O O . ALA A 1 179 ? -23.945 -0.365 -23.465 1.00 72.88 179 ALA A O 1
ATOM 1355 N N . ASP A 1 180 ? -25.552 -1.724 -24.255 1.00 70.19 180 ASP A N 1
ATOM 1356 C CA . ASP A 1 180 ? -24.656 -2.710 -24.873 1.00 70.19 180 ASP A CA 1
ATOM 1357 C C . ASP A 1 180 ? -23.517 -3.178 -23.934 1.00 70.19 180 ASP A C 1
ATOM 1359 O O . ASP A 1 180 ? -22.360 -3.308 -24.338 1.00 70.19 180 ASP A O 1
ATOM 1363 N N . GLY A 1 181 ? -23.833 -3.380 -22.647 1.00 69.75 181 GLY A N 1
ATOM 1364 C CA . GLY A 1 181 ? -22.879 -3.863 -21.640 1.00 69.75 181 GLY A CA 1
ATOM 1365 C C . GLY A 1 181 ? -21.791 -2.856 -21.246 1.00 69.75 181 GLY A C 1
ATOM 1366 O O . GLY A 1 181 ? -20.671 -3.263 -20.952 1.00 69.75 181 GLY A O 1
ATOM 1367 N N . GLY A 1 182 ? -22.084 -1.549 -21.271 1.00 72.19 182 GLY A N 1
ATOM 1368 C CA . GLY A 1 182 ? -21.118 -0.501 -20.898 1.00 72.19 182 GLY A CA 1
ATOM 1369 C C . GLY A 1 182 ? -20.309 0.059 -22.069 1.00 72.19 182 GLY A C 1
ATOM 1370 O O . GLY A 1 182 ? -19.474 0.937 -21.874 1.00 72.19 182 GLY A O 1
ATOM 1371 N N . ARG A 1 183 ? -20.546 -0.438 -23.289 1.00 74.19 183 ARG A N 1
ATOM 1372 C CA . ARG A 1 183 ? -19.792 -0.060 -24.495 1.00 74.19 183 ARG A CA 1
ATOM 1373 C C . ARG A 1 183 ? -20.357 1.158 -25.207 1.00 74.19 183 ARG A C 1
ATOM 1375 O O . ARG A 1 183 ? -19.668 1.743 -26.042 1.00 74.19 183 ARG A O 1
ATOM 1382 N N . THR A 1 184 ? -21.602 1.524 -24.919 1.00 79.81 184 THR A N 1
ATOM 1383 C CA . THR A 1 184 ? -22.223 2.718 -25.482 1.00 79.81 184 THR A CA 1
ATOM 1384 C C . THR A 1 184 ? -22.875 3.552 -24.392 1.00 79.81 184 THR A C 1
ATOM 1386 O O . THR A 1 184 ? -23.479 3.007 -23.475 1.00 79.81 184 THR A O 1
ATOM 1389 N N . VAL A 1 185 ? -22.760 4.877 -24.484 1.00 83.44 185 VAL A N 1
ATOM 1390 C CA . VAL A 1 185 ? -23.523 5.818 -23.652 1.00 83.44 185 VAL A CA 1
ATOM 1391 C C . VAL A 1 185 ? -24.605 6.462 -24.503 1.00 83.44 185 VAL A C 1
ATOM 1393 O O . VAL A 1 185 ? -24.338 6.958 -25.602 1.00 83.44 185 VAL A O 1
ATOM 1396 N N . ARG A 1 186 ? -25.842 6.446 -24.003 1.00 82.12 186 ARG A N 1
ATOM 1397 C CA . ARG A 1 186 ? -27.003 7.060 -24.642 1.00 82.12 186 ARG A CA 1
ATOM 1398 C C . ARG A 1 186 ? -27.269 8.434 -24.031 1.00 82.12 186 ARG A C 1
ATOM 1400 O O . ARG A 1 186 ? -27.685 8.535 -22.883 1.00 82.12 186 ARG A O 1
ATOM 1407 N N . LEU A 1 187 ? -27.108 9.487 -24.831 1.00 80.88 187 LEU A N 1
ATOM 1408 C CA . LEU A 1 187 ? -27.504 10.853 -24.476 1.00 80.88 187 LEU A CA 1
ATOM 1409 C C . LEU A 1 187 ? -28.658 11.283 -25.387 1.00 80.88 187 LEU A C 1
ATOM 1411 O O . LEU A 1 187 ? -28.474 11.610 -26.564 1.00 80.88 187 LEU A O 1
ATOM 1415 N N . GLY A 1 188 ? -29.880 11.223 -24.854 1.00 82.12 188 GLY A N 1
ATOM 1416 C CA . GLY A 1 188 ? -31.102 11.434 -25.631 1.00 82.12 188 GLY A CA 1
ATOM 1417 C C . GLY A 1 188 ? -31.244 10.397 -26.751 1.00 82.12 188 GLY A C 1
ATOM 1418 O O . GLY A 1 188 ? -31.362 9.201 -26.492 1.00 82.12 188 GLY A O 1
ATOM 1419 N N . ARG A 1 189 ? -31.227 10.856 -28.008 1.00 83.06 189 ARG A N 1
ATOM 1420 C CA . ARG A 1 189 ? -31.313 9.999 -29.209 1.00 83.06 189 ARG A CA 1
ATOM 1421 C C . ARG A 1 189 ? -29.958 9.509 -29.733 1.00 83.06 189 ARG A C 1
ATOM 1423 O O . ARG A 1 189 ? -29.927 8.692 -30.647 1.00 83.06 189 ARG A O 1
ATOM 1430 N N . HIS A 1 190 ? -28.854 10.039 -29.211 1.00 84.19 190 HIS A N 1
ATOM 1431 C CA . HIS A 1 190 ? -27.511 9.765 -29.715 1.00 84.19 190 HIS A CA 1
ATOM 1432 C C . HIS A 1 190 ? -26.839 8.667 -28.889 1.00 84.19 190 HIS A C 1
ATOM 1434 O O . HIS A 1 190 ? -27.024 8.592 -27.673 1.00 84.19 190 HIS A O 1
ATOM 1440 N N . ARG A 1 191 ? -26.062 7.814 -29.561 1.00 82.25 191 ARG A N 1
ATOM 1441 C CA . ARG A 1 191 ? -25.239 6.772 -28.941 1.00 82.25 191 ARG A CA 1
ATOM 1442 C C . ARG A 1 191 ? -23.776 7.087 -29.210 1.00 82.25 191 ARG A C 1
ATOM 1444 O O . ARG A 1 191 ? -23.409 7.318 -30.359 1.00 82.25 191 ARG A O 1
ATOM 1451 N N . PHE A 1 192 ? -22.966 7.069 -28.163 1.00 83.94 192 PHE A N 1
ATOM 1452 C CA . PHE A 1 192 ? -21.525 7.281 -28.235 1.00 83.94 192 PHE A CA 1
ATOM 1453 C C . PHE A 1 192 ? -20.817 5.992 -27.851 1.00 83.94 192 PHE A C 1
ATOM 1455 O O . PHE A 1 192 ? -21.193 5.374 -26.857 1.00 83.94 192 PHE A O 1
ATOM 1462 N N . ALA A 1 193 ? -19.816 5.580 -28.627 1.00 81.31 193 ALA A N 1
ATOM 1463 C CA . ALA A 1 193 ? -18.947 4.481 -28.231 1.00 81.31 193 ALA A CA 1
ATOM 1464 C C . ALA A 1 193 ? -18.091 4.926 -27.042 1.00 81.31 193 ALA A C 1
ATOM 1466 O O . ALA A 1 193 ? -17.513 6.012 -27.061 1.00 81.31 193 ALA A O 1
ATOM 1467 N N . VAL A 1 194 ? -18.019 4.086 -26.015 1.00 77.44 194 VAL A N 1
ATOM 1468 C CA . VAL A 1 194 ? -17.155 4.299 -24.858 1.00 77.44 194 VAL A CA 1
ATOM 1469 C C . VAL A 1 194 ? -16.096 3.217 -24.847 1.00 77.44 194 VAL A C 1
ATOM 1471 O O . VAL A 1 194 ? -16.399 2.026 -24.933 1.00 77.44 194 VAL A O 1
ATOM 1474 N N . THR A 1 195 ? -14.844 3.643 -24.725 1.00 72.12 195 THR A N 1
ATOM 1475 C CA . THR A 1 195 ? -13.725 2.750 -24.449 1.00 72.12 195 THR A CA 1
ATOM 1476 C C . THR A 1 195 ? -13.631 2.585 -22.931 1.00 72.12 195 THR A C 1
ATOM 1478 O O . THR A 1 195 ? -13.287 3.545 -22.250 1.00 72.12 195 THR A O 1
ATOM 1481 N N . PRO A 1 196 ? -13.932 1.399 -22.368 1.00 69.81 196 PRO A N 1
ATOM 1482 C CA . PRO A 1 196 ? -13.860 1.173 -20.922 1.00 69.81 196 PRO A CA 1
ATOM 1483 C C . PRO A 1 196 ? -12.422 0.972 -20.419 1.00 69.81 196 PRO A C 1
ATOM 1485 O O . PRO A 1 196 ? -12.207 0.808 -19.221 1.00 69.81 196 PRO A O 1
ATOM 1488 N N . ARG A 1 197 ? -11.437 0.919 -21.327 1.00 75.88 197 ARG A N 1
ATOM 1489 C CA . ARG A 1 197 ? -10.024 0.776 -20.968 1.00 75.88 197 ARG A CA 1
ATOM 1490 C C . ARG A 1 197 ? -9.491 2.121 -20.461 1.00 75.88 197 ARG A C 1
ATOM 1492 O O . ARG A 1 197 ? -9.825 3.140 -21.066 1.00 75.88 197 ARG A O 1
ATOM 1499 N N . PRO A 1 198 ? -8.666 2.134 -19.402 1.00 78.81 198 PRO A N 1
ATOM 1500 C CA . PRO A 1 198 ? -7.946 3.332 -18.992 1.00 78.81 198 PRO A CA 1
ATOM 1501 C C . PRO A 1 198 ? -7.153 3.912 -20.164 1.00 78.81 198 PRO A C 1
ATOM 1503 O O . PRO A 1 198 ? -6.581 3.164 -20.958 1.00 78.81 198 PRO A O 1
ATOM 1506 N N . ALA A 1 199 ? -7.133 5.238 -20.269 1.00 84.12 199 ALA A N 1
ATOM 1507 C CA . ALA A 1 199 ? -6.299 5.909 -21.251 1.00 84.12 199 ALA A CA 1
ATOM 1508 C C . ALA A 1 199 ? -4.831 5.797 -20.814 1.00 84.12 199 ALA A C 1
ATOM 1510 O O . ALA A 1 199 ? -4.481 6.147 -19.687 1.00 84.12 199 ALA A O 1
ATOM 1511 N N . GLU A 1 200 ? -3.987 5.300 -21.708 1.00 90.25 200 GLU A N 1
ATOM 1512 C CA . GLU A 1 200 ? -2.561 5.074 -21.487 1.00 90.25 200 GLU A CA 1
ATOM 1513 C C . GLU A 1 200 ? -1.770 5.911 -22.485 1.00 90.25 200 GLU A C 1
ATOM 1515 O O . GLU A 1 200 ? -2.123 5.980 -23.665 1.00 90.25 200 GLU A O 1
ATOM 1520 N N . LEU A 1 201 ? -0.710 6.559 -22.003 1.00 93.44 201 LEU A N 1
ATOM 1521 C CA . LEU A 1 201 ? 0.214 7.307 -22.844 1.00 93.44 201 LEU A CA 1
ATOM 1522 C C . LEU A 1 201 ? 1.334 6.369 -23.296 1.00 93.44 201 LEU A C 1
ATOM 1524 O O . LEU A 1 201 ? 2.093 5.869 -22.469 1.00 93.44 201 LEU A O 1
ATOM 1528 N N . THR A 1 202 ? 1.445 6.145 -24.600 1.00 92.62 202 THR A N 1
ATOM 1529 C CA . THR A 1 202 ? 2.438 5.237 -25.193 1.00 92.62 202 THR A CA 1
ATOM 1530 C C . THR A 1 202 ? 3.286 5.962 -26.223 1.00 92.62 202 THR A C 1
ATOM 1532 O O . THR A 1 2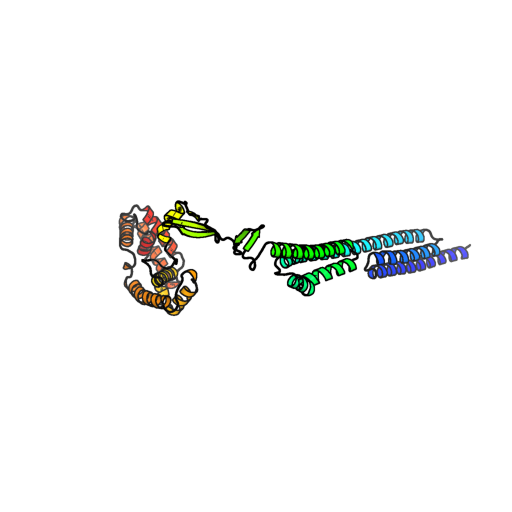02 ? 2.770 6.814 -26.944 1.00 92.62 202 THR A O 1
ATOM 1535 N N . LEU A 1 203 ? 4.563 5.600 -26.337 1.00 92.00 203 LEU A N 1
ATOM 1536 C CA . LEU A 1 203 ? 5.401 6.006 -27.464 1.00 92.00 203 LEU A CA 1
ATOM 1537 C C . LEU A 1 203 ? 5.190 5.031 -28.617 1.00 92.00 203 LEU A C 1
ATOM 1539 O O . LEU A 1 203 ? 5.298 3.820 -28.433 1.00 92.00 203 LEU A O 1
ATOM 1543 N N . VAL A 1 204 ? 4.868 5.560 -29.791 1.00 90.25 204 VAL A N 1
ATOM 1544 C CA . VAL A 1 204 ? 4.619 4.765 -30.995 1.00 90.25 204 VAL A CA 1
ATOM 1545 C C . VAL A 1 204 ? 5.337 5.374 -32.199 1.00 90.25 204 VAL A C 1
ATOM 1547 O O . VAL A 1 204 ? 5.512 6.595 -32.235 1.00 90.25 204 VAL A O 1
ATOM 1550 N N . PRO A 1 205 ? 5.712 4.558 -33.199 1.00 88.56 205 PRO A N 1
ATOM 1551 C CA . PRO A 1 205 ? 6.189 5.059 -34.483 1.00 88.56 205 PRO A CA 1
ATOM 1552 C C . PRO A 1 205 ? 5.163 5.983 -35.152 1.00 88.56 205 PRO A C 1
ATOM 1554 O O . PRO A 1 205 ? 3.966 5.677 -35.192 1.00 88.56 205 PRO A O 1
ATOM 1557 N N . ASP A 1 206 ? 5.644 7.108 -35.674 1.00 86.94 206 ASP A N 1
ATOM 1558 C CA . ASP A 1 206 ? 4.891 8.085 -36.460 1.00 86.94 206 ASP A CA 1
ATOM 1559 C C . ASP A 1 206 ? 5.782 8.618 -37.595 1.00 86.94 206 ASP A C 1
ATOM 1561 O O . ASP A 1 206 ? 6.564 9.564 -37.435 1.00 86.94 206 ASP A O 1
ATOM 1565 N N . GLY A 1 207 ? 5.719 7.930 -38.740 1.00 85.31 207 GLY A N 1
ATOM 1566 C CA . GLY A 1 207 ? 6.631 8.146 -39.864 1.00 85.31 207 GLY A CA 1
ATOM 1567 C C . GLY A 1 207 ? 8.083 7.870 -39.470 1.00 85.31 207 GLY A C 1
ATOM 1568 O O . GLY A 1 207 ? 8.407 6.772 -39.032 1.00 85.31 207 GLY A O 1
ATOM 1569 N N .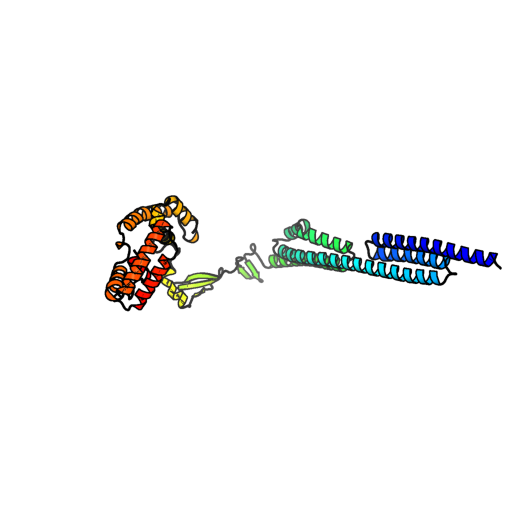 ASP A 1 208 ? 8.934 8.888 -39.602 1.00 82.94 208 ASP A N 1
ATOM 1570 C CA . ASP A 1 208 ? 10.363 8.844 -39.254 1.00 82.94 208 ASP A CA 1
ATOM 1571 C C . ASP A 1 208 ? 10.653 9.247 -37.793 1.00 82.94 208 ASP A C 1
ATOM 1573 O O . ASP A 1 208 ? 11.814 9.425 -37.411 1.00 82.94 208 ASP A O 1
ATOM 1577 N N . THR A 1 209 ? 9.608 9.466 -36.990 1.00 86.75 209 THR A N 1
ATOM 1578 C CA . THR A 1 209 ? 9.699 9.938 -35.602 1.00 86.75 209 THR A CA 1
ATOM 1579 C C . THR A 1 209 ? 8.946 9.023 -34.643 1.00 86.75 209 THR A C 1
ATOM 1581 O O . THR A 1 209 ? 8.195 8.145 -35.060 1.00 86.75 209 THR A O 1
ATOM 1584 N N . LEU A 1 210 ? 9.134 9.233 -33.340 1.00 91.50 210 LEU A N 1
ATOM 1585 C CA . LEU A 1 210 ? 8.263 8.666 -32.315 1.00 91.50 210 LEU A CA 1
ATOM 1586 C C . LEU A 1 210 ? 7.299 9.746 -31.822 1.00 91.50 210 LEU A C 1
ATOM 1588 O O . LEU A 1 210 ? 7.677 10.909 -31.662 1.00 91.50 210 LEU A O 1
ATOM 1592 N N . ALA A 1 211 ? 6.056 9.354 -31.557 1.00 94.31 211 ALA A N 1
ATOM 1593 C CA . ALA A 1 211 ? 5.014 10.225 -31.035 1.00 94.31 211 ALA A CA 1
ATOM 1594 C C . ALA A 1 211 ? 4.386 9.632 -29.774 1.00 94.31 211 ALA A C 1
ATOM 1596 O O . ALA A 1 211 ? 4.213 8.420 -29.645 1.00 94.31 211 ALA A O 1
ATOM 1597 N N . PHE A 1 212 ? 3.988 10.506 -28.855 1.00 95.12 212 PHE A N 1
ATOM 1598 C CA . PHE A 1 212 ? 3.083 10.154 -27.776 1.00 95.12 212 PHE A CA 1
ATOM 1599 C C . PHE A 1 212 ? 1.680 9.940 -28.340 1.00 95.12 212 PHE A C 1
ATOM 1601 O O . PHE A 1 212 ? 1.092 10.860 -28.910 1.00 95.12 212 PHE A O 1
ATOM 1608 N N . ALA A 1 213 ? 1.132 8.747 -28.151 1.00 94.69 213 ALA A N 1
ATOM 1609 C CA . ALA A 1 213 ? -0.245 8.409 -28.470 1.00 94.69 213 ALA A CA 1
ATOM 1610 C C . ALA A 1 213 ? -1.033 8.140 -27.189 1.00 94.69 213 ALA A C 1
ATOM 1612 O O . ALA A 1 213 ? -0.515 7.530 -26.252 1.00 94.69 213 ALA A O 1
ATOM 1613 N N . LEU A 1 214 ? -2.289 8.588 -27.163 1.00 92.44 214 LEU A N 1
ATOM 1614 C CA . LEU A 1 214 ? -3.213 8.292 -26.073 1.00 92.44 214 LEU A CA 1
ATOM 1615 C C . LEU A 1 214 ? -4.152 7.160 -26.497 1.00 92.44 214 LEU A C 1
ATOM 1617 O O . LEU A 1 214 ? -4.935 7.312 -27.441 1.00 92.44 214 LEU A O 1
ATOM 1621 N N . SER A 1 215 ? -4.077 6.028 -25.798 1.00 87.94 215 SER A N 1
ATOM 1622 C CA . SER A 1 215 ? -4.832 4.826 -26.149 1.00 87.94 215 SER A CA 1
ATOM 1623 C C . SER A 1 215 ? -6.346 5.085 -26.195 1.00 87.94 215 SER A C 1
ATOM 1625 O O . SER A 1 215 ? -6.915 5.812 -25.382 1.00 87.94 215 SER A O 1
ATOM 1627 N N . GLY A 1 216 ? -7.015 4.504 -27.196 1.00 79.44 216 GLY A N 1
ATOM 1628 C CA . GLY A 1 216 ? -8.456 4.685 -27.399 1.00 79.44 216 GLY A CA 1
ATOM 1629 C C . GLY A 1 216 ? -8.864 6.035 -28.003 1.00 79.44 216 GLY A C 1
ATOM 1630 O O . GLY A 1 216 ? -10.062 6.297 -28.097 1.00 79.44 216 GLY A O 1
ATOM 1631 N N . THR A 1 217 ? -7.904 6.862 -28.427 1.00 85.44 217 THR A N 1
ATOM 1632 C CA . THR A 1 217 ? -8.132 8.123 -29.147 1.00 85.44 217 THR A CA 1
ATOM 1633 C C . THR A 1 217 ? -7.240 8.208 -30.387 1.00 85.44 217 THR A C 1
ATOM 1635 O O . THR A 1 217 ? -6.251 7.486 -30.491 1.00 85.44 217 THR A O 1
ATOM 1638 N N . ASP A 1 218 ? -7.549 9.138 -31.292 1.00 87.56 218 ASP A N 1
ATOM 1639 C CA . ASP A 1 218 ? -6.693 9.454 -32.446 1.00 87.56 218 ASP A CA 1
ATOM 1640 C C . ASP A 1 218 ? -5.597 10.485 -32.106 1.00 87.56 218 ASP A C 1
ATOM 1642 O O . ASP A 1 218 ? -4.918 10.999 -32.995 1.00 87.56 218 ASP A O 1
ATOM 1646 N N . TYR A 1 219 ? -5.425 10.825 -30.823 1.00 91.12 219 TYR A N 1
ATOM 1647 C CA . TYR A 1 219 ? -4.450 11.822 -30.394 1.00 91.12 219 TYR A CA 1
ATOM 1648 C C . TYR A 1 219 ? -3.017 11.317 -30.576 1.00 91.12 219 TYR A C 1
ATOM 1650 O O . TYR A 1 219 ? -2.651 10.255 -30.062 1.00 91.12 219 TYR A O 1
ATOM 1658 N N . ARG A 1 220 ? -2.198 12.129 -31.253 1.00 93.81 220 ARG A N 1
ATOM 1659 C CA . ARG A 1 220 ? -0.761 11.921 -31.450 1.00 93.81 220 ARG A CA 1
ATOM 1660 C C . ARG A 1 220 ? -0.013 13.235 -31.266 1.00 93.81 220 ARG A C 1
ATOM 1662 O O . ARG A 1 220 ? -0.459 14.273 -31.750 1.00 93.81 220 ARG A O 1
ATOM 1669 N N . SER A 1 221 ? 1.125 13.178 -30.584 1.00 94.88 221 SER A N 1
ATOM 1670 C CA . SER A 1 221 ? 2.029 14.313 -30.392 1.00 94.88 221 SER A CA 1
ATOM 1671 C C . SER A 1 221 ? 3.475 13.868 -30.613 1.00 94.88 221 SER A C 1
ATOM 1673 O O . SER A 1 221 ? 3.995 13.136 -29.767 1.00 94.88 221 SER A O 1
ATOM 1675 N N . PRO A 1 222 ? 4.142 14.297 -31.699 1.00 93.69 222 PRO A N 1
ATOM 1676 C CA . PRO A 1 222 ? 5.542 13.96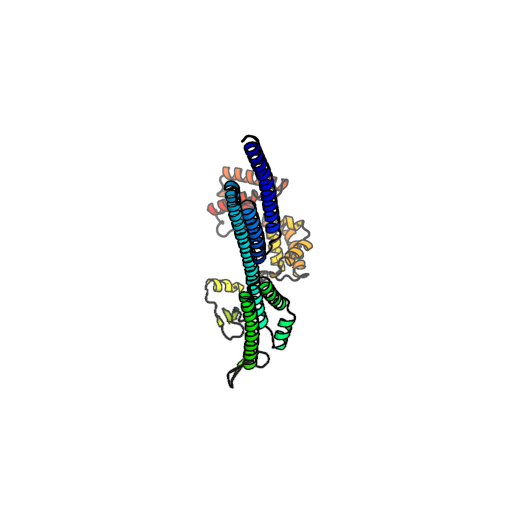6 -31.959 1.00 93.69 222 PRO A CA 1
ATOM 1677 C C . PRO A 1 222 ? 6.464 14.357 -30.800 1.00 93.69 222 PRO A C 1
ATOM 1679 O O . PRO A 1 222 ? 6.252 15.381 -30.145 1.00 93.69 222 PRO A O 1
ATOM 1682 N N . VAL A 1 223 ? 7.501 13.556 -30.555 1.00 93.88 223 VAL A N 1
ATOM 1683 C CA . VAL A 1 223 ? 8.553 13.887 -29.588 1.00 93.88 223 VAL A CA 1
ATOM 1684 C C . VAL A 1 223 ? 9.540 14.852 -30.240 1.00 93.88 223 VAL A C 1
ATOM 1686 O O . VAL A 1 223 ? 10.178 14.518 -31.235 1.00 93.88 223 VAL A O 1
ATOM 1689 N N . THR A 1 224 ? 9.680 16.054 -29.678 1.00 92.38 224 THR A N 1
ATOM 1690 C CA . THR A 1 224 ? 10.511 17.132 -30.249 1.00 92.38 224 THR A CA 1
ATOM 1691 C C . THR A 1 224 ? 11.811 17.388 -29.486 1.00 92.38 224 THR A C 1
ATOM 1693 O O . THR A 1 224 ? 12.516 18.346 -29.794 1.00 92.38 224 THR A O 1
ATOM 1696 N N . ASP A 1 225 ? 12.118 16.589 -28.463 1.00 93.50 225 ASP A N 1
ATOM 1697 C CA . ASP A 1 225 ? 13.321 16.777 -27.652 1.00 93.50 225 ASP A CA 1
ATOM 1698 C C . ASP A 1 225 ? 14.599 16.438 -28.454 1.00 93.50 225 ASP A C 1
ATOM 1700 O O . ASP A 1 225 ? 14.710 15.322 -28.971 1.00 93.50 225 ASP A O 1
ATOM 1704 N N . PRO A 1 226 ? 15.580 17.358 -28.565 1.00 91.62 226 PRO A N 1
ATOM 1705 C CA . PRO A 1 226 ? 16.809 17.103 -29.319 1.00 91.62 226 PRO A CA 1
ATOM 1706 C C . PRO A 1 226 ? 17.676 15.979 -28.739 1.00 91.62 226 PRO A C 1
ATOM 1708 O O . PRO A 1 226 ? 18.338 15.272 -29.499 1.00 91.62 226 PRO A O 1
ATOM 1711 N N . GLY A 1 227 ? 17.681 15.801 -27.413 1.00 93.19 227 GLY A N 1
ATOM 1712 C CA . GLY A 1 227 ? 18.426 14.728 -26.753 1.00 93.19 227 GLY A CA 1
ATOM 1713 C C . GLY A 1 227 ? 17.845 13.357 -27.085 1.00 93.19 227 GLY A C 1
ATOM 1714 O O . GLY A 1 227 ? 18.583 12.425 -27.394 1.00 93.19 227 GLY A O 1
ATOM 1715 N N . PHE A 1 228 ? 16.519 13.254 -27.120 1.00 90.44 228 PHE A N 1
ATOM 1716 C CA . PHE A 1 228 ? 15.821 12.064 -27.587 1.00 90.44 228 PHE A CA 1
ATOM 1717 C C . PHE A 1 228 ? 16.021 11.828 -29.089 1.00 90.44 228 PHE A C 1
ATOM 1719 O O . PHE A 1 228 ? 16.271 10.704 -29.506 1.00 90.44 228 PHE A O 1
ATOM 1726 N N . ALA A 1 229 ? 15.990 12.872 -29.921 1.00 90.19 229 ALA A N 1
ATOM 1727 C CA . ALA A 1 229 ? 16.264 12.735 -31.353 1.00 90.19 229 ALA A CA 1
ATOM 1728 C C . ALA A 1 229 ? 17.673 12.172 -31.637 1.00 90.19 229 ALA A C 1
ATOM 1730 O O . ALA A 1 229 ? 17.858 11.433 -32.605 1.00 90.19 229 ALA A O 1
ATOM 1731 N N . ALA A 1 230 ? 18.657 12.462 -30.778 1.00 92.88 230 ALA A N 1
ATOM 1732 C CA . ALA A 1 230 ? 20.004 11.900 -30.883 1.00 92.88 230 ALA A CA 1
ATOM 1733 C C . ALA A 1 230 ? 20.054 10.373 -30.658 1.00 92.88 230 ALA A C 1
ATOM 1735 O O . ALA A 1 230 ? 21.020 9.736 -31.073 1.00 92.88 230 ALA A O 1
ATOM 1736 N N . THR A 1 231 ? 19.018 9.765 -30.062 1.00 90.88 231 THR A N 1
ATOM 1737 C CA . THR A 1 231 ? 18.924 8.306 -29.870 1.00 90.88 231 THR A CA 1
ATOM 1738 C C . THR A 1 231 ? 18.276 7.574 -31.046 1.00 90.88 231 THR A C 1
ATOM 1740 O O . THR A 1 231 ? 18.125 6.355 -30.985 1.00 90.88 231 THR A O 1
ATOM 1743 N N . ARG A 1 232 ? 17.957 8.276 -32.146 1.00 88.25 232 ARG A N 1
ATOM 1744 C CA . ARG A 1 232 ? 17.375 7.702 -33.373 1.00 88.25 232 ARG A CA 1
ATOM 1745 C C . ARG A 1 232 ? 18.046 6.416 -33.879 1.00 88.25 232 ARG A C 1
ATOM 1747 O O . ARG A 1 232 ? 17.302 5.536 -34.306 1.00 88.25 232 ARG A O 1
ATOM 1754 N N . PRO A 1 233 ? 19.385 6.246 -33.821 1.00 87.75 233 PRO A N 1
ATOM 1755 C CA . PRO A 1 233 ? 20.021 4.988 -34.227 1.00 87.75 233 PRO A CA 1
ATOM 1756 C C . PRO A 1 233 ? 19.515 3.747 -33.476 1.00 87.75 233 PRO A C 1
ATOM 1758 O O . PRO A 1 233 ? 19.627 2.643 -33.996 1.00 87.75 233 PRO A O 1
ATOM 1761 N N . TYR A 1 234 ? 18.945 3.923 -32.282 1.00 85.50 234 TYR A N 1
ATOM 1762 C CA . TYR A 1 234 ? 18.491 2.843 -31.407 1.00 85.50 234 TYR A CA 1
ATOM 1763 C C . TYR A 1 234 ? 16.970 2.634 -31.426 1.00 85.50 234 TYR A C 1
ATOM 1765 O O . TYR A 1 234 ? 16.478 1.740 -30.751 1.00 85.50 234 TYR A O 1
ATOM 1773 N N . TRP A 1 235 ? 16.189 3.441 -32.154 1.00 86.69 235 TRP A N 1
ATOM 1774 C CA . TRP A 1 235 ? 14.718 3.364 -32.085 1.00 86.69 235 TRP A CA 1
ATOM 1775 C C . TRP A 1 235 ? 14.140 2.069 -32.665 1.00 86.69 235 TRP A C 1
ATOM 1777 O O . TRP A 1 235 ? 13.120 1.590 -32.183 1.00 86.69 235 TRP A O 1
ATOM 1787 N N . GLU A 1 236 ? 14.814 1.484 -33.655 1.00 82.56 236 GLU A N 1
ATOM 1788 C CA . GLU A 1 236 ? 14.444 0.188 -34.246 1.00 82.56 236 GLU A CA 1
ATOM 1789 C C . GLU A 1 236 ? 15.010 -1.003 -33.450 1.00 82.56 236 GLU A C 1
ATOM 1791 O O . GLU A 1 236 ? 14.717 -2.165 -33.740 1.00 82.56 236 GLU A O 1
ATOM 1796 N N . GLN A 1 237 ? 15.833 -0.736 -32.430 1.00 87.50 237 GLN A N 1
ATOM 1797 C CA . GLN A 1 237 ? 16.423 -1.774 -31.601 1.00 87.50 237 GLN A CA 1
ATOM 1798 C C . GLN A 1 237 ? 15.388 -2.284 -30.595 1.00 87.50 237 GLN A C 1
ATOM 1800 O O . GLN A 1 237 ? 15.035 -1.616 -29.627 1.00 87.50 237 GLN A O 1
ATOM 1805 N N . THR A 1 238 ? 14.905 -3.504 -30.825 1.00 86.31 238 THR A N 1
ATOM 1806 C CA . THR A 1 238 ? 13.860 -4.116 -29.989 1.00 86.31 238 THR A CA 1
ATOM 1807 C C . THR A 1 238 ? 14.411 -4.688 -28.679 1.00 86.31 238 THR A C 1
ATOM 1809 O O . THR A 1 238 ? 13.696 -4.725 -27.679 1.00 86.31 238 THR A O 1
ATOM 1812 N N . LEU A 1 239 ? 15.673 -5.132 -28.670 1.00 91.12 239 LEU A N 1
ATOM 1813 C CA . LEU A 1 239 ? 16.327 -5.745 -27.512 1.00 91.12 239 LEU A CA 1
ATOM 1814 C C . LEU A 1 239 ? 17.680 -5.084 -27.233 1.00 91.12 239 LEU A C 1
ATOM 1816 O O . LEU A 1 239 ? 18.417 -4.805 -28.175 1.00 91.12 239 LEU A O 1
ATOM 1820 N N . PRO A 1 240 ? 18.072 -4.901 -25.963 1.00 91.50 240 PRO A N 1
ATOM 1821 C CA . PRO A 1 240 ? 19.383 -4.341 -25.620 1.00 91.50 240 PRO A CA 1
ATOM 1822 C C . PRO A 1 240 ? 20.559 -5.232 -26.059 1.00 91.50 240 PRO A C 1
ATOM 1824 O O . PRO A 1 240 ? 21.662 -4.739 -26.276 1.00 91.50 240 PRO A O 1
ATOM 1827 N N . SER A 1 241 ? 20.317 -6.532 -26.213 1.00 94.06 241 SER A N 1
ATOM 1828 C CA . SER A 1 241 ? 21.304 -7.568 -26.531 1.00 94.06 241 SER A CA 1
ATOM 1829 C C . SER A 1 241 ? 21.476 -7.843 -28.029 1.00 94.06 241 SER A C 1
ATOM 1831 O O . SER A 1 241 ? 22.294 -8.685 -28.393 1.00 94.06 241 SER A O 1
ATOM 1833 N N . GLU A 1 242 ? 20.706 -7.186 -28.900 1.00 93.88 242 GLU A N 1
ATOM 1834 C CA . GLU A 1 242 ? 20.677 -7.480 -30.335 1.00 93.88 242 GLU A CA 1
ATOM 1835 C C . GLU A 1 242 ? 20.663 -6.203 -31.169 1.00 93.88 242 GLU A C 1
ATOM 1837 O O . GLU A 1 242 ? 19.938 -5.256 -30.871 1.00 93.88 242 GLU A O 1
ATOM 1842 N N . SER A 1 243 ? 21.430 -6.198 -32.255 1.00 91.56 243 SER A N 1
ATOM 1843 C CA . SER A 1 243 ? 21.360 -5.172 -33.292 1.00 91.56 243 SER A CA 1
ATOM 1844 C C . SER A 1 243 ? 21.550 -5.808 -34.669 1.00 91.56 243 SER A C 1
ATOM 1846 O O . SER A 1 243 ? 21.794 -7.007 -34.786 1.00 91.56 243 SER A O 1
ATOM 1848 N N . ALA A 1 244 ? 21.476 -5.005 -35.733 1.00 88.75 244 ALA A N 1
ATOM 1849 C CA . ALA A 1 244 ? 21.795 -5.478 -37.081 1.00 88.75 244 ALA A CA 1
ATOM 1850 C C . ALA A 1 244 ? 23.249 -5.981 -37.220 1.00 88.75 244 ALA A C 1
ATOM 1852 O O . ALA A 1 244 ? 23.545 -6.729 -38.150 1.00 88.75 244 ALA A O 1
ATOM 1853 N N . GLU A 1 245 ? 24.142 -5.570 -36.315 1.00 91.44 245 GLU A N 1
ATOM 1854 C CA . GLU A 1 245 ? 25.570 -5.905 -36.340 1.00 91.44 245 GLU A CA 1
ATOM 1855 C C . GLU A 1 245 ? 25.984 -6.878 -35.230 1.00 91.44 245 GLU A C 1
ATOM 1857 O O . GLU A 1 245 ? 27.054 -7.473 -35.324 1.00 91.44 245 GLU A O 1
ATOM 1862 N N . VAL A 1 246 ? 25.171 -7.035 -34.180 1.00 94.00 246 VAL A N 1
ATOM 1863 C CA . VAL A 1 246 ? 25.523 -7.813 -32.987 1.00 94.00 246 VAL A CA 1
ATOM 1864 C C . VAL A 1 246 ? 24.452 -8.853 -32.707 1.00 94.00 246 VAL A C 1
ATOM 1866 O O . VAL A 1 246 ? 23.306 -8.518 -32.398 1.00 94.00 246 VAL A O 1
ATOM 1869 N N . TYR A 1 247 ? 24.849 -10.122 -32.758 1.00 95.88 247 TYR A N 1
ATOM 1870 C CA . TYR A 1 247 ? 23.985 -11.232 -32.377 1.00 95.88 247 TYR A CA 1
ATOM 1871 C C . TYR A 1 247 ? 23.916 -11.389 -30.849 1.00 95.88 247 TYR A C 1
ATOM 1873 O O . TYR A 1 247 ? 24.910 -11.218 -30.140 1.00 95.88 247 TYR A O 1
ATOM 1881 N N . ARG A 1 248 ? 22.757 -11.812 -30.325 1.00 96.62 248 ARG A N 1
ATOM 1882 C CA . ARG A 1 248 ? 22.524 -12.020 -28.881 1.00 96.62 248 ARG A CA 1
ATOM 1883 C C . ARG A 1 248 ? 23.577 -12.900 -28.211 1.00 96.62 248 ARG A C 1
ATOM 1885 O O . ARG A 1 248 ? 24.051 -12.576 -27.125 1.00 96.62 248 ARG A O 1
ATOM 1892 N N . ALA A 1 249 ? 23.980 -14.001 -28.846 1.00 97.88 249 ALA A N 1
ATOM 1893 C CA . ALA A 1 249 ? 24.968 -14.898 -28.247 1.00 97.88 249 ALA A CA 1
ATOM 1894 C C . ALA A 1 249 ? 26.375 -14.275 -28.170 1.00 97.88 249 ALA A C 1
ATOM 1896 O O . ALA A 1 249 ? 27.141 -14.600 -27.258 1.00 97.88 249 ALA A O 1
ATOM 1897 N N . GLU A 1 250 ? 26.711 -13.377 -29.101 1.00 97.50 250 GLU A N 1
ATOM 1898 C CA . GLU A 1 250 ? 27.968 -12.620 -29.096 1.00 97.50 250 GLU A CA 1
ATOM 1899 C C . GLU A 1 250 ? 27.956 -11.566 -27.993 1.00 97.50 250 GLU A C 1
ATOM 1901 O O . GLU A 1 250 ? 28.929 -11.455 -27.248 1.00 97.50 250 GLU A O 1
ATOM 1906 N N . HIS A 1 251 ? 26.832 -10.859 -27.828 1.00 97.19 251 HIS A N 1
ATOM 1907 C CA . HIS A 1 251 ? 26.637 -9.938 -26.713 1.00 97.19 251 HIS A CA 1
ATOM 1908 C C . HIS A 1 251 ? 26.805 -10.654 -25.365 1.00 97.19 251 HIS A C 1
ATOM 1910 O O . HIS A 1 251 ? 27.585 -10.209 -24.520 1.00 97.19 251 HIS A O 1
ATOM 1916 N N . LEU A 1 252 ? 26.155 -11.811 -25.185 1.00 97.69 252 LEU A N 1
ATOM 1917 C CA . LEU A 1 252 ? 26.285 -12.609 -23.966 1.00 97.69 252 LEU A CA 1
ATOM 1918 C C . LEU A 1 252 ? 27.729 -13.083 -23.741 1.00 97.69 252 LEU A C 1
ATOM 1920 O O . LEU A 1 252 ? 28.233 -12.994 -22.622 1.00 97.69 252 LEU A O 1
ATOM 1924 N N . ALA A 1 253 ? 28.418 -13.543 -24.792 1.00 97.69 253 ALA A N 1
ATOM 1925 C CA . ALA A 1 253 ? 29.821 -13.949 -24.709 1.00 97.69 253 ALA A CA 1
ATOM 1926 C C . ALA A 1 253 ? 30.729 -12.785 -24.286 1.00 97.69 253 ALA A C 1
ATOM 1928 O O . ALA A 1 253 ? 31.551 -12.946 -23.382 1.00 97.69 253 ALA A O 1
ATOM 1929 N N . ALA A 1 254 ? 30.556 -11.610 -24.898 1.00 95.88 254 ALA A N 1
ATOM 1930 C CA . ALA A 1 254 ? 31.315 -10.407 -24.574 1.00 95.88 254 ALA A CA 1
ATOM 1931 C C . ALA A 1 254 ? 31.070 -9.967 -23.125 1.00 95.88 254 ALA A C 1
ATOM 1933 O O . ALA A 1 254 ? 32.022 -9.744 -22.380 1.00 95.88 254 ALA A O 1
ATOM 1934 N N . ARG A 1 255 ? 29.805 -9.935 -22.690 1.00 96.19 255 ARG A N 1
ATOM 1935 C CA . ARG A 1 255 ? 29.418 -9.572 -21.320 1.00 96.19 255 ARG A CA 1
ATOM 1936 C C . ARG A 1 255 ? 30.053 -10.501 -20.285 1.00 96.19 255 ARG A C 1
ATOM 1938 O O . ARG A 1 255 ? 30.595 -10.030 -19.288 1.00 96.19 255 ARG A O 1
ATOM 1945 N N . LEU A 1 256 ? 30.040 -11.811 -20.538 1.00 96.75 256 LEU A N 1
ATOM 1946 C CA . LEU A 1 256 ? 30.685 -12.797 -19.667 1.00 96.75 256 LEU A CA 1
ATOM 1947 C C . LEU A 1 256 ? 32.205 -12.635 -19.640 1.00 96.75 256 LEU A C 1
ATOM 1949 O O . LEU A 1 256 ? 32.806 -12.713 -18.568 1.00 96.75 256 LEU A O 1
ATOM 1953 N N . LEU A 1 257 ? 32.823 -12.385 -20.797 1.00 93.38 257 LEU A N 1
ATOM 1954 C CA . LEU A 1 257 ? 34.261 -12.156 -20.895 1.00 93.38 257 LEU A CA 1
ATOM 1955 C C . LEU A 1 257 ? 34.689 -10.917 -20.102 1.00 93.38 257 LEU A C 1
ATOM 1957 O O . LEU A 1 257 ? 35.683 -10.978 -19.385 1.00 93.38 257 LEU A O 1
ATOM 1961 N N . THR A 1 258 ? 33.924 -9.828 -20.176 1.00 89.81 258 THR A N 1
ATOM 1962 C CA . THR A 1 258 ? 34.169 -8.610 -19.394 1.00 89.81 258 THR A CA 1
ATOM 1963 C C . THR A 1 258 ? 33.952 -8.835 -17.898 1.00 89.81 258 THR A C 1
ATOM 1965 O O . THR A 1 258 ? 34.755 -8.371 -17.094 1.00 89.81 258 THR A O 1
ATOM 1968 N N . ALA A 1 259 ? 32.893 -9.551 -17.512 1.00 91.94 259 ALA A N 1
ATOM 1969 C CA . ALA A 1 259 ? 32.535 -9.740 -16.107 1.00 91.94 259 ALA A CA 1
ATOM 1970 C C . ALA A 1 259 ? 33.481 -10.691 -15.355 1.00 91.94 259 ALA A C 1
ATOM 1972 O O . ALA A 1 259 ? 33.752 -10.484 -14.174 1.00 91.94 259 ALA A O 1
ATOM 1973 N N . HIS A 1 260 ? 33.965 -11.741 -16.021 1.00 89.81 260 HIS A N 1
ATOM 1974 C CA . HIS A 1 260 ? 34.742 -12.803 -15.375 1.00 89.81 260 HIS A CA 1
ATOM 1975 C C . HIS A 1 260 ? 36.213 -12.836 -15.801 1.00 89.81 260 HIS A C 1
ATOM 1977 O O . HIS A 1 260 ? 37.048 -13.362 -15.067 1.00 89.81 260 HIS A O 1
ATOM 1983 N N . GLY A 1 261 ? 36.550 -12.278 -16.964 1.00 88.19 261 GLY A N 1
ATOM 1984 C CA . GLY A 1 261 ? 37.870 -12.418 -17.570 1.00 88.19 261 GLY A CA 1
ATOM 1985 C C . GLY A 1 261 ? 38.086 -13.786 -18.229 1.00 88.19 261 GLY A C 1
ATOM 1986 O O . GLY A 1 261 ? 37.453 -14.788 -17.890 1.00 88.19 261 GLY A O 1
ATOM 1987 N N . ALA A 1 262 ? 39.011 -13.836 -19.190 1.00 89.19 262 ALA A N 1
ATOM 1988 C CA . ALA A 1 262 ? 39.275 -15.041 -19.979 1.00 89.19 262 ALA A CA 1
ATOM 1989 C C . ALA A 1 262 ? 39.783 -16.221 -19.130 1.00 89.19 262 ALA A C 1
ATOM 1991 O O . ALA A 1 262 ? 39.348 -17.353 -19.328 1.00 89.19 262 ALA A O 1
ATOM 1992 N N . ASP A 1 263 ? 40.672 -15.967 -18.166 1.00 85.38 263 ASP A N 1
ATOM 1993 C CA . ASP A 1 263 ? 41.303 -17.030 -17.371 1.00 85.38 263 ASP A CA 1
ATOM 1994 C C . ASP A 1 263 ? 40.306 -17.744 -16.449 1.00 85.38 263 ASP A C 1
ATOM 1996 O O . ASP A 1 263 ? 40.315 -18.973 -16.346 1.00 85.38 263 ASP A O 1
ATOM 2000 N N . ALA A 1 264 ? 39.396 -16.992 -15.823 1.00 88.50 264 ALA A N 1
ATOM 2001 C CA . ALA A 1 264 ? 38.346 -17.572 -14.992 1.00 88.50 264 ALA A CA 1
ATOM 2002 C C . ALA A 1 264 ? 37.364 -18.389 -15.841 1.00 88.50 264 ALA A C 1
ATOM 2004 O O . ALA A 1 264 ? 37.023 -19.515 -15.483 1.00 88.50 264 ALA A O 1
ATOM 2005 N N . LEU A 1 265 ? 36.962 -17.865 -17.003 1.00 93.81 265 LEU A N 1
ATOM 2006 C CA . LEU A 1 265 ? 36.064 -18.572 -17.915 1.00 93.81 265 LEU A CA 1
ATOM 2007 C C . LEU A 1 265 ? 36.683 -19.852 -18.483 1.00 93.81 265 LEU A C 1
ATOM 2009 O O . LEU A 1 265 ? 35.981 -20.847 -18.631 1.00 93.81 265 LEU A O 1
ATOM 2013 N N . ALA A 1 266 ? 37.990 -19.864 -18.754 1.00 90.25 266 ALA A N 1
ATOM 2014 C CA . ALA A 1 266 ? 38.679 -21.035 -19.296 1.00 90.25 266 ALA A CA 1
ATOM 2015 C C . ALA A 1 266 ? 38.693 -22.244 -18.346 1.00 90.25 266 ALA A C 1
ATOM 2017 O O . ALA A 1 266 ? 38.888 -23.372 -18.798 1.00 90.25 266 ALA A O 1
ATOM 2018 N N . THR A 1 267 ? 38.491 -22.023 -17.044 1.00 91.25 267 THR A N 1
ATOM 2019 C CA . THR A 1 267 ? 38.435 -23.084 -16.024 1.00 91.25 267 THR A CA 1
ATOM 2020 C C . THR A 1 267 ? 37.022 -23.341 -15.493 1.00 91.25 267 THR A C 1
ATOM 2022 O O . THR A 1 267 ? 36.820 -24.270 -14.711 1.00 91.25 267 THR A O 1
ATOM 2025 N N . ALA A 1 268 ? 36.040 -22.544 -15.921 1.00 93.25 268 ALA A N 1
ATOM 2026 C CA . ALA A 1 268 ? 34.655 -22.647 -15.484 1.00 93.25 268 ALA A CA 1
ATOM 2027 C C . ALA A 1 268 ? 33.877 -23.746 -16.230 1.00 93.25 268 ALA A C 1
ATOM 2029 O O . ALA A 1 268 ? 34.194 -24.120 -17.361 1.00 93.25 268 ALA A O 1
ATOM 2030 N N . ASP A 1 269 ? 32.778 -24.203 -15.624 1.00 96.50 269 ASP A N 1
ATOM 2031 C CA . ASP A 1 269 ? 31.728 -24.943 -16.331 1.00 96.50 269 ASP A CA 1
ATOM 2032 C C . ASP A 1 269 ? 30.933 -23.966 -17.215 1.00 96.50 269 ASP A C 1
ATOM 2034 O O . ASP A 1 269 ? 29.912 -23.405 -16.802 1.00 96.50 269 ASP A O 1
ATOM 2038 N N . LEU A 1 270 ? 31.455 -23.708 -18.421 1.00 95.94 270 LEU A N 1
ATOM 2039 C CA . LEU A 1 270 ? 30.890 -22.741 -19.366 1.00 95.94 270 LEU A CA 1
ATOM 2040 C C . LEU A 1 270 ? 29.402 -22.998 -19.665 1.00 95.94 270 LEU A C 1
ATOM 2042 O O . LEU A 1 270 ? 28.630 -22.045 -19.555 1.00 95.94 270 LEU A O 1
ATOM 2046 N N . PRO A 1 271 ? 28.947 -24.229 -19.984 1.00 97.19 271 PRO A N 1
ATOM 2047 C CA . PRO A 1 271 ? 27.522 -24.496 -20.176 1.00 97.19 271 PRO A CA 1
ATOM 2048 C C . PRO A 1 271 ? 26.642 -24.090 -18.991 1.00 97.19 271 PRO A C 1
ATOM 2050 O O . PRO A 1 271 ? 25.581 -23.496 -19.190 1.00 97.19 271 PRO A O 1
ATOM 2053 N N . ALA A 1 272 ? 27.058 -24.393 -17.758 1.00 97.06 272 ALA A N 1
ATOM 2054 C CA . ALA A 1 272 ? 26.272 -24.039 -16.581 1.00 97.06 272 ALA A CA 1
ATOM 2055 C C . ALA A 1 272 ? 26.248 -22.524 -16.338 1.00 97.06 272 ALA A C 1
ATOM 2057 O O . ALA A 1 272 ? 25.180 -21.971 -16.064 1.00 97.06 272 ALA A O 1
ATOM 2058 N N . LEU A 1 273 ? 27.400 -21.862 -16.472 1.00 97.31 273 LEU A N 1
ATOM 2059 C CA . LEU A 1 273 ? 27.555 -20.426 -16.248 1.00 97.31 273 LEU A CA 1
ATOM 2060 C C . LEU A 1 273 ? 26.786 -19.602 -17.286 1.00 97.31 273 LEU A C 1
ATOM 2062 O O . LEU A 1 273 ? 26.035 -18.702 -16.918 1.00 97.31 273 LEU A O 1
ATOM 2066 N N . VAL A 1 274 ? 26.920 -19.939 -18.571 1.00 97.81 274 VAL A N 1
ATOM 2067 C CA . VAL A 1 274 ? 26.225 -19.250 -19.668 1.00 97.81 274 VAL A CA 1
ATOM 2068 C C . VAL A 1 274 ? 24.712 -19.369 -19.511 1.00 97.81 274 VAL A C 1
ATOM 2070 O O . VAL A 1 274 ? 24.006 -18.368 -19.607 1.00 97.81 274 VAL A O 1
ATOM 2073 N N . ARG A 1 275 ? 24.209 -20.574 -19.209 1.00 96.88 275 ARG A N 1
ATOM 2074 C CA . ARG A 1 275 ? 22.777 -20.789 -18.976 1.00 96.88 275 ARG A CA 1
ATOM 2075 C C . ARG A 1 275 ? 22.266 -19.941 -17.812 1.00 96.88 275 ARG A C 1
ATOM 2077 O O . ARG A 1 275 ? 21.242 -19.284 -17.956 1.00 96.88 275 ARG A O 1
ATOM 2084 N N . ALA A 1 276 ? 22.986 -19.922 -16.689 1.00 97.00 276 ALA A N 1
ATOM 2085 C CA . ALA A 1 276 ? 22.606 -19.110 -15.536 1.00 97.00 276 ALA A CA 1
ATOM 2086 C C . ALA A 1 276 ? 22.597 -17.607 -15.870 1.00 97.00 276 ALA A C 1
ATOM 2088 O O . ALA A 1 276 ? 21.686 -16.891 -15.466 1.00 97.00 276 ALA A O 1
ATOM 2089 N N . ALA A 1 277 ? 23.575 -17.131 -16.645 1.00 96.75 277 ALA A N 1
ATOM 2090 C CA . ALA A 1 277 ? 23.661 -15.732 -17.053 1.00 96.75 277 ALA A CA 1
ATOM 2091 C C . ALA A 1 277 ? 22.560 -15.315 -18.042 1.00 96.75 277 ALA A C 1
ATOM 2093 O O . ALA A 1 277 ? 22.092 -14.178 -17.981 1.00 96.75 277 ALA A O 1
ATOM 2094 N N . ALA A 1 278 ? 22.139 -16.218 -18.931 1.00 96.38 278 ALA A N 1
ATOM 2095 C CA . ALA A 1 278 ? 21.007 -15.992 -19.827 1.00 96.38 278 ALA A CA 1
ATOM 2096 C C . ALA A 1 278 ? 19.674 -15.966 -19.058 1.00 96.38 278 ALA A C 1
ATOM 2098 O O . ALA A 1 278 ? 18.850 -15.083 -19.278 1.00 96.38 278 ALA A O 1
ATOM 2099 N N . GLU A 1 279 ? 19.475 -16.894 -18.114 1.00 95.56 279 GLU A N 1
ATOM 2100 C CA . GLU A 1 279 ? 18.270 -16.957 -17.270 1.00 95.56 279 GLU A CA 1
ATOM 2101 C C . GLU A 1 279 ? 18.145 -15.747 -16.327 1.00 95.56 279 GLU A C 1
ATOM 2103 O O . GLU A 1 279 ? 17.035 -15.320 -16.013 1.00 95.56 279 GLU A O 1
ATOM 2108 N N . ALA A 1 280 ? 19.273 -15.174 -15.900 1.00 96.25 280 ALA A N 1
ATOM 2109 C CA . ALA A 1 280 ? 19.311 -13.991 -15.045 1.00 96.25 280 ALA A CA 1
ATOM 2110 C C . ALA A 1 280 ? 18.979 -12.672 -15.771 1.00 96.25 280 ALA A C 1
ATOM 2112 O O . ALA A 1 280 ? 18.794 -11.666 -15.090 1.00 96.25 280 ALA A O 1
ATOM 2113 N N . ALA A 1 281 ? 18.906 -12.669 -17.109 1.00 94.31 281 ALA A N 1
ATOM 2114 C CA . ALA A 1 281 ? 18.684 -11.474 -17.929 1.00 94.31 281 ALA A CA 1
ATOM 2115 C C . ALA A 1 281 ? 17.479 -11.649 -18.883 1.00 94.31 281 ALA A C 1
ATOM 2117 O O . ALA A 1 281 ? 17.647 -11.681 -20.107 1.00 94.31 281 ALA A O 1
ATOM 2118 N N . PRO A 1 282 ? 16.247 -11.810 -18.356 1.00 91.94 282 PRO A N 1
ATOM 2119 C CA . PRO A 1 282 ? 15.051 -12.009 -19.180 1.00 91.94 282 PRO A CA 1
ATOM 2120 C C . PRO A 1 282 ? 14.768 -10.841 -20.139 1.00 91.94 282 PRO A C 1
ATOM 2122 O O . PRO A 1 282 ? 14.218 -11.048 -21.219 1.00 91.94 282 PRO A O 1
ATOM 2125 N N . GLU A 1 283 ? 15.162 -9.623 -19.775 1.00 92.88 283 GLU A N 1
ATOM 2126 C CA . GLU A 1 283 ? 15.051 -8.410 -20.588 1.00 92.88 283 GLU A CA 1
ATOM 2127 C C . GLU A 1 283 ? 15.937 -8.422 -21.842 1.00 92.88 283 GLU A C 1
ATOM 2129 O O . GLU A 1 283 ? 15.644 -7.726 -22.811 1.00 92.88 283 GLU A O 1
ATOM 2134 N N . GLU A 1 284 ? 16.991 -9.241 -21.853 1.00 93.94 284 GLU A N 1
ATOM 2135 C CA . GLU A 1 284 ? 17.883 -9.432 -23.001 1.00 93.94 284 GLU A CA 1
ATOM 2136 C C . GLU A 1 284 ? 17.353 -10.507 -23.975 1.00 93.94 284 GLU A C 1
ATOM 2138 O O . GLU A 1 284 ? 17.964 -10.772 -25.010 1.00 93.94 284 GLU A O 1
ATOM 2143 N N . GLY A 1 285 ? 16.199 -11.121 -23.689 1.00 94.88 285 GLY A N 1
ATOM 2144 C CA . GLY A 1 285 ? 15.447 -11.916 -24.662 1.00 94.88 285 GLY A CA 1
ATOM 2145 C C . GLY A 1 285 ? 16.145 -13.189 -25.152 1.00 94.88 285 GLY A C 1
ATOM 2146 O O . GLY A 1 285 ? 15.950 -13.581 -26.301 1.00 94.88 285 GLY A O 1
ATOM 2147 N N . TYR A 1 286 ? 16.967 -13.850 -24.334 1.00 96.69 286 TYR A N 1
ATOM 2148 C CA . TYR A 1 286 ? 17.661 -15.075 -24.743 1.00 96.69 286 TYR A CA 1
ATOM 2149 C C . TYR A 1 286 ? 16.724 -16.278 -24.909 1.00 96.69 286 TYR A C 1
ATOM 2151 O O . TYR A 1 286 ? 15.987 -16.664 -24.005 1.00 96.69 286 TYR A O 1
ATOM 2159 N N . GLU A 1 287 ? 16.822 -16.937 -26.060 1.00 95.94 287 GLU A N 1
ATOM 2160 C CA . GLU A 1 287 ? 16.208 -18.244 -26.312 1.00 95.94 287 GLU A CA 1
ATOM 2161 C C . GLU A 1 287 ? 17.127 -19.386 -25.863 1.00 95.94 287 GLU A C 1
ATOM 2163 O O . GLU A 1 287 ? 18.256 -19.528 -26.350 1.00 95.94 287 GLU A O 1
ATOM 2168 N N . ARG A 1 288 ? 16.619 -20.204 -24.939 1.00 93.44 288 ARG A N 1
ATOM 2169 C CA . ARG A 1 288 ? 17.308 -21.367 -24.374 1.00 93.44 288 ARG A CA 1
ATOM 2170 C C . ARG A 1 288 ? 17.515 -22.462 -25.420 1.00 93.44 288 ARG A C 1
ATOM 2172 O O . ARG A 1 288 ? 16.593 -22.820 -26.142 1.00 93.44 288 ARG A O 1
ATOM 2179 N N . GLY A 1 289 ? 18.700 -23.057 -25.428 1.00 92.75 289 GLY A N 1
ATOM 2180 C CA . GLY A 1 289 ? 19.135 -24.059 -26.398 1.00 92.75 289 GLY A CA 1
ATOM 2181 C C . GLY A 1 289 ? 19.708 -23.467 -27.688 1.00 92.75 289 GLY A C 1
ATOM 2182 O O . GLY A 1 289 ? 20.341 -24.203 -28.441 1.00 92.75 289 GLY A O 1
ATOM 2183 N N . VAL A 1 290 ? 19.511 -22.169 -27.932 1.00 96.88 290 VAL A N 1
ATOM 2184 C CA . VAL A 1 290 ? 20.041 -21.455 -29.099 1.00 96.88 290 VAL A CA 1
ATOM 2185 C C . VAL A 1 290 ? 21.181 -20.549 -28.654 1.00 96.88 290 VAL A C 1
ATOM 2187 O O . VAL A 1 290 ? 22.344 -20.818 -28.944 1.00 96.88 290 VAL A O 1
ATOM 2190 N N . HIS A 1 291 ? 20.869 -19.514 -27.876 1.00 97.88 291 HIS A N 1
ATOM 2191 C CA . HIS A 1 291 ? 21.848 -18.480 -27.551 1.00 97.88 291 HIS A CA 1
ATOM 2192 C C . HIS A 1 291 ? 22.872 -18.956 -26.526 1.00 97.88 291 HIS A C 1
ATOM 2194 O O . HIS A 1 291 ? 24.050 -18.660 -26.664 1.00 97.88 291 HIS A O 1
ATOM 2200 N N . ASP A 1 292 ? 22.456 -19.739 -25.532 1.00 96.56 292 ASP A N 1
ATOM 2201 C CA . ASP A 1 292 ? 23.373 -20.358 -24.572 1.00 96.56 292 ASP A CA 1
ATOM 2202 C C . ASP A 1 292 ? 24.323 -21.351 -25.259 1.00 96.56 292 ASP A C 1
ATOM 2204 O O . ASP A 1 292 ? 25.527 -21.346 -25.001 1.00 96.56 292 ASP A O 1
ATOM 2208 N N . HIS A 1 293 ? 23.805 -22.162 -26.183 1.00 97.50 293 HIS A N 1
ATOM 2209 C CA . HIS A 1 293 ? 24.608 -23.071 -26.992 1.00 97.50 293 HIS A CA 1
ATOM 2210 C C . HIS A 1 293 ? 25.635 -22.317 -27.848 1.00 97.50 293 HIS A C 1
ATOM 2212 O O . HIS A 1 293 ? 26.826 -22.643 -27.819 1.00 97.50 293 HIS A O 1
ATOM 2218 N N . ASP A 1 294 ? 25.195 -21.292 -28.576 1.00 98.38 294 ASP A N 1
ATOM 2219 C CA . ASP A 1 294 ? 26.058 -20.493 -29.444 1.00 98.38 294 ASP A CA 1
ATOM 2220 C C . ASP A 1 294 ? 27.101 -19.711 -28.643 1.00 98.38 294 ASP A C 1
ATOM 2222 O O . ASP A 1 294 ? 28.275 -19.707 -29.011 1.00 98.38 294 ASP A O 1
ATOM 2226 N N . THR A 1 295 ? 26.731 -19.132 -27.498 1.00 98.38 295 THR A N 1
ATOM 2227 C CA . THR A 1 295 ? 27.672 -18.448 -26.603 1.00 98.38 295 THR A CA 1
ATOM 2228 C C . THR A 1 295 ? 28.757 -19.403 -26.114 1.00 98.38 295 THR A C 1
ATOM 2230 O O . THR A 1 295 ? 29.934 -19.042 -26.129 1.00 98.38 295 THR A O 1
ATOM 2233 N N . VAL A 1 296 ? 28.409 -20.638 -25.731 1.00 98.12 296 VAL A N 1
ATOM 2234 C CA . VAL A 1 296 ? 29.409 -21.651 -25.347 1.00 98.12 296 VAL A CA 1
ATOM 2235 C C . VAL A 1 296 ? 30.354 -21.956 -26.511 1.00 98.12 296 VAL A C 1
ATOM 2237 O O . VAL A 1 296 ? 31.559 -22.083 -26.297 1.00 98.12 296 VAL A O 1
ATOM 2240 N N . ARG A 1 297 ? 29.850 -22.036 -27.749 1.00 98.19 297 ARG A N 1
ATOM 2241 C CA . ARG A 1 297 ? 30.692 -22.256 -28.939 1.00 98.19 297 ARG A CA 1
ATOM 2242 C C . ARG A 1 297 ? 31.616 -21.076 -29.224 1.00 98.19 297 ARG A C 1
ATOM 2244 O O . ARG A 1 297 ? 32.790 -21.298 -29.518 1.00 98.19 297 ARG A O 1
ATOM 2251 N N . ILE A 1 298 ? 31.108 -19.850 -29.107 1.00 97.81 298 ILE A N 1
ATOM 2252 C CA . ILE A 1 298 ? 31.887 -18.617 -29.269 1.00 97.81 298 ILE A CA 1
ATOM 2253 C C . ILE A 1 298 ? 33.011 -18.580 -28.231 1.00 97.81 298 ILE A C 1
ATOM 2255 O O . ILE A 1 298 ? 34.178 -18.458 -28.597 1.00 97.81 298 ILE A O 1
ATOM 2259 N N . LEU A 1 299 ? 32.690 -18.764 -26.946 1.00 97.56 299 LEU A N 1
ATOM 2260 C CA . LEU A 1 299 ? 33.682 -18.778 -25.867 1.00 97.56 299 LEU A CA 1
ATOM 2261 C C . LEU A 1 299 ? 34.685 -19.928 -26.026 1.00 97.56 299 LEU A C 1
ATOM 2263 O O . LEU A 1 299 ? 35.884 -19.723 -25.844 1.00 97.56 299 LEU A O 1
ATOM 2267 N N . GLY A 1 300 ? 34.227 -21.111 -26.437 1.00 96.56 300 GLY A N 1
ATOM 2268 C CA . GLY A 1 300 ? 35.089 -22.266 -26.691 1.00 96.56 300 GLY A CA 1
ATOM 2269 C C . GLY A 1 300 ? 36.135 -22.023 -27.785 1.00 96.56 300 GLY A C 1
ATOM 2270 O O . GLY A 1 300 ? 37.240 -22.553 -27.695 1.00 96.56 300 GLY A O 1
ATOM 2271 N N . ALA A 1 301 ? 35.822 -21.196 -28.787 1.00 95.81 301 ALA A N 1
ATOM 2272 C CA . ALA A 1 301 ? 36.782 -20.774 -29.807 1.00 95.81 301 ALA A CA 1
ATOM 2273 C C . ALA A 1 301 ? 37.642 -19.580 -29.353 1.00 95.81 301 ALA A C 1
ATOM 2275 O O . ALA A 1 301 ? 38.836 -19.524 -29.650 1.00 95.81 301 ALA A O 1
ATOM 2276 N N . LEU A 1 302 ? 37.048 -18.628 -28.631 1.00 93.88 302 LEU A N 1
ATOM 2277 C CA . LEU A 1 302 ? 37.687 -17.368 -28.262 1.00 93.88 302 LEU A CA 1
ATOM 2278 C C . LEU A 1 302 ? 38.733 -17.530 -27.155 1.00 93.88 302 LEU A C 1
ATOM 2280 O O . LEU A 1 302 ? 39.805 -16.937 -27.244 1.00 93.88 302 LEU A O 1
ATOM 2284 N N . LEU A 1 303 ? 38.452 -18.326 -26.120 1.00 94.38 303 LEU A N 1
ATOM 2285 C CA . LEU A 1 303 ? 39.330 -18.446 -24.951 1.00 94.38 303 LEU A CA 1
ATOM 2286 C C . LEU A 1 303 ? 40.720 -19.019 -25.296 1.00 94.38 303 LEU A C 1
ATOM 2288 O O . LEU A 1 303 ? 41.710 -18.421 -24.867 1.00 94.38 303 LEU A O 1
ATOM 2292 N N . PRO A 1 304 ? 40.858 -20.081 -26.123 1.00 92.50 304 PRO A N 1
ATOM 2293 C CA . PRO A 1 304 ? 42.174 -20.560 -26.552 1.00 92.50 304 PRO A CA 1
ATOM 2294 C C . PRO A 1 304 ? 42.952 -19.526 -27.374 1.00 92.50 304 PRO A C 1
ATOM 2296 O O . PRO A 1 304 ? 44.162 -19.383 -27.200 1.00 92.50 304 PRO A O 1
ATOM 2299 N N . LEU A 1 305 ? 42.268 -18.777 -28.248 1.00 91.88 305 LEU A N 1
ATOM 2300 C CA . LEU A 1 305 ? 42.888 -17.695 -29.020 1.00 91.88 305 LEU A CA 1
ATOM 2301 C C . LEU A 1 305 ? 43.358 -16.565 -28.104 1.00 91.88 305 LEU A C 1
ATOM 2303 O O . LEU A 1 305 ? 44.462 -16.055 -28.277 1.00 91.88 305 LEU A O 1
ATOM 2307 N N . HIS A 1 306 ? 42.550 -16.210 -27.106 1.00 89.50 306 HIS A N 1
ATOM 2308 C CA . HIS A 1 306 ? 42.886 -15.183 -26.129 1.00 89.50 306 HIS A CA 1
ATOM 2309 C C . HIS A 1 306 ? 44.122 -15.569 -25.305 1.00 89.50 306 HIS A C 1
ATOM 2311 O O . HIS A 1 306 ? 45.033 -14.757 -25.144 1.00 89.50 306 HIS A O 1
ATOM 2317 N N . GLN A 1 307 ? 44.199 -16.825 -24.850 1.00 85.88 307 GLN A N 1
ATOM 2318 C CA . GLN A 1 307 ? 45.368 -17.358 -24.144 1.00 85.88 307 GLN A CA 1
ATOM 2319 C C . GLN A 1 307 ? 46.612 -17.396 -25.041 1.00 85.88 307 GLN A C 1
ATOM 2321 O O . GLN A 1 307 ? 47.688 -16.961 -24.629 1.00 85.88 307 GLN A O 1
ATOM 2326 N N . GLY A 1 308 ? 46.472 -17.869 -26.283 1.00 88.00 308 GLY A N 1
ATOM 2327 C CA . GLY A 1 308 ? 47.575 -17.959 -27.243 1.00 88.00 308 GLY A CA 1
ATOM 2328 C C . GLY A 1 308 ? 48.094 -16.602 -27.730 1.00 88.00 308 GLY A C 1
ATOM 2329 O O . GLY A 1 308 ? 49.271 -16.482 -28.063 1.00 88.00 308 GLY A O 1
ATOM 2330 N N . ALA A 1 309 ? 47.248 -15.568 -27.749 1.00 89.31 309 ALA A N 1
ATOM 2331 C CA . ALA A 1 309 ? 47.627 -14.229 -28.188 1.00 89.31 309 ALA A CA 1
ATOM 2332 C C . ALA A 1 309 ? 48.617 -13.539 -27.230 1.00 89.31 309 ALA A C 1
ATOM 2334 O O . ALA A 1 309 ? 49.376 -12.669 -27.662 1.00 89.31 309 ALA A O 1
ATOM 2335 N N . GLY A 1 310 ? 48.640 -13.898 -25.940 1.00 87.06 310 GLY A N 1
ATOM 2336 C CA . GLY A 1 310 ? 49.497 -13.238 -24.951 1.00 87.06 310 GLY A CA 1
ATOM 2337 C C . GLY A 1 310 ? 49.274 -11.721 -24.949 1.00 87.06 310 GLY A C 1
ATOM 2338 O O . GLY A 1 310 ? 48.136 -11.262 -24.861 1.00 87.06 310 GLY A O 1
ATOM 2339 N N . LEU A 1 311 ? 50.343 -10.934 -25.100 1.00 89.94 311 LEU A N 1
ATOM 2340 C CA . LEU A 1 311 ? 50.260 -9.469 -25.192 1.00 89.94 311 LEU A CA 1
ATOM 2341 C C . LEU A 1 311 ? 49.617 -8.961 -26.497 1.00 89.94 311 LEU A C 1
ATOM 2343 O O . LEU A 1 311 ? 49.269 -7.786 -26.590 1.00 89.94 311 LEU A O 1
ATOM 2347 N N . LEU A 1 312 ? 49.418 -9.818 -27.506 1.00 90.75 312 LEU A N 1
ATOM 2348 C CA . LEU A 1 312 ? 48.760 -9.421 -28.754 1.00 90.75 312 LEU A CA 1
ATOM 2349 C C . LEU A 1 312 ? 47.254 -9.177 -28.595 1.00 90.75 312 LEU A C 1
ATOM 2351 O O . LEU A 1 312 ? 46.649 -8.617 -29.506 1.00 90.75 312 LEU A O 1
ATOM 2355 N N . ARG A 1 313 ? 46.672 -9.544 -27.444 1.00 87.88 313 ARG A N 1
ATOM 2356 C CA . ARG A 1 313 ? 45.276 -9.243 -27.083 1.00 87.88 313 ARG A CA 1
ATOM 2357 C C . ARG A 1 313 ? 44.993 -7.744 -26.938 1.00 87.88 313 ARG A C 1
ATOM 2359 O O . ARG A 1 313 ? 43.851 -7.331 -27.085 1.00 87.88 313 ARG A O 1
ATOM 2366 N N . PHE A 1 314 ? 46.019 -6.942 -26.648 1.00 91.00 314 PHE A N 1
ATOM 2367 C CA . PHE A 1 314 ? 45.902 -5.486 -26.583 1.00 91.00 314 PHE A CA 1
ATOM 2368 C C . PHE A 1 314 ? 45.978 -4.900 -27.996 1.00 91.00 314 PHE A C 1
ATOM 2370 O O . PHE A 1 314 ? 46.850 -5.340 -28.755 1.00 91.00 314 PHE A O 1
ATOM 2377 N N . PRO A 1 315 ? 45.129 -3.931 -28.382 1.00 92.50 315 PRO A N 1
ATOM 2378 C CA . PRO A 1 315 ? 45.145 -3.423 -29.745 1.00 92.50 315 PRO A CA 1
ATOM 2379 C C . PRO A 1 315 ? 46.449 -2.672 -30.068 1.00 92.50 315 PRO A C 1
ATOM 2381 O O . PRO A 1 315 ? 47.219 -2.258 -29.199 1.00 92.50 315 PRO A O 1
ATOM 2384 N N . ALA A 1 316 ? 46.786 -2.616 -31.360 1.00 93.44 316 ALA A N 1
ATOM 2385 C CA . ALA A 1 316 ? 48.129 -2.232 -31.796 1.00 93.44 316 ALA A CA 1
ATOM 2386 C C . ALA A 1 316 ? 48.496 -0.781 -31.436 1.00 93.44 316 ALA A C 1
ATOM 2388 O O . ALA A 1 316 ? 49.666 -0.513 -31.154 1.00 93.44 316 ALA A O 1
ATOM 2389 N N . ALA A 1 317 ? 47.514 0.125 -31.432 1.00 94.12 317 ALA A N 1
ATOM 2390 C CA . ALA A 1 317 ? 47.715 1.533 -31.110 1.00 94.12 317 ALA A CA 1
ATOM 2391 C C . ALA A 1 317 ? 48.081 1.720 -29.629 1.00 94.12 317 ALA A C 1
ATOM 2393 O O . ALA A 1 317 ? 49.070 2.380 -29.320 1.00 94.12 317 ALA A O 1
ATOM 2394 N N . GLU A 1 318 ? 47.374 1.041 -28.727 1.00 95.12 318 GLU A N 1
ATOM 2395 C CA . GLU A 1 318 ? 47.589 1.055 -27.279 1.00 95.12 318 GLU A CA 1
ATOM 2396 C C . GLU A 1 318 ? 48.968 0.495 -26.931 1.00 95.12 318 GLU A C 1
ATOM 2398 O O . GLU A 1 318 ? 49.700 1.089 -26.139 1.00 95.12 318 GLU A O 1
ATOM 2403 N N . ARG A 1 319 ? 49.375 -0.611 -27.574 1.00 94.88 319 ARG A N 1
ATOM 2404 C CA . ARG A 1 319 ? 50.726 -1.170 -27.396 1.00 94.88 319 ARG A CA 1
ATOM 2405 C C . ARG A 1 319 ? 51.808 -0.193 -27.853 1.00 94.88 319 ARG A C 1
ATOM 2407 O O . ARG A 1 319 ? 52.831 -0.062 -27.183 1.00 94.88 319 ARG A O 1
ATOM 2414 N N . ALA A 1 320 ? 51.611 0.479 -28.988 1.00 94.19 320 ALA A N 1
ATOM 2415 C CA . ALA A 1 320 ? 52.570 1.451 -29.508 1.00 94.19 320 ALA A CA 1
ATOM 2416 C C . ALA A 1 320 ? 52.687 2.677 -28.589 1.00 94.19 320 ALA A C 1
ATOM 2418 O O . ALA A 1 320 ? 53.802 3.050 -28.220 1.00 94.19 320 ALA A O 1
ATOM 2419 N N . ALA A 1 321 ? 51.555 3.245 -28.162 1.00 94.31 321 ALA A N 1
ATOM 2420 C CA . ALA A 1 321 ? 51.496 4.372 -27.234 1.00 94.31 321 ALA A CA 1
ATOM 2421 C C . ALA A 1 321 ? 52.197 4.044 -25.909 1.00 94.31 321 ALA A C 1
ATOM 2423 O O . ALA A 1 321 ? 53.076 4.780 -25.459 1.00 94.31 321 ALA A O 1
ATOM 2424 N N . ALA A 1 322 ? 51.893 2.876 -25.341 1.00 94.19 322 ALA A N 1
ATOM 2425 C CA . ALA A 1 322 ? 52.548 2.350 -24.154 1.00 94.19 322 ALA A CA 1
ATOM 2426 C C . ALA A 1 322 ? 54.075 2.260 -24.299 1.00 94.19 322 ALA A C 1
ATOM 2428 O O . ALA A 1 322 ? 54.814 2.740 -23.438 1.00 94.19 322 ALA A O 1
ATOM 2429 N N . GLN A 1 323 ? 54.569 1.662 -25.387 1.00 93.75 323 GLN A N 1
ATOM 2430 C CA . GLN A 1 323 ? 56.010 1.513 -25.616 1.00 93.75 323 GLN A CA 1
ATOM 2431 C C . GLN A 1 323 ? 56.707 2.869 -25.794 1.00 93.75 323 GLN A C 1
ATOM 2433 O O . GLN A 1 323 ? 57.787 3.074 -25.241 1.00 93.75 323 GLN A O 1
ATOM 2438 N N . LEU A 1 324 ? 56.091 3.814 -26.512 1.00 93.50 324 LEU A N 1
ATOM 2439 C CA . LEU A 1 324 ? 56.631 5.164 -26.712 1.00 93.50 324 LEU A CA 1
ATOM 2440 C C . LEU A 1 324 ? 56.668 5.971 -25.410 1.00 93.50 324 LEU A C 1
ATOM 2442 O O . LEU A 1 324 ? 57.666 6.640 -25.121 1.00 93.50 324 LEU A O 1
ATOM 2446 N N . PHE A 1 325 ? 55.616 5.877 -24.599 1.00 94.00 325 PHE A N 1
ATOM 2447 C CA . PHE A 1 325 ? 55.590 6.449 -23.258 1.00 94.00 325 PHE A CA 1
ATOM 2448 C C . PHE A 1 325 ? 56.698 5.861 -22.382 1.00 94.00 325 PHE A C 1
ATOM 2450 O O . PHE A 1 325 ? 57.518 6.596 -21.829 1.00 94.00 325 PHE A O 1
ATOM 2457 N N . TRP A 1 326 ? 56.782 4.532 -22.309 1.00 94.25 326 TRP A N 1
ATOM 2458 C CA . TRP A 1 326 ? 57.745 3.850 -21.453 1.00 94.25 326 TRP A CA 1
ATOM 2459 C C . TRP A 1 326 ? 59.191 4.140 -21.855 1.00 94.25 326 TRP A C 1
ATOM 2461 O O . TRP A 1 326 ? 60.049 4.346 -20.991 1.00 94.25 326 TRP A O 1
ATOM 2471 N N . ALA A 1 327 ? 59.473 4.177 -23.161 1.00 92.56 327 ALA A N 1
ATOM 2472 C CA . ALA A 1 327 ? 60.811 4.389 -23.700 1.00 92.56 327 ALA A CA 1
ATOM 2473 C C . ALA A 1 327 ? 61.272 5.850 -23.600 1.00 92.56 327 ALA A C 1
ATOM 2475 O O . ALA A 1 327 ? 62.428 6.087 -23.237 1.00 92.56 327 ALA A O 1
ATOM 2476 N N . HIS A 1 328 ? 60.386 6.810 -23.887 1.00 91.19 328 HIS A N 1
ATOM 2477 C CA . HIS A 1 328 ? 60.772 8.209 -24.110 1.00 91.19 328 HIS A CA 1
ATOM 2478 C C . HIS A 1 328 ? 60.208 9.207 -23.093 1.00 91.19 328 HIS A C 1
ATOM 2480 O O . HIS A 1 328 ? 60.768 10.289 -22.961 1.00 91.19 328 HIS A O 1
ATOM 2486 N N . HIS A 1 329 ? 59.153 8.851 -22.358 1.00 90.31 329 HIS A N 1
ATOM 2487 C CA . HIS A 1 329 ? 58.430 9.769 -21.464 1.00 90.31 329 HIS A CA 1
ATOM 2488 C C . HIS A 1 329 ? 58.387 9.277 -20.009 1.00 90.31 329 HIS A C 1
ATOM 2490 O O . HIS A 1 329 ? 57.722 9.868 -19.167 1.00 90.31 329 HIS A O 1
ATOM 2496 N N . THR A 1 330 ? 59.126 8.209 -19.692 1.00 90.25 330 THR A N 1
ATOM 2497 C CA . THR A 1 330 ? 59.339 7.732 -18.320 1.00 90.25 330 THR A CA 1
ATOM 2498 C C . THR A 1 330 ? 60.817 7.846 -17.957 1.00 90.25 330 THR A C 1
ATOM 2500 O O . THR A 1 330 ? 61.668 7.205 -18.582 1.00 90.25 330 THR A O 1
ATOM 2503 N N . GLU A 1 331 ? 61.139 8.626 -16.923 1.00 90.31 331 GLU A N 1
ATOM 2504 C CA . GLU A 1 331 ? 62.518 8.772 -16.448 1.00 90.31 331 GLU A CA 1
ATOM 2505 C C . GLU A 1 331 ? 63.103 7.438 -15.937 1.00 90.31 331 GLU A C 1
ATOM 2507 O O . GLU A 1 331 ? 62.379 6.629 -15.345 1.00 90.31 331 GLU A O 1
ATOM 2512 N N . PRO A 1 332 ? 64.423 7.191 -16.071 1.00 89.62 332 PRO A N 1
ATOM 2513 C CA . PRO A 1 332 ? 65.038 5.921 -15.664 1.00 89.62 332 PRO A CA 1
ATOM 2514 C C . PRO A 1 332 ? 64.795 5.521 -14.196 1.00 89.62 332 PRO A C 1
ATOM 2516 O O . PRO A 1 332 ? 64.628 4.333 -13.890 1.00 89.62 332 PRO A O 1
ATOM 2519 N N . ALA A 1 333 ? 64.752 6.498 -13.282 1.00 88.25 333 ALA A N 1
ATOM 2520 C CA . ALA A 1 333 ? 64.477 6.268 -11.864 1.00 88.25 333 ALA A CA 1
ATOM 2521 C C . ALA A 1 333 ? 63.016 5.844 -11.628 1.00 88.25 333 ALA A C 1
ATOM 2523 O O . ALA A 1 333 ? 62.769 4.838 -10.955 1.00 88.25 333 ALA A O 1
ATOM 2524 N N . ALA A 1 334 ? 62.064 6.545 -12.253 1.00 87.81 334 ALA A N 1
ATOM 2525 C CA . ALA A 1 334 ? 60.641 6.211 -12.214 1.00 87.81 334 ALA A CA 1
ATOM 2526 C C . ALA A 1 334 ? 60.376 4.827 -12.826 1.00 87.81 334 ALA A C 1
ATOM 2528 O O . ALA A 1 334 ? 59.732 3.985 -12.201 1.00 87.81 334 ALA A O 1
ATOM 2529 N N . ARG A 1 335 ? 60.986 4.532 -13.982 1.00 90.81 335 ARG A N 1
ATOM 2530 C CA . ARG A 1 335 ? 60.903 3.230 -14.662 1.00 90.81 335 ARG A CA 1
ATOM 2531 C C . ARG A 1 335 ? 61.329 2.078 -13.751 1.00 90.81 335 ARG A C 1
ATOM 2533 O O . ARG A 1 335 ? 60.661 1.046 -13.679 1.00 90.81 335 ARG A O 1
ATOM 2540 N N . SER A 1 336 ? 62.429 2.262 -13.022 1.00 91.69 336 SER A N 1
ATOM 2541 C CA . SER A 1 336 ? 62.960 1.264 -12.086 1.00 91.69 336 SER A CA 1
ATOM 2542 C C . SER A 1 336 ? 62.031 1.033 -10.888 1.00 91.69 336 SER A C 1
ATOM 2544 O O . SER A 1 336 ? 61.877 -0.105 -10.435 1.00 91.69 336 SER A O 1
ATOM 2546 N N . GLY A 1 337 ? 61.402 2.098 -10.381 1.00 92.50 337 GLY A N 1
ATOM 2547 C CA . GLY A 1 337 ? 60.402 2.031 -9.314 1.00 92.50 337 GLY A CA 1
ATOM 2548 C C . GLY A 1 337 ? 59.124 1.316 -9.757 1.00 92.50 337 GLY A C 1
ATOM 2549 O O . GLY A 1 337 ? 58.710 0.351 -9.113 1.00 92.50 337 GLY A O 1
ATOM 2550 N N . LEU A 1 338 ? 58.559 1.729 -10.893 1.00 91.50 338 LEU A N 1
ATOM 2551 C CA . LEU A 1 338 ? 57.352 1.148 -11.488 1.00 91.50 338 LEU A CA 1
ATOM 2552 C C . LEU A 1 338 ? 57.545 -0.335 -11.824 1.00 91.50 338 LEU A C 1
ATOM 2554 O O . LEU A 1 338 ? 56.735 -1.161 -11.416 1.00 91.50 338 LEU A O 1
ATOM 2558 N N . THR A 1 339 ? 58.675 -0.707 -12.437 1.00 92.44 339 THR A N 1
ATOM 2559 C CA . THR A 1 339 ? 59.001 -2.117 -12.736 1.00 92.44 339 THR A CA 1
ATOM 2560 C C . THR A 1 339 ? 59.051 -2.968 -11.466 1.00 92.44 339 THR A C 1
ATOM 2562 O O . THR A 1 339 ? 58.596 -4.111 -11.448 1.00 92.44 339 THR A O 1
ATOM 2565 N N . ARG A 1 340 ? 59.629 -2.434 -10.381 1.00 93.88 340 ARG A N 1
ATOM 2566 C CA . ARG A 1 340 ? 59.713 -3.148 -9.102 1.00 93.88 340 ARG A CA 1
ATOM 2567 C C . ARG A 1 340 ? 58.329 -3.333 -8.486 1.00 93.88 340 ARG A C 1
ATOM 2569 O O . ARG A 1 340 ? 58.033 -4.435 -8.037 1.00 93.88 340 ARG A O 1
ATOM 2576 N N . ARG A 1 341 ? 57.499 -2.285 -8.493 1.00 93.62 341 ARG A N 1
ATOM 2577 C CA . ARG A 1 341 ? 56.110 -2.331 -8.010 1.00 93.62 341 ARG A CA 1
ATOM 2578 C C . ARG A 1 341 ? 55.286 -3.337 -8.816 1.00 93.62 341 ARG A C 1
ATOM 2580 O O . ARG A 1 341 ? 54.732 -4.244 -8.209 1.00 93.62 341 ARG A O 1
ATOM 2587 N N . ALA A 1 342 ? 55.317 -3.264 -10.147 1.00 91.75 342 ALA A N 1
ATOM 2588 C CA . ALA A 1 342 ? 54.615 -4.193 -11.035 1.00 91.75 342 ALA A CA 1
ATOM 2589 C C . ALA A 1 342 ? 55.036 -5.653 -10.796 1.00 91.75 342 ALA A C 1
ATOM 2591 O O . ALA A 1 342 ? 54.194 -6.513 -10.571 1.00 91.75 342 ALA A O 1
ATOM 2592 N N . ARG A 1 343 ? 56.346 -5.940 -10.717 1.00 92.12 343 ARG A N 1
ATOM 2593 C CA . ARG A 1 343 ? 56.844 -7.300 -10.427 1.00 92.12 343 ARG A CA 1
ATOM 2594 C C . ARG A 1 343 ? 56.435 -7.810 -9.047 1.00 92.12 343 ARG A C 1
ATOM 2596 O O . ARG A 1 343 ? 56.157 -8.999 -8.902 1.00 92.12 343 ARG A O 1
ATOM 2603 N N . SER A 1 344 ? 56.452 -6.952 -8.029 1.00 92.38 344 SER A N 1
ATOM 2604 C CA . SER A 1 344 ? 56.009 -7.324 -6.682 1.00 92.38 344 SER A CA 1
ATOM 2605 C C . SER A 1 344 ? 54.510 -7.612 -6.648 1.00 92.38 344 SER A C 1
ATOM 2607 O O . SER A 1 344 ? 54.109 -8.600 -6.040 1.00 92.38 344 SER A O 1
ATOM 2609 N N . LEU A 1 345 ? 53.706 -6.799 -7.336 1.00 91.75 345 LEU A N 1
ATOM 2610 C CA . LEU A 1 345 ? 52.260 -6.983 -7.445 1.00 91.75 345 LEU A CA 1
ATOM 2611 C C . LEU A 1 345 ? 51.906 -8.247 -8.232 1.00 91.75 345 LEU A C 1
ATOM 2613 O O . LEU A 1 345 ? 51.174 -9.077 -7.710 1.00 91.75 345 LEU A O 1
ATOM 2617 N N . ALA A 1 346 ? 52.544 -8.494 -9.379 1.00 86.88 346 ALA A N 1
ATOM 2618 C CA . ALA A 1 346 ? 52.340 -9.719 -10.153 1.00 86.88 346 ALA A CA 1
ATOM 2619 C C . ALA A 1 346 ? 52.667 -10.991 -9.341 1.00 86.88 346 ALA A C 1
ATOM 2621 O O . ALA A 1 346 ? 51.961 -11.997 -9.426 1.00 86.88 346 ALA A O 1
ATOM 2622 N N . ARG A 1 347 ? 53.719 -10.954 -8.507 1.00 88.81 347 ARG A N 1
ATOM 2623 C CA . ARG A 1 347 ? 54.039 -12.050 -7.570 1.00 88.81 347 ARG A CA 1
ATOM 2624 C C . ARG A 1 347 ? 52.994 -12.188 -6.467 1.00 88.81 347 ARG A C 1
ATOM 2626 O O . ARG A 1 347 ? 52.661 -13.312 -6.104 1.00 88.81 347 ARG A O 1
ATOM 2633 N N . ALA A 1 348 ? 52.498 -11.073 -5.935 1.00 87.06 348 ALA A N 1
ATOM 2634 C CA . ALA A 1 348 ? 51.434 -11.081 -4.939 1.00 87.06 348 ALA A CA 1
ATOM 2635 C C . ALA A 1 348 ? 50.139 -11.668 -5.520 1.00 87.06 348 ALA A C 1
ATOM 2637 O O . ALA A 1 348 ? 49.569 -12.555 -4.892 1.00 87.06 348 ALA A O 1
ATOM 2638 N N . ARG A 1 349 ? 49.747 -11.293 -6.747 1.00 84.38 349 ARG A N 1
ATOM 2639 C CA . ARG A 1 349 ? 48.611 -11.894 -7.465 1.00 84.38 349 ARG A CA 1
ATOM 2640 C C . ARG A 1 349 ? 48.777 -13.390 -7.660 1.00 84.38 349 ARG A C 1
ATOM 2642 O O . ARG A 1 349 ? 47.845 -14.142 -7.400 1.00 84.38 349 ARG A O 1
ATOM 2649 N N . ALA A 1 350 ? 49.960 -13.835 -8.076 1.00 82.62 350 ALA A N 1
ATOM 2650 C CA . ALA A 1 350 ? 50.226 -15.260 -8.258 1.00 82.62 350 ALA A CA 1
ATOM 2651 C C . ALA A 1 350 ? 50.140 -16.059 -6.942 1.00 82.62 350 ALA A C 1
ATOM 2653 O O . ALA A 1 350 ? 49.750 -17.223 -6.963 1.00 82.62 350 ALA A O 1
ATOM 2654 N N . ALA A 1 351 ? 50.507 -15.455 -5.806 1.00 85.62 351 ALA A N 1
ATOM 2655 C CA . ALA A 1 351 ? 50.522 -16.124 -4.505 1.00 85.62 351 ALA A CA 1
ATOM 2656 C C . ALA A 1 351 ? 49.191 -16.036 -3.737 1.00 85.62 351 ALA A C 1
ATOM 2658 O O . ALA A 1 351 ? 48.860 -16.958 -2.995 1.00 85.62 351 ALA A O 1
ATOM 2659 N N . PHE A 1 352 ? 48.447 -14.937 -3.888 1.00 83.56 352 PHE A N 1
ATOM 2660 C CA . PHE A 1 352 ? 47.299 -14.601 -3.036 1.00 83.56 352 PHE A CA 1
ATOM 2661 C C . PHE A 1 352 ? 46.013 -14.278 -3.810 1.00 83.56 352 PHE A C 1
ATOM 2663 O O . PHE A 1 352 ? 44.976 -14.064 -3.185 1.00 83.56 352 PHE A O 1
ATOM 2670 N N . GLY A 1 353 ? 46.051 -14.265 -5.145 1.00 77.38 353 GLY A N 1
ATOM 2671 C CA . GLY A 1 353 ? 44.943 -13.799 -5.980 1.00 77.38 353 GLY A CA 1
ATOM 2672 C C . GLY A 1 353 ? 44.894 -12.267 -6.117 1.00 77.38 353 GLY A C 1
ATOM 2673 O O . GLY A 1 353 ? 45.762 -11.569 -5.589 1.00 77.38 353 GLY A O 1
ATOM 2674 N N . PRO A 1 354 ? 43.918 -11.724 -6.865 1.00 74.94 354 PRO A N 1
ATOM 2675 C CA . PRO A 1 354 ? 43.799 -10.286 -7.115 1.00 74.94 354 PRO A CA 1
ATOM 2676 C C . PRO A 1 354 ? 43.519 -9.505 -5.819 1.00 74.94 354 PRO A C 1
ATOM 2678 O O . PRO A 1 354 ? 42.655 -9.885 -5.032 1.00 74.94 354 PRO A O 1
ATOM 2681 N N . THR A 1 355 ? 44.246 -8.405 -5.599 1.00 76.44 355 THR A N 1
ATOM 2682 C CA . THR A 1 355 ? 44.187 -7.605 -4.357 1.00 76.44 355 THR A CA 1
ATOM 2683 C C . THR A 1 355 ? 43.673 -6.174 -4.549 1.00 76.44 355 THR A C 1
ATOM 2685 O O . THR A 1 355 ? 43.631 -5.424 -3.578 1.00 76.44 355 THR A O 1
ATOM 2688 N N . GLY A 1 356 ? 43.318 -5.763 -5.773 1.00 79.81 356 GLY A N 1
ATOM 2689 C CA . GLY A 1 356 ? 42.929 -4.381 -6.100 1.00 79.81 356 GLY A CA 1
ATOM 2690 C C . GLY A 1 356 ? 44.113 -3.419 -6.296 1.00 79.81 356 GLY A C 1
ATOM 2691 O O . GLY A 1 356 ? 43.994 -2.396 -6.964 1.00 79.81 356 GLY A O 1
ATOM 2692 N N . ALA A 1 357 ? 45.290 -3.749 -5.754 1.00 85.75 357 ALA A N 1
ATOM 2693 C CA . ALA A 1 357 ? 46.486 -2.910 -5.856 1.00 85.75 357 ALA A CA 1
ATOM 2694 C C . ALA A 1 357 ? 47.109 -2.898 -7.270 1.00 85.75 357 ALA A C 1
ATOM 2696 O O . ALA A 1 357 ? 47.916 -2.023 -7.590 1.00 85.75 357 ALA A O 1
ATOM 2697 N N . GLU A 1 358 ? 46.761 -3.866 -8.124 1.00 86.75 358 GLU A N 1
ATOM 2698 C CA . GLU A 1 358 ? 47.165 -3.869 -9.537 1.00 86.75 358 GLU A CA 1
ATOM 2699 C C . GLU A 1 358 ? 46.378 -2.834 -10.332 1.00 86.75 358 GLU A C 1
ATOM 2701 O O . GLU A 1 358 ? 46.945 -2.122 -11.158 1.00 86.75 358 GLU A O 1
ATOM 2706 N N . GLU A 1 359 ? 45.084 -2.730 -10.051 1.00 87.44 359 GLU A N 1
ATOM 2707 C CA . GLU A 1 359 ? 44.173 -1.754 -10.628 1.00 87.44 359 GLU A CA 1
ATOM 2708 C C . GLU A 1 359 ? 44.595 -0.331 -10.250 1.00 87.44 359 GLU A C 1
ATOM 2710 O O . GLU A 1 359 ? 44.617 0.536 -11.119 1.00 87.44 359 GLU A O 1
ATOM 2715 N N . GLU A 1 360 ? 45.038 -0.106 -9.008 1.00 91.25 360 GLU A N 1
ATOM 2716 C CA . GLU A 1 360 ? 45.610 1.180 -8.580 1.00 91.25 360 GLU A CA 1
ATOM 2717 C C . GLU A 1 360 ? 46.876 1.548 -9.369 1.00 91.25 360 GLU A C 1
ATOM 2719 O O . GLU A 1 360 ? 47.008 2.679 -9.837 1.00 91.25 360 GLU A O 1
ATOM 2724 N N . LEU A 1 361 ? 47.801 0.599 -9.571 1.00 93.00 361 LEU A N 1
ATOM 2725 C CA . LEU A 1 361 ? 49.005 0.857 -10.369 1.00 93.00 361 LEU A CA 1
ATOM 2726 C C . LEU A 1 361 ? 48.673 1.071 -11.853 1.00 93.00 361 LEU A C 1
ATOM 2728 O O . LEU A 1 361 ? 49.302 1.902 -12.506 1.00 93.00 361 LEU A O 1
ATOM 2732 N N . ARG A 1 362 ? 47.695 0.340 -12.400 1.00 93.62 362 ARG A N 1
ATOM 2733 C CA . ARG A 1 362 ? 47.219 0.541 -13.777 1.00 93.62 362 ARG A CA 1
ATOM 2734 C C . ARG A 1 362 ? 46.559 1.909 -13.940 1.00 93.62 362 ARG A C 1
ATOM 2736 O O . ARG A 1 362 ? 46.818 2.558 -14.944 1.00 93.62 362 ARG A O 1
ATOM 2743 N N . ALA A 1 363 ? 45.780 2.371 -12.963 1.00 93.69 363 ALA A N 1
ATOM 2744 C CA . ALA A 1 363 ? 45.200 3.712 -12.970 1.00 93.69 363 ALA A CA 1
ATOM 2745 C C . ALA A 1 363 ? 46.288 4.799 -12.921 1.00 93.69 363 ALA A C 1
ATOM 2747 O O . ALA A 1 363 ? 46.283 5.698 -13.754 1.00 93.69 363 ALA A O 1
ATOM 2748 N N . GLU A 1 364 ? 47.286 4.659 -12.038 1.00 94.19 364 GLU A N 1
ATOM 2749 C CA . GLU A 1 364 ? 48.444 5.570 -11.983 1.00 94.19 364 GLU A CA 1
ATOM 2750 C C . GLU A 1 364 ? 49.186 5.632 -13.332 1.00 94.19 364 GLU A C 1
ATOM 2752 O O . GLU A 1 364 ? 49.541 6.710 -13.807 1.00 94.19 364 GLU A O 1
ATOM 2757 N N . LEU A 1 365 ? 49.404 4.478 -13.974 1.00 93.75 365 LEU A N 1
ATOM 2758 C CA . LEU A 1 365 ? 50.029 4.401 -15.296 1.00 93.75 365 LEU A CA 1
ATOM 2759 C C . LEU A 1 365 ? 49.148 5.009 -16.395 1.00 93.75 365 LEU A C 1
ATOM 2761 O O . LEU A 1 365 ? 49.685 5.654 -17.292 1.00 93.75 365 LEU A O 1
ATOM 2765 N N . ALA A 1 366 ? 47.829 4.820 -16.335 1.00 94.44 366 ALA A N 1
ATOM 2766 C CA . ALA A 1 366 ? 46.884 5.377 -17.299 1.00 94.44 366 ALA A CA 1
ATOM 2767 C C . ALA A 1 366 ? 46.835 6.911 -17.216 1.00 94.44 366 ALA A C 1
ATOM 2769 O O . ALA A 1 366 ? 46.877 7.578 -18.250 1.00 94.44 366 ALA A O 1
ATOM 2770 N N . ASP A 1 367 ? 46.839 7.469 -16.003 1.00 93.88 367 ASP A N 1
ATOM 2771 C CA . ASP A 1 367 ? 46.902 8.915 -15.767 1.00 93.88 367 ASP A CA 1
ATOM 2772 C C . ASP A 1 367 ? 48.245 9.500 -16.225 1.00 93.88 367 ASP A C 1
ATOM 2774 O O . ASP A 1 367 ? 48.297 10.556 -16.866 1.00 93.88 367 ASP A O 1
ATOM 2778 N N . ALA A 1 368 ? 49.350 8.798 -15.953 1.00 92.06 368 ALA A N 1
ATOM 2779 C CA . ALA A 1 368 ? 50.671 9.197 -16.427 1.00 92.06 368 ALA A CA 1
ATOM 2780 C C . ALA A 1 368 ? 50.753 9.175 -17.963 1.00 92.06 368 ALA A C 1
ATOM 2782 O O . ALA A 1 368 ? 51.265 10.121 -18.555 1.00 92.06 368 ALA A O 1
ATOM 2783 N N . LEU A 1 369 ? 50.202 8.144 -18.611 1.00 92.69 369 LEU A N 1
ATOM 2784 C CA . LEU A 1 369 ? 50.075 8.049 -20.070 1.00 92.69 369 LEU A CA 1
ATOM 2785 C C . LEU A 1 369 ? 49.232 9.192 -20.649 1.00 92.69 369 LEU A C 1
ATOM 2787 O O . LEU A 1 369 ? 49.623 9.797 -21.643 1.00 92.69 369 LEU A O 1
ATOM 2791 N N . ALA A 1 370 ? 48.098 9.512 -20.022 1.00 91.50 370 ALA A N 1
ATOM 2792 C CA . ALA A 1 370 ? 47.205 10.575 -20.479 1.00 91.50 370 ALA A CA 1
ATOM 2793 C C . ALA A 1 370 ? 47.848 11.970 -20.383 1.00 91.50 370 ALA A C 1
ATOM 2795 O O . ALA A 1 370 ? 47.566 12.848 -21.197 1.00 91.50 370 ALA A O 1
ATOM 2796 N N . THR A 1 371 ? 48.726 12.182 -19.399 1.00 91.00 371 THR A N 1
ATOM 2797 C CA . THR A 1 371 ? 49.345 13.488 -19.116 1.00 91.00 371 THR A CA 1
ATOM 2798 C C . THR A 1 371 ? 50.755 13.650 -19.687 1.00 91.00 371 THR A C 1
ATOM 2800 O O . THR A 1 371 ? 51.286 14.761 -19.684 1.00 91.00 371 THR A O 1
ATOM 2803 N N . SER A 1 372 ? 51.374 12.588 -20.216 1.00 87.31 372 SER A N 1
ATOM 2804 C CA . SER A 1 372 ? 52.780 12.618 -20.643 1.00 87.31 372 SER A CA 1
ATOM 2805 C C . SER A 1 372 ? 53.045 13.369 -21.947 1.00 87.31 372 SER A C 1
ATOM 2807 O O . SER A 1 372 ? 54.204 13.646 -22.252 1.00 87.31 372 SER A O 1
ATOM 2809 N N . GLY A 1 373 ? 52.012 13.616 -22.761 1.00 83.62 373 GLY A N 1
ATOM 2810 C CA . GLY A 1 373 ? 52.160 14.151 -24.120 1.00 83.62 373 GLY A CA 1
ATOM 2811 C C . GLY A 1 373 ? 52.935 13.218 -25.061 1.00 83.62 373 GLY A C 1
ATOM 2812 O O . GLY A 1 373 ? 53.603 13.690 -25.981 1.00 83.62 373 GLY A O 1
ATOM 2813 N N . ALA A 1 374 ? 52.898 11.902 -24.808 1.00 84.62 374 ALA A N 1
ATOM 2814 C CA . ALA A 1 374 ? 53.630 10.939 -25.624 1.00 84.62 374 ALA A CA 1
ATOM 2815 C C . ALA A 1 374 ? 52.956 10.786 -27.002 1.00 84.62 374 ALA A C 1
ATOM 2817 O O . ALA A 1 374 ? 51.730 10.785 -27.088 1.00 84.62 374 ALA A O 1
ATOM 2818 N N . PRO A 1 375 ? 53.712 10.619 -28.100 1.00 80.31 375 PRO A N 1
ATOM 2819 C CA . PRO A 1 375 ? 53.106 10.437 -29.413 1.00 80.31 375 PRO A CA 1
ATOM 2820 C C . PRO A 1 375 ? 52.199 9.201 -29.439 1.00 80.31 375 PRO A C 1
ATOM 2822 O O . PRO A 1 375 ? 52.607 8.123 -29.005 1.00 80.31 375 PRO A O 1
ATOM 2825 N N . GLY A 1 376 ? 50.992 9.351 -29.988 1.00 80.81 376 GLY A N 1
ATOM 2826 C CA . GLY A 1 376 ? 50.032 8.252 -30.132 1.00 80.81 376 GLY A CA 1
ATOM 2827 C C . GLY A 1 376 ? 49.139 7.999 -28.915 1.00 80.81 376 GLY A C 1
ATOM 2828 O O . GLY A 1 376 ? 48.420 7.008 -28.923 1.00 80.81 376 GLY A O 1
ATOM 2829 N N . THR A 1 377 ? 49.153 8.867 -27.896 1.00 82.88 377 THR A N 1
ATOM 2830 C CA . THR A 1 377 ? 48.188 8.807 -26.779 1.00 82.88 377 THR A CA 1
ATOM 2831 C C . THR A 1 377 ? 46.825 9.420 -27.123 1.00 82.88 377 THR A C 1
ATOM 2833 O O . THR A 1 377 ? 45.855 9.198 -26.404 1.00 82.88 377 THR A O 1
ATOM 2836 N N . ASP A 1 378 ? 46.725 10.169 -28.224 1.00 83.31 378 ASP A N 1
ATOM 2837 C CA . ASP A 1 378 ? 45.466 10.753 -28.686 1.00 83.31 378 ASP A CA 1
ATOM 2838 C C . ASP A 1 378 ? 44.574 9.679 -29.325 1.00 83.31 378 ASP A C 1
ATOM 2840 O O . ASP A 1 378 ? 44.937 9.070 -30.333 1.00 83.31 378 ASP A O 1
ATOM 2844 N N . GLY A 1 379 ? 43.389 9.460 -28.752 1.00 82.56 379 GLY A N 1
ATOM 2845 C CA . GLY A 1 379 ? 42.389 8.533 -29.292 1.00 82.56 379 GLY A CA 1
ATOM 2846 C C . GLY A 1 379 ? 42.613 7.051 -28.969 1.00 82.56 379 GLY A C 1
ATOM 2847 O O . GLY A 1 379 ? 41.892 6.220 -29.516 1.00 82.56 379 GLY A O 1
ATOM 2848 N N . VAL A 1 380 ? 43.567 6.716 -28.090 1.00 91.00 380 VAL A N 1
ATOM 2849 C CA . VAL A 1 380 ? 43.743 5.356 -27.544 1.00 91.00 380 VAL A CA 1
ATOM 2850 C C . VAL A 1 380 ? 43.138 5.240 -26.147 1.00 91.00 380 VAL A C 1
ATOM 2852 O O . VAL A 1 380 ? 43.073 6.219 -25.401 1.00 91.00 380 VAL A O 1
ATOM 2855 N N . ASP A 1 381 ? 42.742 4.030 -25.762 1.00 92.75 381 ASP A N 1
ATOM 2856 C CA . ASP A 1 381 ? 42.347 3.740 -24.383 1.00 92.75 381 ASP A CA 1
ATOM 2857 C C . ASP A 1 381 ? 43.603 3.648 -23.495 1.00 92.75 381 ASP A C 1
ATOM 2859 O O . ASP A 1 381 ? 44.368 2.676 -23.538 1.00 92.75 381 ASP A O 1
ATOM 2863 N N . THR A 1 382 ? 43.839 4.682 -22.683 1.00 92.38 382 THR A N 1
ATOM 2864 C CA . THR A 1 382 ? 45.000 4.744 -21.782 1.00 92.38 382 THR A CA 1
ATOM 2865 C C . THR A 1 382 ? 44.954 3.678 -20.690 1.00 92.38 382 THR A C 1
ATOM 2867 O O . THR A 1 382 ? 46.012 3.258 -20.219 1.00 92.38 382 THR A O 1
ATOM 2870 N N . GLY A 1 383 ? 43.769 3.174 -20.337 1.00 92.00 383 GLY A N 1
ATOM 2871 C CA . GLY A 1 383 ? 43.593 2.044 -19.431 1.00 92.00 383 GLY A CA 1
ATOM 2872 C C . GLY A 1 383 ? 44.093 0.737 -20.046 1.00 92.00 383 GLY A C 1
ATOM 2873 O O . GLY A 1 383 ? 44.845 0.001 -19.403 1.00 92.00 383 GLY A O 1
ATOM 2874 N N . LEU A 1 384 ? 43.764 0.470 -21.314 1.00 91.19 384 LEU A N 1
ATOM 2875 C CA . LEU A 1 384 ? 44.292 -0.690 -22.047 1.00 91.19 384 LEU A CA 1
ATOM 2876 C C . LEU A 1 384 ? 45.805 -0.589 -22.281 1.00 91.19 384 LEU A C 1
ATOM 2878 O O . LEU A 1 384 ? 46.516 -1.585 -22.131 1.00 91.19 384 LEU A O 1
ATOM 2882 N N . ALA A 1 3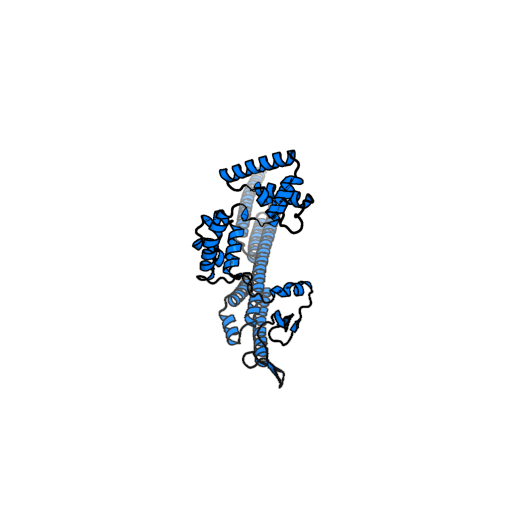85 ? 46.314 0.604 -22.594 1.00 93.81 385 ALA A N 1
ATOM 2883 C CA . ALA A 1 385 ? 47.751 0.843 -22.730 1.00 93.81 385 ALA A CA 1
ATOM 2884 C C . ALA A 1 385 ? 48.499 0.628 -21.398 1.00 93.81 385 ALA A C 1
ATOM 2886 O O . ALA A 1 385 ? 49.555 -0.010 -21.371 1.00 93.81 385 ALA A O 1
ATOM 2887 N N . ALA A 1 386 ? 47.936 1.092 -20.280 1.00 93.38 386 ALA A N 1
ATOM 2888 C CA . ALA A 1 386 ? 48.485 0.868 -18.946 1.00 93.38 386 ALA A CA 1
ATOM 2889 C C . ALA A 1 386 ? 48.440 -0.609 -18.531 1.00 93.38 386 ALA A C 1
ATOM 2891 O O . ALA A 1 386 ? 49.412 -1.128 -17.980 1.00 93.38 386 ALA A O 1
ATOM 2892 N N . ALA A 1 387 ? 47.343 -1.308 -18.833 1.00 91.12 387 ALA A N 1
ATOM 2893 C CA . ALA A 1 387 ? 47.225 -2.742 -18.602 1.00 91.12 387 ALA A CA 1
ATOM 2894 C C . ALA A 1 387 ? 48.261 -3.535 -19.416 1.00 91.12 387 ALA A C 1
ATOM 2896 O O . ALA A 1 387 ? 48.852 -4.468 -18.880 1.00 91.12 387 ALA A O 1
ATOM 2897 N N . TYR A 1 388 ? 48.543 -3.131 -20.659 1.00 93.94 388 TYR A N 1
ATOM 2898 C CA . TYR A 1 388 ? 49.627 -3.706 -21.459 1.00 93.94 388 TYR A CA 1
ATOM 2899 C C . TYR A 1 388 ? 51.018 -3.438 -20.868 1.00 93.94 388 TYR A C 1
ATOM 2901 O O . TYR A 1 388 ? 51.872 -4.305 -20.957 1.00 93.94 388 TYR A O 1
ATOM 2909 N N . LEU A 1 389 ? 51.273 -2.263 -20.279 1.00 92.31 389 LEU A N 1
ATOM 2910 C CA . LEU A 1 389 ? 52.563 -1.976 -19.628 1.00 92.31 389 LEU A CA 1
ATOM 2911 C C . LEU A 1 389 ? 52.770 -2.737 -18.321 1.00 92.31 389 LEU A C 1
ATOM 2913 O O . LEU A 1 389 ? 53.912 -2.976 -17.927 1.00 92.31 389 LEU A O 1
ATOM 2917 N N . PHE A 1 390 ? 51.680 -3.029 -17.615 1.00 91.06 390 PHE A N 1
ATOM 2918 C CA . PHE A 1 390 ? 51.724 -3.784 -16.372 1.00 91.06 390 PHE A CA 1
ATOM 2919 C C . PHE A 1 390 ? 52.073 -5.262 -16.607 1.00 91.06 390 PHE A C 1
ATOM 2921 O O . PHE A 1 390 ? 52.807 -5.841 -15.803 1.00 91.06 390 PHE A O 1
ATOM 2928 N N . GLU A 1 391 ? 51.523 -5.852 -17.672 1.00 86.56 391 GLU A N 1
ATOM 2929 C CA . GLU A 1 391 ? 51.729 -7.250 -18.087 1.00 86.56 391 GLU A CA 1
ATOM 2930 C C . GLU A 1 391 ? 53.082 -7.453 -18.790 1.00 86.56 391 GLU A C 1
ATOM 2932 O O . GLU A 1 391 ? 53.775 -8.440 -18.442 1.00 86.56 391 GLU A O 1
#

Foldseek 3Di:
DVVVVVVVVVCVVVVVVVLVVLVVVLVVLLVVQLVVDLALVSLVVSLVVSVVSLVVVCVVCVVDVVSNVVSVVVNVVSVVSSVVSNVVNLVVLVVVLVVLLVVLVVLLVVLLVVLLPDQDDVRNVVCCVDPVSNVSLLVSLVVCVVSVNNPSSVVSVVSSVVSSVVSNVSNVVQVQQDDPSNQWGDDPPDIDGDDPDDWDWDWDDDPLFTWTDTPPDPDTGTDDDPVVVVCSVCPPPPAPQDDPVGDNLNSLLVVCCVVQNLVRCVPDPLLVVLVVSCVVCVRRPDDPPPSSVVNSVVSVVVSVVCVVCVLVVQDPLLQVLLVQCLPPQADPVRNVVLVVQLVVQVVCCVVPNHDCVLVVSLVVQLVSSCPRPGPSSPPDRSSSSSVSNSD